Protein AF-A0A3M2D3C4-F1 (afdb_monomer_lite)

Radius of gyration: 27.53 Å; chains: 1; bounding box: 76×70×70 Å

Foldseek 3Di:
DDDDDDDDDDDPVVVVVVVVVLVPDDPVSVVVVVVVVVVPDDPDDPDQDPVNVVVVVVVVVVVVVPPPDPDQDDDDPVRLVLLLVFAEEEEAEWAAEPVGTDDCVLLSVLLCVLLVVLRHHYDDDPPDDGSKYKYKYKYQFDPDQDDDPPDDQVPPPARDHNPQGGIKIKIWMDGPVCPPRTHPDIHIFAAPDRHLCVVCVVVVHPDSSVSSSVRRSVSSNVDPVSLVSCLSSVVLVSLVVLLPDPPDDLVSNLVSLLSLLQRQDPVSLVVLLVLCVPVSNNLSSLLSLLSNAPVSLVSLLVQCVPDPDLSNLLSSLNSLLSNLLPDQDPVSVVSLVVCVVPPPRDLSSVLSSLLSLLSNLDLVCQVVLVVVLVVLVPPPDPDPSSVSSNVSSVNSNCSNCVPVPVPD

pLDDT: mean 81.6, std 22.23, range [22.98, 98.38]

Structure (mmCIF, N/CA/C/O backbone):
data_AF-A0A3M2D3C4-F1
#
_entry.id   AF-A0A3M2D3C4-F1
#
loop_
_atom_site.group_PDB
_atom_site.id
_atom_site.type_symbol
_atom_site.label_atom_id
_atom_site.label_alt_id
_atom_site.label_comp_id
_atom_site.label_asym_id
_atom_site.label_entity_id
_atom_site.label_seq_id
_atom_site.pdbx_PDB_ins_code
_atom_site.Cartn_x
_atom_site.Cartn_y
_atom_site.Cartn_z
_atom_site.occupancy
_atom_site.B_iso_or_equiv
_atom_site.auth_seq_id
_atom_site.auth_comp_id
_atom_site.auth_asym_id
_atom_site.auth_atom_id
_atom_site.pdbx_PDB_model_num
ATOM 1 N N . MET A 1 1 ? 39.328 12.451 21.055 1.00 28.75 1 MET A N 1
ATOM 2 C CA . MET A 1 1 ? 40.166 13.302 20.183 1.00 28.75 1 MET A CA 1
ATOM 3 C C . MET A 1 1 ? 39.721 13.020 18.751 1.00 28.75 1 MET A C 1
ATOM 5 O O . MET A 1 1 ? 40.047 11.967 18.234 1.00 28.75 1 MET A O 1
ATOM 9 N N . PHE A 1 2 ? 38.842 13.848 18.179 1.00 22.98 2 PHE A N 1
ATOM 10 C CA . PHE A 1 2 ? 38.305 13.657 16.818 1.00 22.98 2 PHE A CA 1
ATOM 11 C C . PHE A 1 2 ? 39.030 14.597 15.839 1.00 22.98 2 PHE A C 1
ATOM 13 O O . PHE A 1 2 ? 39.431 15.684 16.267 1.00 22.98 2 PHE A O 1
ATOM 20 N N . PRO A 1 3 ? 39.227 14.219 14.562 1.00 26.38 3 PRO A N 1
ATOM 21 C CA . PRO A 1 3 ? 40.035 15.004 13.638 1.00 26.38 3 PRO A CA 1
ATOM 22 C C . PRO A 1 3 ? 39.306 16.295 13.240 1.00 26.38 3 PRO A C 1
ATOM 24 O O . PRO A 1 3 ? 38.140 16.275 12.846 1.00 26.38 3 PRO A O 1
ATOM 27 N N . LEU A 1 4 ? 40.002 17.432 13.335 1.00 24.83 4 LEU A N 1
ATOM 28 C CA . LEU A 1 4 ? 39.561 18.692 12.740 1.00 24.83 4 LEU A CA 1
ATOM 29 C C . LEU A 1 4 ? 39.744 18.613 11.218 1.00 24.83 4 LEU A C 1
ATOM 31 O O . LEU A 1 4 ? 40.874 18.588 10.735 1.00 24.83 4 LEU A O 1
ATOM 35 N N . PHE A 1 5 ? 38.650 18.650 10.458 1.00 28.28 5 PHE A N 1
ATOM 36 C CA . PHE A 1 5 ? 38.711 18.935 9.025 1.00 28.28 5 PHE A CA 1
ATOM 37 C C . PHE A 1 5 ? 38.778 20.451 8.805 1.00 28.28 5 PHE A C 1
ATOM 39 O O . PHE A 1 5 ? 37.839 21.185 9.114 1.00 28.28 5 PHE A O 1
ATOM 46 N N . ILE A 1 6 ? 39.902 20.927 8.270 1.00 30.50 6 ILE A N 1
ATOM 47 C CA . ILE A 1 6 ? 40.095 22.324 7.873 1.00 30.50 6 ILE A CA 1
ATOM 48 C C . ILE A 1 6 ? 39.688 22.457 6.403 1.00 30.50 6 ILE A C 1
ATOM 50 O O . ILE A 1 6 ? 40.408 22.000 5.520 1.00 30.50 6 ILE A O 1
ATOM 54 N N . PHE A 1 7 ? 38.565 23.122 6.123 1.00 33.66 7 PHE A N 1
ATOM 55 C CA . PHE A 1 7 ? 38.200 23.509 4.757 1.00 33.66 7 PHE A CA 1
ATOM 56 C C . PHE A 1 7 ? 38.667 24.939 4.463 1.00 33.66 7 PHE A C 1
ATOM 58 O O . PHE A 1 7 ? 38.307 25.893 5.159 1.00 33.66 7 PHE A O 1
ATOM 65 N N . ARG A 1 8 ? 39.489 25.089 3.420 1.00 30.44 8 ARG A N 1
ATOM 66 C CA . ARG A 1 8 ? 39.986 26.376 2.917 1.00 30.44 8 ARG A CA 1
ATOM 67 C C . ARG A 1 8 ? 39.228 26.699 1.628 1.00 30.44 8 ARG A C 1
ATOM 69 O O . ARG A 1 8 ? 39.459 26.060 0.610 1.00 30.44 8 ARG A O 1
ATOM 76 N N . PHE A 1 9 ? 38.314 27.665 1.674 1.00 39.28 9 PHE A N 1
ATOM 77 C CA . PHE A 1 9 ? 37.521 28.071 0.507 1.00 39.28 9 PHE A CA 1
ATOM 78 C C . PHE A 1 9 ? 38.194 29.233 -0.228 1.00 39.28 9 PHE A C 1
ATOM 80 O O . PHE A 1 9 ? 38.662 30.179 0.408 1.00 39.28 9 PHE A O 1
ATOM 87 N N . ARG A 1 10 ? 38.264 29.152 -1.563 1.00 35.03 10 ARG A N 1
ATOM 88 C CA . ARG A 1 10 ? 39.027 30.088 -2.413 1.00 35.03 10 ARG A CA 1
ATOM 89 C C . ARG A 1 10 ? 38.155 31.148 -3.107 1.00 35.03 10 ARG A C 1
ATOM 91 O O . ARG A 1 10 ? 38.694 31.996 -3.806 1.00 35.03 10 ARG A O 1
ATOM 98 N N . SER A 1 11 ? 36.832 31.141 -2.906 1.00 37.53 11 SER A N 1
ATOM 99 C CA . SER A 1 11 ? 35.895 32.088 -3.535 1.00 37.53 11 SER A CA 1
ATOM 100 C C . SER A 1 11 ? 34.574 32.232 -2.756 1.00 37.53 11 SER A C 1
ATOM 102 O O . SER A 1 11 ? 34.141 31.311 -2.064 1.00 37.53 11 SER A O 1
ATOM 104 N N . ARG A 1 12 ? 33.886 33.380 -2.906 1.00 37.12 12 ARG A N 1
ATOM 105 C CA . ARG A 1 12 ? 32.543 33.642 -2.334 1.00 37.12 12 ARG A CA 1
ATOM 106 C C . ARG A 1 12 ? 31.454 32.686 -2.862 1.00 37.12 12 ARG A C 1
ATOM 108 O O . ARG A 1 12 ? 30.423 32.542 -2.206 1.00 37.12 12 ARG A O 1
ATOM 115 N N . TYR A 1 13 ? 31.672 32.023 -4.002 1.00 39.41 13 TYR A N 1
ATOM 116 C CA . TYR A 1 13 ? 30.730 31.051 -4.579 1.00 39.41 13 TYR A CA 1
ATOM 117 C C . TYR A 1 13 ? 30.693 29.717 -3.807 1.00 39.41 13 TYR A C 1
ATOM 119 O O . TYR A 1 13 ? 29.616 29.147 -3.621 1.00 39.41 13 TYR A O 1
ATOM 127 N N . ASP A 1 14 ? 31.827 29.276 -3.253 1.00 42.53 14 ASP A N 1
ATOM 128 C CA . ASP A 1 14 ? 31.912 28.039 -2.460 1.00 42.53 14 ASP A CA 1
ATOM 129 C C . ASP A 1 14 ? 31.130 28.124 -1.142 1.00 42.53 14 ASP A C 1
ATOM 131 O O . ASP A 1 14 ? 30.543 27.146 -0.677 1.00 42.53 14 ASP A O 1
ATOM 135 N N . VAL A 1 15 ? 31.055 29.324 -0.562 1.00 41.78 15 VAL A N 1
ATOM 136 C CA . VAL A 1 15 ? 30.349 29.570 0.701 1.00 41.78 15 VAL A CA 1
ATOM 137 C C . VAL A 1 15 ? 28.838 29.367 0.534 1.00 41.78 15 VAL A C 1
ATOM 139 O O . VAL A 1 15 ? 28.198 28.784 1.405 1.00 41.78 15 VAL A O 1
ATOM 142 N N . ARG A 1 16 ? 28.251 29.766 -0.605 1.00 39.28 16 ARG A N 1
ATOM 143 C CA . ARG A 1 16 ? 26.809 29.587 -0.866 1.00 39.28 16 ARG A CA 1
ATOM 144 C C . ARG A 1 16 ? 26.428 28.121 -1.100 1.00 39.28 16 ARG A C 1
ATOM 146 O O . ARG A 1 16 ? 25.363 27.700 -0.650 1.00 39.28 16 ARG A O 1
ATOM 153 N N . ARG A 1 17 ? 27.299 27.332 -1.742 1.00 43.03 17 ARG A N 1
ATOM 154 C CA . ARG A 1 17 ? 27.095 25.884 -1.949 1.00 43.03 17 ARG A CA 1
ATOM 155 C C . ARG A 1 17 ? 27.225 25.105 -0.634 1.00 43.03 17 ARG A C 1
ATOM 157 O O . ARG A 1 17 ? 26.443 24.191 -0.387 1.00 43.03 17 ARG A O 1
ATOM 164 N N . PHE A 1 18 ? 28.146 25.522 0.238 1.00 43.81 18 PHE A N 1
ATOM 165 C CA . PHE A 1 18 ? 28.315 24.958 1.580 1.00 43.81 18 PHE A CA 1
ATOM 166 C C . PHE A 1 18 ? 27.140 25.298 2.516 1.00 43.81 18 PHE A C 1
ATOM 168 O O . PHE A 1 18 ? 26.620 24.412 3.190 1.00 43.81 18 PHE A O 1
ATOM 175 N N . ILE A 1 19 ? 26.640 26.542 2.493 1.00 42.25 19 ILE A N 1
ATOM 176 C CA . ILE A 1 19 ? 25.463 26.963 3.280 1.00 42.25 19 ILE A CA 1
ATOM 177 C C . ILE A 1 19 ? 24.187 26.230 2.833 1.00 42.25 19 ILE A C 1
ATOM 179 O O . ILE A 1 19 ? 23.405 25.807 3.681 1.00 42.25 19 ILE A O 1
ATOM 183 N N . ARG A 1 20 ? 23.991 26.000 1.523 1.00 42.34 20 ARG A N 1
ATOM 184 C CA . ARG A 1 20 ? 22.851 25.204 1.024 1.00 42.34 20 ARG A CA 1
ATOM 185 C C . ARG A 1 20 ? 22.906 23.733 1.455 1.00 42.34 20 ARG A C 1
ATOM 187 O O . ARG A 1 20 ? 21.856 23.157 1.704 1.00 42.34 20 ARG A O 1
ATOM 194 N N . ARG A 1 21 ? 24.098 23.139 1.595 1.00 39.22 21 ARG A N 1
ATOM 195 C CA . ARG A 1 21 ? 24.254 21.771 2.131 1.00 39.22 21 ARG A CA 1
ATOM 196 C C . ARG A 1 21 ? 24.066 21.698 3.651 1.00 39.22 21 ARG A C 1
ATOM 198 O O . ARG A 1 21 ? 23.575 20.693 4.144 1.00 39.22 21 ARG A O 1
ATOM 205 N N . LEU A 1 22 ? 24.391 22.761 4.389 1.00 39.62 22 LEU A N 1
ATOM 206 C CA . LEU A 1 22 ? 24.168 22.844 5.840 1.00 39.62 22 LEU A CA 1
ATOM 207 C C . LEU A 1 22 ? 22.693 23.014 6.225 1.00 39.62 22 LEU A C 1
ATOM 209 O O . LEU A 1 22 ? 22.295 22.532 7.279 1.00 39.62 22 LEU A O 1
ATOM 213 N N . ALA A 1 23 ? 21.877 23.638 5.370 1.00 36.88 23 ALA A N 1
ATOM 214 C CA . ALA A 1 23 ? 20.434 23.794 5.591 1.00 36.88 23 ALA A CA 1
ATOM 215 C C . ALA A 1 23 ? 19.643 22.465 5.560 1.00 36.88 23 ALA A C 1
ATOM 217 O O . ALA A 1 23 ? 18.458 22.456 5.879 1.00 36.88 23 ALA A O 1
ATOM 218 N N . LEU A 1 24 ? 20.299 21.353 5.204 1.00 39.84 24 LEU A N 1
ATOM 219 C CA . LEU A 1 24 ? 19.749 19.993 5.214 1.00 39.84 24 LEU A CA 1
ATOM 220 C C . LEU A 1 24 ? 20.234 19.149 6.412 1.00 39.84 24 LEU A C 1
ATOM 222 O O . LEU A 1 24 ? 19.791 18.015 6.573 1.00 39.84 24 LEU A O 1
ATOM 226 N N . CYS A 1 25 ? 21.115 19.682 7.267 1.00 35.94 25 CYS A N 1
ATOM 227 C CA . CYS A 1 25 ? 21.603 19.001 8.468 1.00 35.94 25 CYS A CA 1
ATOM 228 C C . CYS A 1 25 ? 20.903 19.534 9.726 1.00 35.94 25 CYS A C 1
ATOM 230 O O . CYS A 1 25 ? 20.765 20.743 9.905 1.00 35.94 25 CYS A O 1
ATOM 232 N N . GLY A 1 26 ? 20.487 18.618 10.607 1.00 40.16 26 GLY A N 1
ATOM 233 C CA . GLY A 1 26 ? 19.760 18.905 11.847 1.00 40.16 26 GLY A CA 1
ATOM 234 C C . GLY A 1 26 ? 20.441 19.912 12.788 1.00 40.16 26 GLY A C 1
ATOM 235 O O . GLY A 1 26 ? 21.636 20.203 12.679 1.00 40.16 26 GLY A O 1
ATOM 236 N N . SER A 1 27 ? 19.641 20.424 13.728 1.00 39.44 27 SER A N 1
ATOM 237 C CA . SER A 1 27 ? 19.901 21.553 14.643 1.00 39.44 27 SER A CA 1
ATOM 238 C C . SER A 1 27 ? 21.280 21.564 15.322 1.00 39.44 27 SER A C 1
ATOM 240 O O . SER A 1 27 ? 21.863 22.637 15.492 1.00 39.44 27 SER A O 1
ATOM 242 N N . ASP A 1 28 ? 21.869 20.401 15.608 1.00 40.34 28 ASP A N 1
ATOM 243 C CA . ASP A 1 28 ? 23.216 20.284 16.189 1.00 40.34 28 ASP A CA 1
ATOM 244 C C . ASP A 1 28 ? 24.335 20.885 15.317 1.00 40.34 28 ASP A C 1
ATOM 246 O O . ASP A 1 28 ? 25.361 21.353 15.825 1.00 40.34 28 ASP A O 1
ATOM 250 N N . SER A 1 29 ? 24.144 20.929 13.995 1.00 39.12 29 SER A N 1
ATOM 251 C CA . SER A 1 29 ? 25.123 21.506 13.063 1.00 39.12 29 SER A CA 1
ATOM 252 C C . SER A 1 29 ? 25.108 23.039 13.075 1.00 39.12 29 SER A C 1
ATOM 254 O O . SER A 1 29 ? 26.149 23.668 12.869 1.00 39.12 29 SER A O 1
ATOM 256 N N . MET A 1 30 ? 23.958 23.656 13.375 1.00 34.88 30 MET A N 1
ATOM 257 C CA . MET A 1 30 ? 23.831 25.113 13.493 1.00 34.88 30 MET A CA 1
ATOM 258 C C . MET A 1 30 ? 24.478 25.645 14.775 1.00 34.88 30 MET A C 1
ATOM 260 O O . MET A 1 30 ? 25.188 26.650 14.719 1.00 34.88 30 MET A O 1
ATOM 264 N N . VAL A 1 31 ? 24.320 24.950 15.908 1.00 40.50 31 VAL A N 1
ATOM 265 C CA . VAL A 1 31 ? 24.920 25.359 17.195 1.00 40.50 31 VAL A CA 1
ATOM 266 C C . VAL A 1 31 ? 26.449 25.406 17.095 1.00 40.50 31 VAL A C 1
ATOM 268 O O . VAL A 1 31 ? 27.085 26.364 17.542 1.00 40.50 31 VAL A O 1
ATOM 271 N N . ARG A 1 32 ? 27.057 24.424 16.415 1.00 37.88 32 ARG A N 1
ATOM 272 C CA . ARG A 1 32 ? 28.512 24.384 16.184 1.00 37.88 32 ARG A CA 1
ATOM 273 C C . ARG A 1 32 ? 29.009 25.501 15.258 1.00 37.88 32 ARG A C 1
ATOM 275 O O . ARG A 1 32 ? 30.122 25.986 15.455 1.00 37.88 32 ARG A O 1
ATOM 282 N N . LEU A 1 33 ? 28.196 25.949 14.297 1.00 37.19 33 LEU A N 1
ATOM 283 C CA . LEU A 1 33 ? 28.538 27.050 13.389 1.00 37.19 33 LEU A CA 1
ATOM 284 C C . LEU A 1 33 ? 28.490 28.418 14.092 1.00 37.19 33 LEU A C 1
ATOM 286 O O . LEU A 1 33 ? 29.374 29.247 13.880 1.00 37.19 33 LEU A O 1
ATOM 290 N N . VAL A 1 34 ? 27.509 28.634 14.976 1.00 34.91 34 VAL A N 1
ATOM 291 C CA . VAL A 1 34 ? 27.363 29.883 15.748 1.00 34.91 34 VAL A CA 1
ATOM 292 C C . VAL A 1 34 ? 28.533 30.074 16.724 1.00 34.91 34 VAL A C 1
ATOM 294 O O . VAL A 1 34 ? 29.089 31.170 16.809 1.00 34.91 34 VAL A O 1
ATOM 297 N N . VAL A 1 35 ? 28.998 28.999 17.374 1.00 38.16 35 VAL A N 1
ATOM 298 C CA . VAL A 1 35 ? 30.209 29.031 18.222 1.00 38.16 35 VAL A CA 1
ATOM 299 C C . VAL A 1 35 ? 31.478 29.308 17.397 1.00 38.16 35 VAL A C 1
ATOM 301 O O . VAL A 1 35 ? 32.424 29.922 17.888 1.00 38.16 35 VAL A O 1
ATOM 304 N N . PHE A 1 36 ? 31.510 28.903 16.123 1.00 35.47 36 PHE A N 1
ATOM 305 C CA . PHE A 1 36 ? 32.663 29.113 15.244 1.00 35.47 36 PHE A CA 1
ATOM 306 C C . PHE A 1 36 ? 32.779 30.558 14.728 1.00 35.47 36 PHE A C 1
ATOM 308 O O . PHE A 1 36 ? 33.890 31.060 14.555 1.00 35.47 36 PHE A O 1
ATOM 315 N N . ILE A 1 37 ? 31.655 31.258 14.526 1.00 39.75 37 ILE A N 1
ATOM 316 C CA . ILE A 1 37 ? 31.656 32.671 14.106 1.00 39.75 37 ILE A CA 1
ATOM 317 C C . ILE A 1 37 ? 32.160 33.580 15.240 1.00 39.75 37 ILE A C 1
ATOM 319 O O . ILE A 1 37 ? 32.884 34.537 14.963 1.00 39.75 37 ILE A O 1
ATOM 323 N N . SER A 1 38 ? 31.891 33.251 16.512 1.00 32.44 38 SER A N 1
ATOM 324 C CA . SER A 1 38 ? 32.367 34.066 17.644 1.00 32.44 38 SER A CA 1
ATOM 325 C C . SER A 1 38 ? 33.885 33.987 17.862 1.00 32.44 38 SER A C 1
ATOM 327 O O . SER A 1 38 ? 34.490 34.967 18.286 1.00 32.44 38 SER A O 1
ATOM 329 N N . ARG A 1 39 ? 34.534 32.866 17.508 1.00 37.50 39 ARG A N 1
ATOM 330 C CA . ARG A 1 39 ? 35.995 32.689 17.642 1.00 37.50 39 ARG A CA 1
ATOM 331 C C . ARG A 1 39 ? 36.824 33.269 16.492 1.00 37.50 39 ARG A C 1
ATOM 333 O O . ARG A 1 39 ? 38.048 33.282 16.595 1.00 37.50 39 ARG A O 1
ATOM 340 N N . ARG A 1 40 ? 36.200 33.723 15.397 1.00 36.81 40 ARG A N 1
ATOM 341 C CA . ARG A 1 40 ? 36.914 34.221 14.202 1.00 36.81 40 ARG A CA 1
ATOM 342 C C . ARG A 1 40 ? 36.868 35.739 14.019 1.00 36.81 40 ARG A C 1
ATOM 344 O O . ARG A 1 40 ? 37.526 36.246 13.114 1.00 36.81 40 ARG A O 1
ATOM 351 N N . PHE A 1 41 ? 36.143 36.459 14.873 1.00 35.03 41 PHE A N 1
ATOM 352 C CA . PHE A 1 41 ? 36.204 37.917 14.927 1.00 35.03 41 PHE A CA 1
ATOM 353 C C . PHE A 1 41 ? 37.325 38.352 15.877 1.00 35.03 41 PHE A C 1
ATOM 355 O O . PHE A 1 41 ? 37.145 38.429 17.088 1.00 35.03 41 PHE A O 1
ATOM 362 N N . SER A 1 42 ? 38.500 38.622 15.304 1.00 32.91 42 SER A N 1
ATOM 363 C CA . SER A 1 42 ? 39.507 39.477 15.943 1.00 32.91 42 SER A CA 1
ATOM 364 C C . SER A 1 42 ? 38.973 40.923 15.988 1.00 32.91 42 SER A C 1
ATOM 366 O O . SER A 1 42 ? 38.186 41.296 15.110 1.00 32.91 42 SER A O 1
ATOM 368 N N . PRO A 1 43 ? 39.339 41.736 16.994 1.00 34.41 43 PRO A N 1
ATOM 369 C CA . PRO A 1 43 ? 38.648 42.972 17.329 1.00 34.41 43 PRO A CA 1
ATOM 370 C C . PRO A 1 43 ? 39.108 44.102 16.410 1.00 34.41 43 PRO A C 1
ATOM 372 O O . PRO A 1 43 ? 39.962 44.893 16.781 1.00 34.41 43 PRO A O 1
ATOM 375 N N . ASP A 1 44 ? 38.555 44.184 15.205 1.00 38.22 44 ASP A N 1
ATOM 376 C CA . ASP A 1 44 ? 38.769 45.360 14.359 1.00 38.22 44 ASP A CA 1
ATOM 377 C C . ASP A 1 44 ? 37.559 45.648 13.466 1.00 38.22 44 ASP A C 1
ATOM 379 O O . ASP A 1 44 ? 37.617 45.731 12.244 1.00 38.22 44 ASP A O 1
ATOM 383 N N . THR A 1 45 ? 36.401 45.790 14.108 1.00 37.59 45 THR A N 1
ATOM 384 C CA . THR A 1 45 ? 35.239 46.451 13.511 1.00 37.59 45 THR A CA 1
ATOM 385 C C . THR A 1 45 ? 34.595 47.342 14.562 1.00 37.59 45 THR A C 1
ATOM 387 O O . THR A 1 45 ? 33.860 46.881 15.437 1.00 37.59 45 THR A O 1
ATOM 390 N N . ARG A 1 46 ? 34.890 48.643 14.479 1.00 40.38 46 ARG A N 1
ATOM 391 C CA . ARG A 1 46 ? 34.133 49.696 15.161 1.00 40.38 46 ARG A CA 1
ATOM 392 C C . ARG A 1 46 ? 32.672 49.601 14.709 1.00 40.38 46 ARG A C 1
ATOM 394 O O . ARG A 1 46 ? 32.413 49.649 13.511 1.00 40.38 46 ARG A O 1
ATOM 401 N N . GLY A 1 47 ? 31.731 49.501 15.649 1.00 44.16 47 GLY A N 1
ATOM 402 C CA . GLY A 1 47 ? 30.335 49.871 15.376 1.00 44.16 47 GLY A CA 1
ATOM 403 C C . GLY A 1 47 ? 29.221 48.935 15.840 1.00 44.16 47 GLY A C 1
ATOM 404 O O . GLY A 1 47 ? 28.066 49.303 15.667 1.00 44.16 47 GLY A O 1
ATOM 405 N N . ILE A 1 48 ? 29.491 47.777 16.452 1.00 39.28 48 ILE A N 1
ATOM 406 C CA . ILE A 1 48 ? 28.426 46.973 17.084 1.00 39.28 48 ILE A CA 1
ATOM 407 C C . ILE A 1 48 ? 28.927 46.501 18.448 1.00 39.28 48 ILE A C 1
ATOM 409 O O . ILE A 1 48 ? 29.724 45.574 18.553 1.00 39.28 48 ILE A O 1
ATOM 413 N N . GLY A 1 49 ? 28.512 47.203 19.506 1.00 38.12 49 GLY A N 1
ATOM 414 C CA . GLY A 1 49 ? 28.952 46.927 20.872 1.00 38.12 49 GLY A CA 1
ATOM 415 C C . GLY A 1 49 ? 28.635 45.492 21.299 1.00 38.12 49 GLY A C 1
ATOM 416 O O . GLY A 1 49 ? 27.558 44.973 21.014 1.00 38.12 49 GLY A O 1
ATOM 417 N N . MET A 1 50 ? 29.560 44.874 22.036 1.00 40.62 50 MET A N 1
ATOM 418 C CA . MET A 1 50 ? 29.486 43.495 22.546 1.00 40.62 50 MET A CA 1
ATOM 419 C C . MET A 1 50 ? 28.181 43.193 23.318 1.00 40.62 50 MET A C 1
ATOM 421 O O . MET A 1 50 ? 27.714 42.056 23.331 1.00 40.62 50 MET A O 1
ATOM 425 N N . ARG A 1 51 ? 27.526 44.229 23.871 1.00 42.75 51 ARG A N 1
ATOM 426 C CA . ARG A 1 51 ? 26.171 44.167 24.456 1.00 42.75 51 ARG A CA 1
ATOM 427 C C . ARG A 1 51 ? 25.086 43.757 23.456 1.00 42.75 51 ARG A C 1
ATOM 429 O O . ARG A 1 51 ? 24.214 42.981 23.824 1.00 42.75 51 ARG A O 1
ATOM 436 N N . ASN A 1 52 ? 25.145 44.218 22.206 1.00 39.41 52 ASN A N 1
ATOM 437 C CA . ASN A 1 52 ? 24.141 43.897 21.187 1.00 39.41 52 ASN A CA 1
ATOM 438 C C . ASN A 1 52 ? 24.303 42.463 20.667 1.00 39.41 52 ASN A C 1
ATOM 440 O O . ASN A 1 52 ? 23.309 41.801 20.393 1.00 39.41 52 ASN A O 1
ATOM 444 N N . VAL A 1 53 ? 25.535 41.949 20.603 1.00 49.94 53 VAL A N 1
ATOM 445 C CA . VAL A 1 53 ? 25.809 40.551 20.225 1.00 49.94 53 VAL A CA 1
ATOM 446 C C . VAL A 1 53 ? 25.314 39.582 21.305 1.00 49.94 53 VAL A C 1
ATOM 448 O O . VAL A 1 53 ? 24.690 38.575 20.983 1.00 49.94 53 VAL A O 1
ATOM 451 N N . LEU A 1 54 ? 25.517 39.913 22.586 1.00 46.12 54 LEU A N 1
ATOM 452 C CA . LEU A 1 54 ? 24.997 39.138 23.721 1.00 46.12 54 LEU A CA 1
ATOM 453 C C . LEU A 1 54 ? 23.465 39.190 23.826 1.00 46.12 54 LEU A C 1
ATOM 455 O O . LEU A 1 54 ? 22.849 38.180 24.149 1.00 46.12 54 LEU A O 1
ATOM 459 N N . LEU A 1 55 ? 22.844 40.328 23.502 1.00 43.84 55 LEU A N 1
ATOM 460 C CA . LEU A 1 55 ? 21.384 40.458 23.439 1.00 43.84 55 LEU A CA 1
ATOM 461 C C . LEU A 1 55 ? 20.780 39.632 22.297 1.00 43.84 55 LEU A C 1
ATOM 463 O O . LEU A 1 55 ? 19.799 38.932 22.518 1.00 43.84 55 LEU A O 1
ATOM 467 N N . ILE A 1 56 ? 21.381 39.646 21.104 1.00 52.41 56 ILE A N 1
ATOM 468 C CA . ILE A 1 56 ? 20.913 38.838 19.966 1.00 52.41 56 ILE A CA 1
ATOM 469 C C . ILE A 1 56 ? 21.110 37.341 20.244 1.00 52.41 56 ILE A C 1
ATOM 471 O O . ILE A 1 56 ? 20.217 36.547 19.960 1.00 52.41 56 ILE A O 1
ATOM 475 N N . ALA A 1 57 ? 22.233 36.950 20.856 1.00 51.72 57 ALA A N 1
ATOM 476 C CA . ALA A 1 57 ? 22.464 35.572 21.287 1.00 51.72 57 ALA A CA 1
ATOM 477 C C . ALA A 1 57 ? 21.475 35.138 22.382 1.00 51.72 57 ALA A C 1
ATOM 479 O O . ALA A 1 57 ? 20.955 34.031 22.314 1.00 51.72 57 ALA A O 1
ATOM 480 N N . GLY A 1 58 ? 21.166 36.015 23.343 1.00 49.00 58 GLY A N 1
ATOM 481 C CA . GLY A 1 58 ? 20.172 35.767 24.389 1.00 49.00 58 GLY A CA 1
ATOM 482 C C . GLY A 1 58 ? 18.743 35.645 23.852 1.00 49.00 58 GLY A C 1
ATOM 483 O O . GLY A 1 58 ? 18.001 34.784 24.311 1.00 49.00 58 GLY A O 1
ATOM 484 N N . VAL A 1 59 ? 18.379 36.443 22.841 1.00 50.69 59 VAL A N 1
ATOM 485 C CA . VAL A 1 59 ? 17.082 36.359 22.147 1.00 50.69 59 VAL A CA 1
ATOM 486 C C . VAL A 1 59 ? 16.992 35.105 21.268 1.00 50.69 59 VAL A C 1
ATOM 488 O O . VAL A 1 59 ? 15.948 34.467 21.222 1.00 50.69 59 VAL A O 1
ATOM 491 N N . LEU A 1 60 ? 18.081 34.691 20.611 1.00 47.28 60 LEU A N 1
ATOM 492 C CA . LEU A 1 60 ? 18.128 33.429 19.858 1.00 47.28 60 LEU A CA 1
ATOM 493 C C . LEU A 1 60 ? 18.087 32.195 20.777 1.00 47.28 60 LEU A C 1
ATOM 495 O O . LEU A 1 60 ? 17.436 31.214 20.430 1.00 47.28 60 LEU A O 1
ATOM 499 N N . LEU A 1 61 ? 18.718 32.260 21.956 1.00 44.50 61 LEU A N 1
ATOM 500 C CA . LEU A 1 61 ? 18.654 31.216 22.988 1.00 44.50 61 LEU A CA 1
ATOM 501 C C . LEU A 1 61 ? 17.263 31.119 23.635 1.00 44.50 61 LEU A C 1
ATOM 503 O O . LEU A 1 61 ? 16.798 30.012 23.908 1.00 44.50 61 LEU A O 1
ATOM 507 N N . SER A 1 62 ? 16.564 32.242 23.834 1.00 42.38 62 SER A N 1
ATOM 508 C CA . SER A 1 62 ? 15.179 32.228 24.325 1.00 42.38 62 SER A CA 1
ATOM 509 C C . SER A 1 62 ? 14.167 31.819 23.248 1.00 42.38 62 SER A C 1
ATOM 511 O O . SER A 1 62 ? 13.176 31.170 23.574 1.00 42.38 62 SER A O 1
ATOM 513 N N . LEU A 1 63 ? 14.442 32.091 21.967 1.00 39.97 63 LEU A N 1
ATOM 514 C CA . LEU A 1 63 ? 13.663 31.567 20.837 1.00 39.97 63 LEU A CA 1
ATOM 515 C C . LEU A 1 63 ? 13.837 30.050 20.651 1.00 39.97 63 LEU A C 1
ATOM 517 O O . LEU A 1 63 ? 12.873 29.396 20.275 1.00 39.97 63 LEU A O 1
ATOM 521 N N . SER A 1 64 ? 15.000 29.468 20.975 1.00 43.44 64 SER A N 1
ATOM 522 C CA . SER A 1 64 ? 15.172 28.001 21.027 1.00 43.44 64 SER A CA 1
ATOM 523 C C . SER A 1 64 ? 14.549 27.333 22.258 1.00 43.44 64 SER A C 1
ATOM 525 O O . SER A 1 64 ? 14.409 26.117 22.279 1.00 43.44 64 SER A O 1
ATOM 527 N N . ALA A 1 65 ? 14.184 28.101 23.292 1.00 37.44 65 ALA A N 1
ATOM 528 C CA . ALA A 1 65 ? 13.490 27.581 24.476 1.00 37.44 65 ALA A CA 1
ATOM 529 C C . ALA A 1 65 ? 11.956 27.605 24.326 1.00 37.44 65 ALA A C 1
ATOM 531 O O . ALA A 1 65 ? 11.238 27.079 25.173 1.00 37.44 65 ALA A O 1
ATOM 532 N N . LEU A 1 66 ? 11.451 28.195 23.239 1.00 39.97 66 LEU A N 1
ATOM 533 C CA . LEU A 1 66 ? 10.047 28.172 22.848 1.00 39.97 66 LEU A CA 1
ATOM 534 C C . LEU A 1 66 ? 9.888 27.275 21.617 1.00 39.97 66 LEU A C 1
ATOM 536 O O . LEU A 1 66 ? 9.449 27.720 20.560 1.00 39.97 66 LEU A O 1
ATOM 540 N N . ASP A 1 67 ? 10.199 25.987 21.772 1.00 38.09 67 ASP A N 1
ATOM 541 C CA . ASP A 1 67 ? 9.747 24.939 20.852 1.00 38.09 67 ASP A CA 1
ATOM 542 C C . ASP A 1 67 ? 8.227 24.725 21.021 1.00 38.09 67 ASP A C 1
ATOM 544 O O . ASP A 1 67 ? 7.735 23.641 21.322 1.00 38.09 67 ASP A O 1
ATOM 548 N N . THR A 1 68 ? 7.423 25.768 20.796 1.00 41.62 68 THR A N 1
ATOM 549 C CA . THR A 1 68 ? 6.006 25.613 20.442 1.00 41.62 68 THR A CA 1
ATOM 550 C C . THR A 1 68 ? 5.921 25.309 18.952 1.00 41.62 68 THR A C 1
ATOM 552 O O . THR A 1 68 ? 5.356 26.037 18.137 1.00 41.62 68 THR A O 1
ATOM 555 N N . HIS A 1 69 ? 6.537 24.197 18.567 1.00 41.44 69 HIS A N 1
ATOM 556 C CA . HIS A 1 69 ? 6.469 23.682 17.217 1.00 41.44 69 HIS A CA 1
ATOM 557 C C . HIS A 1 69 ? 5.388 22.614 17.159 1.00 41.44 69 HIS A C 1
ATOM 559 O O . HIS A 1 69 ? 5.541 21.510 17.671 1.00 41.44 69 HIS A O 1
ATOM 565 N N . ALA A 1 70 ? 4.283 22.960 16.495 1.00 46.72 70 ALA A N 1
ATOM 566 C CA . ALA A 1 70 ? 3.206 22.057 16.099 1.00 46.72 70 ALA A CA 1
ATOM 567 C C . ALA A 1 70 ? 3.681 21.053 15.025 1.00 46.72 70 ALA A C 1
ATOM 569 O O . ALA A 1 70 ? 3.104 20.956 13.945 1.00 46.72 70 ALA A O 1
ATOM 570 N N . ARG A 1 71 ? 4.776 20.336 15.292 1.00 53.31 71 ARG A N 1
ATOM 571 C CA . ARG A 1 71 ? 5.264 19.216 14.487 1.00 53.31 71 ARG A CA 1
ATOM 572 C C . ARG A 1 71 ? 4.957 17.929 15.233 1.00 53.31 71 ARG A C 1
ATOM 574 O O . ARG A 1 71 ? 5.099 17.855 16.449 1.00 53.31 71 ARG A O 1
ATOM 581 N N . GLN A 1 72 ? 4.517 16.920 14.492 1.00 60.91 72 GLN A N 1
ATOM 582 C CA . GLN A 1 72 ? 4.318 15.585 15.037 1.00 60.91 72 GLN A CA 1
ATOM 583 C C . GLN A 1 72 ? 5.620 15.086 15.679 1.00 60.91 72 GLN A C 1
ATOM 585 O O . GLN A 1 72 ? 6.683 15.161 15.059 1.00 60.91 72 GLN A O 1
ATOM 590 N N . ARG A 1 73 ? 5.538 14.593 16.920 1.00 73.44 73 ARG A N 1
ATOM 591 C CA . ARG A 1 73 ? 6.693 14.034 17.625 1.00 73.44 73 ARG A CA 1
ATOM 592 C C . ARG A 1 73 ? 7.130 12.750 16.909 1.00 73.44 73 ARG A C 1
ATOM 594 O O . ARG A 1 73 ? 6.313 11.836 16.783 1.00 73.44 73 ARG A O 1
ATOM 601 N N . PRO A 1 74 ? 8.383 12.646 16.440 1.00 77.38 74 PRO A N 1
ATOM 602 C CA . PRO A 1 74 ? 8.885 11.389 15.909 1.00 77.38 74 PRO A CA 1
ATOM 603 C C . PRO A 1 74 ? 8.987 10.350 17.034 1.00 77.38 74 PRO A C 1
ATOM 605 O O . PRO A 1 74 ? 9.346 10.686 18.163 1.00 77.38 74 PRO A O 1
ATOM 608 N N . LEU A 1 75 ? 8.702 9.087 16.710 1.00 83.19 75 LEU A N 1
ATOM 609 C CA . LEU A 1 75 ? 8.891 7.973 17.641 1.00 83.19 75 LEU A CA 1
ATOM 610 C C . LEU A 1 75 ? 10.373 7.829 18.008 1.00 83.19 75 LEU A C 1
ATOM 612 O O . LEU A 1 75 ? 11.239 7.848 17.121 1.00 83.19 75 LEU A O 1
ATOM 616 N N . SER A 1 76 ? 10.650 7.643 19.298 1.00 88.69 76 SER A N 1
ATOM 617 C CA . SER A 1 76 ? 11.995 7.373 19.797 1.00 88.69 76 SER A CA 1
ATOM 618 C C . SER A 1 76 ? 12.492 5.991 19.335 1.00 88.69 76 SER A C 1
ATOM 620 O O . SER A 1 76 ? 11.691 5.127 18.955 1.00 88.69 76 SER A O 1
ATOM 622 N N . PRO A 1 77 ? 13.813 5.742 19.331 1.00 91.12 77 PRO A N 1
ATOM 623 C CA . PRO A 1 77 ? 14.357 4.413 19.051 1.00 91.12 77 PRO A CA 1
ATOM 624 C C . PRO A 1 77 ? 13.797 3.321 19.976 1.00 91.12 77 PRO A C 1
ATOM 626 O O . PRO A 1 77 ? 13.530 2.208 19.521 1.00 91.12 77 PRO A O 1
ATOM 629 N N . GLU A 1 78 ? 13.574 3.643 21.252 1.00 91.12 78 GLU A N 1
ATOM 630 C CA . GLU A 1 78 ? 13.001 2.744 22.257 1.00 91.12 78 GLU A CA 1
ATOM 631 C C . GLU A 1 78 ? 11.549 2.407 21.918 1.00 91.12 78 GLU A C 1
ATOM 633 O O . GLU A 1 78 ? 11.186 1.233 21.895 1.00 91.12 78 GLU A O 1
ATOM 638 N N . GLU A 1 79 ? 10.746 3.412 21.558 1.00 91.56 79 GLU A N 1
ATOM 639 C CA . GLU A 1 79 ? 9.362 3.216 21.121 1.00 91.56 79 GLU A CA 1
ATOM 640 C C . GLU A 1 79 ? 9.303 2.324 19.879 1.00 91.56 79 GLU A C 1
ATOM 642 O O . GLU A 1 79 ? 8.572 1.339 19.860 1.00 91.56 79 GLU A O 1
ATOM 647 N N . LYS A 1 80 ? 10.134 2.588 18.863 1.00 92.38 80 LYS A N 1
ATOM 648 C CA . LYS A 1 80 ? 10.213 1.752 17.649 1.00 92.38 80 LYS A CA 1
ATOM 649 C C . LYS A 1 80 ? 10.607 0.303 17.945 1.00 92.38 80 LYS A C 1
ATOM 651 O O . LYS A 1 80 ? 10.172 -0.606 17.239 1.00 92.38 80 LYS A O 1
ATOM 656 N N . SER A 1 81 ? 11.449 0.088 18.954 1.00 93.94 81 SER A N 1
ATOM 657 C CA . SER A 1 81 ? 11.844 -1.247 19.416 1.00 93.94 81 SER A CA 1
ATOM 658 C C . SER A 1 81 ? 10.717 -1.937 20.186 1.00 93.94 81 SER A C 1
ATOM 660 O O . SER A 1 81 ? 10.481 -3.129 19.993 1.00 93.94 81 SER A O 1
ATOM 662 N N . ALA A 1 82 ? 9.980 -1.194 21.015 1.00 94.88 82 ALA A N 1
ATOM 663 C CA . ALA A 1 82 ? 8.812 -1.697 21.730 1.00 94.88 82 ALA A CA 1
ATOM 664 C C . ALA A 1 82 ? 7.687 -2.102 20.765 1.00 94.88 82 ALA A C 1
ATOM 666 O O . ALA A 1 82 ? 7.098 -3.167 20.942 1.00 94.88 82 ALA A O 1
ATOM 667 N N . LEU A 1 83 ? 7.452 -1.323 19.698 1.00 96.19 83 LEU A N 1
ATOM 668 C CA . LEU A 1 83 ? 6.428 -1.636 18.693 1.00 96.19 83 LEU A CA 1
ATOM 669 C C . LEU A 1 83 ? 6.623 -3.023 18.069 1.00 96.19 83 LEU A C 1
ATOM 671 O O . LEU A 1 83 ? 5.658 -3.764 17.946 1.00 96.19 83 LEU A O 1
ATOM 675 N N . GLN A 1 84 ? 7.867 -3.409 17.769 1.00 96.12 84 GLN A N 1
ATOM 676 C CA . GLN A 1 84 ? 8.200 -4.714 17.173 1.00 96.12 84 GLN A CA 1
ATOM 677 C C . GLN A 1 84 ? 7.922 -5.913 18.090 1.00 96.12 84 GLN A C 1
ATOM 679 O O . GLN A 1 84 ? 7.940 -7.060 17.640 1.00 96.12 84 GLN A O 1
ATOM 684 N N . LYS A 1 85 ? 7.722 -5.665 19.387 1.00 96.50 85 LYS A N 1
ATOM 685 C CA . LYS A 1 85 ? 7.513 -6.698 20.405 1.00 96.50 85 LYS A CA 1
ATOM 686 C C . LYS A 1 85 ? 6.049 -6.840 20.806 1.00 96.50 85 LYS A C 1
ATOM 688 O O . LYS A 1 85 ? 5.750 -7.743 21.579 1.00 96.50 85 LYS A O 1
ATOM 693 N N . ILE A 1 86 ? 5.146 -6.013 20.270 1.00 96.88 86 ILE A N 1
ATOM 694 C CA . ILE A 1 86 ? 3.729 -6.012 20.649 1.00 96.88 86 ILE A CA 1
ATOM 695 C C . ILE A 1 86 ? 3.095 -7.390 20.405 1.00 96.88 86 ILE A C 1
ATOM 697 O O . ILE A 1 86 ? 3.120 -7.942 19.295 1.00 96.88 86 ILE A O 1
ATOM 701 N N . GLN A 1 87 ? 2.459 -7.913 21.450 1.00 96.25 87 GLN A N 1
ATOM 702 C CA . GLN A 1 87 ? 1.646 -9.127 21.441 1.00 96.25 87 GLN A CA 1
ATOM 703 C C . GLN A 1 87 ? 0.236 -8.863 21.974 1.00 96.25 87 GLN A C 1
ATOM 705 O O . GLN A 1 87 ? -0.731 -9.373 21.403 1.00 96.25 87 GLN A O 1
ATOM 710 N N . ILE A 1 88 ? 0.125 -8.070 23.043 1.00 96.81 88 ILE A N 1
ATOM 711 C CA . ILE A 1 88 ? -1.116 -7.778 23.754 1.00 96.81 88 ILE A CA 1
ATOM 712 C C . ILE A 1 88 ? -1.592 -6.372 23.394 1.00 96.81 88 ILE A C 1
ATOM 714 O O . ILE A 1 88 ? -0.962 -5.371 23.730 1.00 96.81 88 ILE A O 1
ATOM 718 N N . VAL A 1 89 ? -2.744 -6.298 22.736 1.00 97.25 89 VAL A N 1
ATOM 719 C CA . VAL A 1 89 ? -3.364 -5.052 22.287 1.00 97.25 89 VAL A CA 1
ATOM 720 C C . VAL A 1 89 ? -4.614 -4.784 23.119 1.00 97.25 89 VAL A C 1
ATOM 722 O O . VAL A 1 89 ? -5.481 -5.646 23.240 1.00 97.25 89 VAL A O 1
ATOM 725 N N . SER A 1 90 ? -4.742 -3.584 23.673 1.00 96.38 90 SER A N 1
ATOM 726 C CA . SER A 1 90 ? -6.000 -3.095 24.243 1.00 96.38 90 SER A CA 1
ATOM 727 C C . SER A 1 90 ? -6.745 -2.252 23.211 1.00 96.38 90 SER A C 1
ATOM 729 O O . SER A 1 90 ? -6.124 -1.525 22.435 1.00 96.38 90 SER A O 1
ATOM 731 N N . ILE A 1 91 ? -8.074 -2.350 23.176 1.00 95.62 91 ILE A N 1
ATOM 732 C CA . ILE A 1 91 ? -8.911 -1.577 22.251 1.00 95.62 91 ILE A CA 1
ATOM 733 C C . ILE A 1 91 ? -9.673 -0.509 23.035 1.00 95.62 91 ILE A C 1
ATOM 735 O O . ILE A 1 91 ? -10.477 -0.824 23.914 1.00 95.62 91 ILE A O 1
ATOM 739 N N . ASP A 1 92 ? -9.464 0.757 22.687 1.00 94.50 92 ASP A N 1
ATOM 740 C CA . ASP A 1 92 ? -10.261 1.883 23.169 1.00 94.50 92 ASP A CA 1
ATOM 741 C C . ASP A 1 92 ? -11.199 2.362 22.058 1.00 94.50 92 ASP A C 1
ATOM 743 O O . ASP A 1 92 ? -10.776 2.576 20.924 1.00 94.50 92 ASP A O 1
ATOM 747 N N . THR A 1 93 ? -12.485 2.518 22.360 1.00 95.69 93 THR A N 1
ATOM 748 C CA . THR A 1 93 ? -13.498 2.904 21.370 1.00 95.69 93 THR A CA 1
ATOM 749 C C . THR A 1 93 ? -14.339 4.051 21.886 1.00 95.69 93 THR A C 1
ATOM 751 O O . THR A 1 93 ? -14.775 4.041 23.035 1.00 95.69 93 THR A O 1
ATOM 754 N N . LEU A 1 94 ? -14.602 5.017 21.010 1.00 95.44 94 LEU A N 1
ATOM 755 C CA . LEU A 1 94 ? -15.468 6.156 21.285 1.00 95.44 94 LEU A CA 1
ATOM 756 C C . LEU A 1 94 ? -16.370 6.394 20.076 1.00 95.44 94 LEU A C 1
ATOM 758 O O . LEU A 1 94 ? -15.862 6.564 18.972 1.00 95.44 94 LEU A O 1
ATOM 762 N N . ALA A 1 95 ? -17.684 6.424 20.285 1.00 96.75 95 ALA A N 1
ATOM 763 C CA . ALA A 1 95 ? -18.667 6.735 19.254 1.00 96.75 95 ALA A CA 1
ATOM 764 C C . ALA A 1 95 ? -19.412 8.025 19.621 1.00 96.75 95 ALA A C 1
ATOM 766 O O . ALA A 1 95 ? -19.944 8.138 20.725 1.00 96.75 95 ALA A O 1
ATOM 767 N N . LEU A 1 96 ? -19.426 8.999 18.710 1.00 96.44 96 LEU A N 1
ATOM 768 C CA . LEU A 1 96 ? -20.076 10.297 18.895 1.00 96.44 96 LEU A CA 1
ATOM 769 C C . LEU A 1 96 ? -21.086 10.550 17.774 1.00 96.44 96 LEU A C 1
ATOM 771 O O . LEU A 1 96 ? -20.761 10.433 16.594 1.00 96.44 96 LEU A O 1
ATOM 775 N N . THR A 1 97 ? -22.295 10.938 18.155 1.00 95.00 97 THR A N 1
ATOM 776 C CA . THR A 1 97 ? -23.373 11.370 17.254 1.00 95.00 97 THR A CA 1
ATOM 777 C C . THR A 1 97 ? -23.729 12.823 17.542 1.00 95.00 97 THR A C 1
ATOM 779 O O . THR A 1 97 ? -23.280 13.381 18.548 1.00 95.00 97 THR A O 1
ATOM 782 N N . GLU A 1 98 ? -24.592 13.430 16.728 1.00 90.69 98 GLU A N 1
ATOM 783 C CA . GLU A 1 98 ? -25.116 14.773 17.027 1.00 90.69 98 GLU A CA 1
ATOM 784 C C . GLU A 1 98 ? -25.899 14.813 18.357 1.00 90.69 98 GLU A C 1
ATOM 786 O O . GLU A 1 98 ? -26.043 15.872 18.965 1.00 90.69 98 GLU A O 1
ATOM 791 N N . ARG A 1 99 ? -26.379 13.658 18.845 1.00 90.25 99 ARG A N 1
ATOM 792 C CA . ARG A 1 99 ? -27.069 13.518 20.141 1.00 90.25 99 ARG A CA 1
ATOM 793 C C . ARG A 1 99 ? -26.116 13.275 21.319 1.00 90.25 99 ARG A C 1
ATOM 795 O O . ARG A 1 99 ? -26.576 13.151 22.450 1.00 90.25 99 ARG A O 1
ATOM 802 N N . GLY A 1 100 ? -24.808 13.210 21.071 1.00 92.50 100 GLY A N 1
ATOM 803 C CA . GLY A 1 100 ? -23.780 12.956 22.079 1.00 92.50 100 GLY A CA 1
ATOM 804 C C . GLY A 1 100 ? -23.113 11.587 21.943 1.00 92.50 100 GLY A C 1
ATOM 805 O O . GLY A 1 100 ? -23.161 10.945 20.889 1.00 92.50 100 GLY A O 1
ATOM 806 N N . ALA A 1 101 ? -22.433 11.165 23.011 1.00 95.12 101 ALA A N 1
ATOM 807 C CA . ALA A 1 101 ? -21.755 9.875 23.058 1.00 95.12 101 ALA A CA 1
ATOM 808 C C . ALA A 1 101 ? -22.769 8.724 23.066 1.00 95.12 101 ALA A C 1
ATOM 810 O O . ALA A 1 101 ? -23.761 8.769 23.791 1.00 95.12 101 ALA A O 1
ATOM 811 N N . VAL A 1 102 ? -22.496 7.696 22.267 1.00 95.94 102 VAL A N 1
ATOM 812 C CA . VAL A 1 102 ? -23.329 6.493 22.152 1.00 95.94 102 VAL A CA 1
ATOM 813 C C . VAL A 1 102 ? -22.503 5.240 22.428 1.00 95.94 102 VAL A C 1
ATOM 815 O O . VAL A 1 102 ? -21.268 5.269 22.408 1.00 95.94 102 VAL A O 1
ATOM 818 N N . GLU A 1 103 ? -23.186 4.125 22.677 1.00 94.25 103 GLU A N 1
ATOM 819 C CA . GLU A 1 103 ? -22.543 2.825 22.866 1.00 94.25 103 GLU A CA 1
ATOM 820 C C . GLU A 1 103 ? -21.696 2.429 21.647 1.00 94.25 103 GLU A C 1
ATOM 822 O O . GLU A 1 103 ? -22.110 2.563 20.496 1.00 94.25 103 GLU A O 1
ATOM 827 N N . SER A 1 104 ? -20.488 1.924 21.907 1.00 95.25 104 SER A N 1
ATOM 828 C CA . SER A 1 104 ? -19.503 1.571 20.869 1.00 95.25 104 SER A CA 1
ATOM 829 C C . SER A 1 104 ? -19.125 0.086 20.873 1.00 95.25 104 SER A C 1
ATOM 831 O O . SER A 1 104 ? -18.112 -0.306 20.289 1.00 95.25 104 SER A O 1
ATOM 833 N N . SER A 1 105 ? -19.934 -0.755 21.523 1.00 94.62 105 SER A N 1
ATOM 834 C CA . SER A 1 105 ? -19.693 -2.193 21.697 1.00 94.62 105 SER A CA 1
ATOM 835 C C . SER A 1 105 ? -19.540 -2.942 20.369 1.00 94.62 105 SER A C 1
ATOM 837 O O . SER A 1 105 ? -18.628 -3.758 20.230 1.00 94.62 105 SER A O 1
ATOM 839 N N . ASP A 1 106 ? -20.349 -2.620 19.358 1.00 95.31 106 ASP A N 1
ATOM 840 C CA . ASP A 1 106 ? -20.246 -3.231 18.028 1.00 95.31 106 ASP A CA 1
ATOM 841 C C . ASP A 1 106 ? -18.952 -2.864 17.299 1.00 95.31 106 ASP A C 1
ATOM 843 O O . ASP A 1 106 ? -18.301 -3.734 16.715 1.00 95.31 106 ASP A O 1
ATOM 847 N N . ILE A 1 107 ? -18.540 -1.595 17.373 1.00 97.00 107 ILE A N 1
ATOM 848 C CA . ILE A 1 107 ? -17.264 -1.125 16.817 1.00 97.00 107 ILE A CA 1
ATOM 849 C C . ILE A 1 107 ? -16.111 -1.830 17.537 1.00 97.00 107 ILE A C 1
ATOM 851 O O . ILE A 1 107 ? -15.219 -2.378 16.889 1.00 97.00 107 ILE A O 1
ATOM 855 N N . ARG A 1 108 ? -16.154 -1.881 18.875 1.00 96.88 108 ARG A N 1
ATOM 856 C CA . ARG A 1 108 ? -15.152 -2.568 19.701 1.00 96.88 108 ARG A CA 1
ATOM 857 C C . ARG A 1 108 ? -15.027 -4.035 19.325 1.00 96.88 108 ARG A C 1
ATOM 859 O O . ARG A 1 108 ? -13.905 -4.510 19.171 1.00 96.88 108 ARG A O 1
ATOM 866 N N . ARG A 1 109 ? -16.150 -4.735 19.152 1.00 97.12 109 ARG A N 1
ATOM 867 C CA . ARG A 1 109 ? -16.187 -6.142 18.740 1.00 97.12 109 ARG A CA 1
ATOM 868 C C . ARG A 1 109 ? -15.552 -6.332 17.366 1.00 97.12 109 ARG A C 1
ATOM 870 O O . ARG A 1 109 ? -14.620 -7.116 17.251 1.00 97.12 109 ARG A O 1
ATOM 877 N N . VAL A 1 110 ? -15.960 -5.544 16.366 1.00 97.88 110 VAL A N 1
ATOM 878 C CA . VAL A 1 110 ? -15.374 -5.598 15.013 1.00 97.88 110 VAL A CA 1
ATOM 879 C C . VAL A 1 110 ? -13.861 -5.394 15.050 1.00 97.88 110 VAL A C 1
ATOM 881 O O . VAL A 1 110 ? -13.121 -6.175 14.457 1.00 97.88 110 VAL A O 1
ATOM 884 N N . VAL A 1 111 ? -13.385 -4.362 15.747 1.00 97.69 111 VAL A N 1
ATOM 885 C CA . VAL A 1 111 ? -11.950 -4.059 15.827 1.00 97.69 111 VAL A CA 1
ATOM 886 C C . VAL A 1 111 ? -11.201 -5.173 16.560 1.00 97.69 111 VAL A C 1
ATOM 888 O O . VAL A 1 111 ? -10.145 -5.604 16.102 1.00 97.69 111 VAL A O 1
ATOM 891 N N . THR A 1 112 ? -11.769 -5.673 17.659 1.00 97.50 112 THR A N 1
ATOM 892 C CA . THR A 1 112 ? -11.215 -6.784 18.443 1.00 97.50 112 THR A CA 1
ATOM 893 C C . THR A 1 112 ? -11.045 -8.033 17.590 1.00 97.50 112 THR A C 1
ATOM 895 O O . THR A 1 112 ? -9.946 -8.581 17.539 1.00 97.50 112 THR A O 1
ATOM 898 N N . ASP A 1 113 ? -12.095 -8.452 16.885 1.00 97.25 113 ASP A N 1
ATOM 899 C CA . ASP A 1 113 ? -12.076 -9.649 16.043 1.00 97.25 113 ASP A CA 1
ATOM 900 C C . ASP A 1 113 ? -11.033 -9.497 14.930 1.00 97.25 113 ASP A C 1
ATOM 902 O O . ASP A 1 113 ? -10.170 -10.351 14.757 1.00 97.25 113 ASP A O 1
ATOM 906 N N . ARG A 1 114 ? -11.006 -8.339 14.259 1.00 96.75 114 ARG A N 1
ATOM 907 C CA . ARG A 1 114 ? -10.055 -8.056 13.173 1.00 96.75 114 ARG A CA 1
ATOM 908 C C . ARG A 1 114 ? -8.591 -8.020 13.625 1.00 96.75 114 ARG A C 1
ATOM 910 O O . ARG A 1 114 ? -7.710 -8.376 12.841 1.00 96.75 114 ARG A O 1
ATOM 917 N N . ILE A 1 115 ? -8.316 -7.575 14.852 1.00 97.50 115 ILE A N 1
ATOM 918 C CA . ILE A 1 115 ? -6.971 -7.588 15.447 1.00 97.50 115 ILE A CA 1
ATOM 919 C C . ILE A 1 115 ? -6.599 -9.012 15.897 1.00 97.50 115 ILE A C 1
ATOM 921 O O . ILE A 1 115 ? -5.492 -9.467 15.602 1.00 97.50 115 ILE A O 1
ATOM 925 N N . ARG A 1 116 ? -7.525 -9.757 16.516 1.00 96.94 116 ARG A N 1
ATOM 926 C CA . ARG A 1 116 ? -7.324 -11.174 16.878 1.00 96.94 116 ARG A CA 1
ATOM 927 C C . ARG A 1 116 ? -7.058 -12.051 15.668 1.00 96.94 116 ARG A C 1
ATOM 929 O O . ARG A 1 116 ? -6.140 -12.866 15.715 1.00 96.94 116 ARG A O 1
ATOM 936 N N . ASP A 1 117 ? -7.785 -11.833 14.574 1.00 94.62 117 ASP A N 1
ATOM 937 C CA . ASP A 1 117 ? -7.599 -12.560 13.320 1.00 94.62 117 ASP A CA 1
ATOM 938 C C . ASP A 1 117 ? -6.144 -12.497 12.861 1.00 94.62 117 ASP A C 1
ATOM 940 O O . ASP A 1 117 ? -5.631 -13.482 12.339 1.00 94.62 117 ASP A O 1
ATOM 944 N N . LEU A 1 118 ? -5.456 -11.368 13.089 1.00 95.44 118 LEU A N 1
ATOM 945 C CA . LEU A 1 118 ? -4.053 -11.154 12.727 1.00 95.44 118 LEU A CA 1
ATOM 946 C C . LEU A 1 118 ? -3.040 -11.771 13.714 1.00 95.44 118 LEU A C 1
ATOM 948 O O . LEU A 1 118 ? -1.834 -11.672 13.488 1.00 95.44 118 LEU A O 1
ATOM 952 N N . GLY A 1 119 ? -3.508 -12.444 14.767 1.00 95.69 119 GLY A N 1
ATOM 953 C CA . GLY A 1 119 ? -2.675 -13.142 15.747 1.00 95.69 119 GLY A CA 1
ATOM 954 C C . GLY A 1 119 ? -2.168 -12.249 16.882 1.00 95.69 119 GLY A C 1
ATOM 955 O O . GLY A 1 119 ? -1.058 -12.456 17.376 1.00 95.69 119 GLY A O 1
ATOM 956 N N . TYR A 1 120 ? -2.926 -11.218 17.259 1.00 97.50 120 TYR A N 1
ATOM 957 C CA . TYR A 1 120 ? -2.692 -10.473 18.498 1.00 97.50 120 TYR A CA 1
ATOM 958 C C . TYR A 1 120 ? -3.607 -10.983 19.608 1.00 97.50 120 TYR A C 1
ATOM 960 O O . TYR A 1 120 ? -4.775 -11.301 19.373 1.00 97.50 120 TYR A O 1
ATOM 968 N N . THR A 1 121 ? -3.100 -10.986 20.835 1.00 96.69 121 THR A N 1
ATOM 969 C CA . THR A 1 121 ? -3.935 -11.176 22.019 1.00 96.69 121 THR A CA 1
ATOM 970 C C . THR A 1 121 ? -4.625 -9.854 22.315 1.00 96.69 121 THR A C 1
ATOM 972 O O . THR A 1 121 ? -3.959 -8.833 22.452 1.00 96.69 121 THR A O 1
ATOM 975 N N . VAL A 1 122 ? -5.955 -9.843 22.404 1.00 95.56 122 VAL A N 1
ATOM 976 C CA . VAL A 1 122 ? -6.694 -8.613 22.723 1.00 95.56 122 VAL A CA 1
ATOM 977 C C . VAL A 1 122 ? -7.175 -8.647 24.163 1.00 95.56 122 VAL A C 1
ATOM 979 O O . VAL A 1 122 ? -8.014 -9.490 24.497 1.00 95.56 122 VAL A O 1
ATOM 982 N N . SER A 1 123 ? -6.674 -7.714 24.975 1.00 90.56 123 SER A N 1
ATOM 983 C CA . SER A 1 123 ? -7.172 -7.480 26.329 1.00 90.56 123 SER A CA 1
ATOM 984 C C . SER A 1 123 ? -8.486 -6.705 26.270 1.00 90.56 123 SER A C 1
ATOM 986 O O . SER A 1 123 ? -8.580 -5.649 25.640 1.00 90.56 123 SER A O 1
ATOM 988 N N . THR A 1 124 ? -9.515 -7.238 26.922 1.00 77.25 124 THR A N 1
ATOM 989 C CA . THR A 1 124 ? -10.828 -6.590 27.047 1.00 77.25 124 THR A CA 1
ATOM 990 C C . THR A 1 124 ? 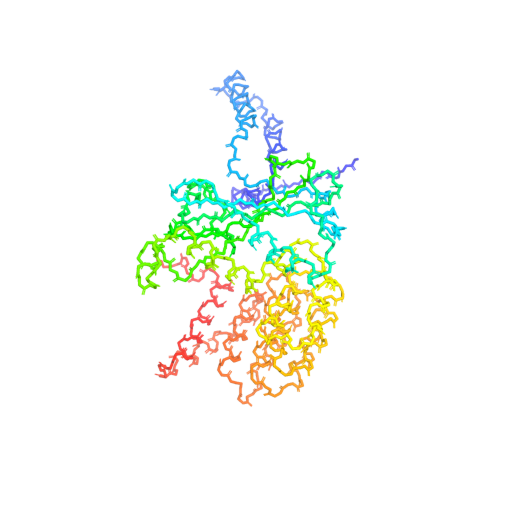-10.964 -5.772 28.328 1.00 77.25 124 THR A C 1
ATOM 992 O O . THR A 1 124 ? -11.902 -4.987 28.440 1.00 77.25 124 THR A O 1
ATOM 995 N N . ASP A 1 125 ? -10.046 -5.951 29.279 1.00 76.44 125 ASP A N 1
ATOM 996 C CA . ASP A 1 125 ? -10.063 -5.298 30.583 1.00 76.44 125 ASP A CA 1
ATOM 997 C C . ASP A 1 125 ? -9.004 -4.189 30.641 1.00 76.44 125 ASP A C 1
ATOM 999 O O . ASP A 1 125 ? -7.836 -4.401 30.312 1.00 76.44 125 ASP A O 1
ATOM 1003 N N . LYS A 1 126 ? -9.414 -2.998 31.090 1.00 72.12 126 LYS A N 1
ATOM 1004 C CA . LYS A 1 126 ? -8.518 -1.849 31.278 1.00 72.12 126 LYS A CA 1
ATOM 1005 C C . LYS A 1 126 ? -7.494 -2.076 32.394 1.00 72.12 126 LYS A C 1
ATOM 1007 O O . LYS A 1 126 ? -6.500 -1.361 32.435 1.00 72.12 126 LYS A O 1
ATOM 1012 N N . GLN A 1 127 ? -7.743 -3.025 33.295 1.00 73.06 127 GLN A N 1
ATOM 1013 C CA . GLN A 1 127 ? -6.865 -3.333 34.425 1.00 73.06 127 GLN A CA 1
ATOM 1014 C C . GLN A 1 127 ? -5.759 -4.333 34.068 1.00 73.06 127 GLN A C 1
ATOM 1016 O O . GLN A 1 127 ? -4.769 -4.434 34.790 1.00 73.06 127 GLN A O 1
ATOM 1021 N N . GLN A 1 128 ? -5.900 -5.065 32.960 1.00 78.62 128 GLN A N 1
ATOM 1022 C CA . GLN A 1 128 ? -4.872 -5.999 32.512 1.00 78.62 128 GLN A CA 1
ATOM 1023 C C . GLN A 1 128 ? -3.762 -5.263 31.750 1.00 78.62 128 GLN A C 1
ATOM 1025 O O . GLN A 1 128 ? -4.059 -4.377 30.939 1.00 78.62 128 GLN A O 1
ATOM 1030 N N . PRO A 1 129 ? -2.487 -5.634 31.963 1.00 86.06 129 PRO A N 1
ATOM 1031 C CA . PRO A 1 129 ? -1.380 -5.032 31.236 1.00 86.06 129 PRO A CA 1
ATOM 1032 C C . PRO A 1 129 ? -1.525 -5.308 29.734 1.00 86.06 129 PRO A C 1
ATOM 1034 O O . PRO A 1 129 ? -1.854 -6.417 29.313 1.00 86.06 129 PRO A O 1
ATOM 1037 N N . SER A 1 130 ? -1.282 -4.280 28.927 1.00 93.50 130 SER A N 1
ATOM 1038 C CA . SER A 1 130 ? -1.232 -4.367 27.466 1.00 93.50 130 SER A CA 1
ATOM 1039 C C . SER A 1 130 ? 0.034 -3.681 26.973 1.00 93.50 130 SER A C 1
ATOM 1041 O O . SER A 1 130 ? 0.543 -2.787 27.643 1.00 93.50 130 SER A O 1
ATOM 1043 N N . ASP A 1 131 ? 0.543 -4.093 25.816 1.00 95.62 131 ASP A N 1
ATOM 1044 C CA . ASP A 1 131 ? 1.746 -3.490 25.233 1.00 95.62 131 ASP A CA 1
ATOM 1045 C C . ASP A 1 131 ? 1.403 -2.164 24.543 1.00 95.62 131 ASP A C 1
ATOM 1047 O O . ASP A 1 131 ? 2.186 -1.215 24.535 1.00 95.62 131 ASP A O 1
ATOM 1051 N N . ILE A 1 132 ? 0.209 -2.101 23.945 1.00 95.94 132 ILE A N 1
ATOM 1052 C CA . ILE A 1 132 ? -0.272 -0.944 23.197 1.00 95.94 132 ILE A CA 1
ATOM 1053 C C . ILE A 1 132 ? -1.789 -0.808 23.318 1.00 95.94 132 ILE A C 1
ATOM 1055 O O . ILE A 1 132 ? -2.513 -1.805 23.394 1.00 95.94 132 ILE A O 1
ATOM 1059 N N . VAL A 1 133 ? -2.282 0.429 23.260 1.00 95.75 133 VAL A N 1
ATOM 1060 C CA . VAL A 1 133 ? -3.709 0.715 23.104 1.00 95.75 133 VAL A CA 1
ATOM 1061 C C . VAL A 1 133 ? -3.973 1.205 21.687 1.00 95.75 133 VAL A C 1
ATOM 1063 O O . VAL A 1 133 ? -3.395 2.199 21.253 1.00 95.75 133 VAL A O 1
ATOM 1066 N N . VAL A 1 134 ? -4.873 0.536 20.969 1.00 96.56 134 VAL A N 1
ATOM 1067 C CA . VAL A 1 134 ? -5.424 1.009 19.694 1.00 96.56 134 VAL A CA 1
ATOM 1068 C C . VAL A 1 134 ? -6.726 1.741 19.982 1.00 96.56 134 VAL A C 1
ATOM 1070 O O . VAL A 1 134 ? -7.680 1.153 20.490 1.00 96.56 134 VAL A O 1
ATOM 1073 N N . LYS A 1 135 ? -6.773 3.027 19.638 1.00 95.31 135 LYS A N 1
ATOM 1074 C CA . LYS A 1 135 ? -7.937 3.887 19.830 1.00 95.31 135 LYS A CA 1
ATOM 1075 C C . LYS A 1 135 ? -8.693 4.067 18.526 1.00 95.31 135 LYS A C 1
ATOM 1077 O O . LYS A 1 135 ? -8.115 4.484 17.526 1.00 95.31 135 LYS A O 1
ATOM 1082 N N . VAL A 1 136 ? -9.995 3.812 18.553 1.00 96.00 136 VAL A N 1
ATOM 1083 C CA . VAL A 1 136 ? -10.907 3.993 17.422 1.00 96.00 136 VAL A CA 1
ATOM 1084 C C . VAL A 1 136 ? -12.003 4.973 17.821 1.00 96.00 136 VAL A C 1
ATOM 1086 O O . VAL A 1 136 ? -12.920 4.639 18.571 1.00 96.00 136 VAL A O 1
ATOM 1089 N N . LYS A 1 137 ? -11.898 6.206 17.324 1.00 95.38 137 LYS A N 1
ATOM 1090 C CA . LYS A 1 137 ? -12.904 7.254 17.529 1.00 95.38 137 LYS A CA 1
ATOM 1091 C C . LYS A 1 137 ? -13.760 7.390 16.276 1.00 95.38 137 LYS A C 1
ATOM 1093 O O . LYS A 1 137 ? -13.257 7.861 15.263 1.00 95.38 137 LYS A O 1
ATOM 1098 N N . CYS A 1 138 ? -15.031 7.023 16.356 1.00 96.69 138 CYS A N 1
ATOM 1099 C CA . CYS A 1 138 ? -16.009 7.147 15.283 1.00 96.69 138 CYS A CA 1
ATOM 1100 C C . CYS A 1 138 ? -16.969 8.306 15.562 1.00 96.69 138 CYS A C 1
ATOM 1102 O O . CYS A 1 138 ? -17.479 8.449 16.670 1.00 96.69 138 CYS A O 1
ATOM 1104 N N . GLU A 1 139 ? -17.205 9.148 14.562 1.00 96.19 139 GLU A N 1
ATOM 1105 C CA . GLU A 1 139 ? -18.060 10.333 14.669 1.00 96.19 139 GLU A CA 1
ATOM 1106 C C . GLU A 1 139 ? -19.073 10.336 13.518 1.00 96.19 139 GLU A C 1
ATOM 1108 O O . GLU A 1 139 ? -18.692 10.039 12.387 1.00 96.19 139 GLU A O 1
ATOM 1113 N N . GLU A 1 140 ? -20.339 10.680 13.786 1.00 95.31 140 GLU A N 1
ATOM 1114 C CA . GLU A 1 140 ? -21.372 10.913 12.758 1.00 95.31 140 GLU A CA 1
ATOM 1115 C C . GLU A 1 140 ? -20.995 12.109 11.878 1.00 95.31 140 GLU A C 1
ATOM 1117 O O . GLU A 1 140 ? -21.141 12.074 10.658 1.00 95.31 140 GLU A O 1
ATOM 1122 N N . ARG A 1 141 ? -20.439 13.155 12.493 1.00 91.56 141 ARG A N 1
ATOM 1123 C CA . ARG A 1 141 ? -19.853 14.294 11.794 1.00 91.56 141 ARG A CA 1
ATOM 1124 C C . ARG A 1 141 ? -18.439 14.490 12.275 1.00 91.56 141 ARG A C 1
ATOM 1126 O O . ARG A 1 141 ? -18.182 14.773 13.443 1.00 91.56 141 ARG A O 1
ATOM 1133 N N . LYS A 1 142 ? -17.497 14.356 11.353 1.00 85.75 142 LYS A N 1
ATOM 1134 C CA . LYS A 1 142 ? -16.089 14.548 11.665 1.00 85.75 142 LYS A CA 1
ATOM 1135 C C . LYS A 1 142 ? -15.823 16.003 12.076 1.00 85.75 142 LYS A C 1
ATOM 1137 O O . LYS A 1 142 ? -15.817 16.910 11.240 1.00 85.75 142 LYS A O 1
ATOM 1142 N N . THR A 1 143 ? -15.536 16.208 13.360 1.00 76.62 143 THR A N 1
ATOM 1143 C CA . THR A 1 143 ? -15.212 17.526 13.930 1.00 76.62 143 THR A CA 1
ATOM 1144 C C . THR A 1 143 ? -13.718 17.845 13.851 1.00 76.62 143 THR A C 1
ATOM 1146 O O . THR A 1 143 ? -13.327 18.983 13.582 1.00 76.62 143 THR A O 1
ATOM 1149 N N . TRP A 1 144 ? -12.861 16.837 14.022 1.00 67.94 144 TRP A N 1
ATOM 1150 C CA . TRP A 1 144 ? -11.413 17.019 14.074 1.00 67.94 144 TRP A CA 1
ATOM 1151 C C . TRP A 1 144 ? -10.762 16.907 12.691 1.00 67.94 144 TRP A C 1
ATOM 1153 O O . TRP A 1 144 ? -10.847 15.873 12.035 1.00 67.94 144 TRP A O 1
ATOM 1163 N N . LEU A 1 145 ? -10.074 17.961 12.243 1.00 65.06 145 LEU A N 1
ATOM 1164 C CA . LEU A 1 145 ? -9.497 18.064 10.890 1.00 65.06 145 LEU A CA 1
ATOM 1165 C C . LEU A 1 145 ? -7.998 17.742 10.807 1.00 65.06 145 LEU A C 1
ATOM 1167 O O . LEU A 1 145 ? -7.405 17.903 9.742 1.00 65.06 145 LEU A O 1
ATOM 1171 N N . GLY A 1 146 ? -7.396 17.288 11.906 1.00 62.25 146 GLY A N 1
ATOM 1172 C CA . GLY A 1 146 ? -5.947 17.159 12.037 1.00 62.25 146 GLY A CA 1
ATOM 1173 C C . GLY A 1 146 ? -5.276 18.384 12.657 1.00 62.25 146 GLY A C 1
ATOM 1174 O O . GLY A 1 146 ? -5.957 19.378 12.924 1.00 62.25 146 GLY A O 1
ATOM 1175 N N . PRO A 1 147 ? -3.957 18.326 12.925 1.00 54.88 147 PRO A N 1
ATOM 1176 C CA . PRO A 1 147 ? -3.191 19.506 13.302 1.00 54.88 147 PRO A CA 1
ATOM 1177 C C . PRO A 1 147 ? -3.326 20.627 12.251 1.00 54.88 147 PRO A C 1
ATOM 1179 O O . PRO A 1 147 ? -3.699 20.414 11.092 1.00 54.88 147 PRO A O 1
ATOM 1182 N N . THR A 1 148 ? -3.110 21.853 12.727 1.00 46.56 148 THR A N 1
ATOM 1183 C CA . THR A 1 148 ? -3.435 23.141 12.094 1.00 46.56 148 THR A CA 1
ATOM 1184 C C . THR A 1 148 ? -2.784 23.376 10.719 1.00 46.56 148 THR A C 1
ATOM 1186 O O . THR A 1 148 ? -1.957 22.610 10.245 1.00 46.56 148 THR A O 1
ATOM 1189 N N . ARG A 1 149 ? -3.170 24.488 10.067 1.00 42.12 149 ARG A N 1
ATOM 1190 C CA . ARG A 1 149 ? -2.751 24.991 8.734 1.00 42.12 149 ARG A CA 1
ATOM 1191 C C . ARG A 1 149 ? -1.236 25.041 8.433 1.00 42.12 149 ARG A C 1
ATOM 1193 O O . ARG A 1 149 ? -0.882 25.355 7.300 1.00 42.12 149 ARG A O 1
ATOM 1200 N N . LEU A 1 150 ? -0.357 24.787 9.399 1.00 42.91 150 LEU A N 1
ATOM 1201 C CA . LEU A 1 150 ? 1.096 24.851 9.227 1.00 42.91 150 LEU A CA 1
ATOM 1202 C C . LEU A 1 150 ? 1.613 23.437 8.957 1.00 42.91 150 LEU A C 1
ATOM 1204 O O . LEU A 1 150 ? 1.823 22.643 9.869 1.00 42.91 150 LEU A O 1
ATOM 1208 N N . GLY A 1 151 ? 1.695 23.138 7.662 1.00 50.12 151 GLY A N 1
ATOM 1209 C CA . GLY A 1 151 ? 1.842 21.812 7.086 1.00 50.12 151 GLY A CA 1
ATOM 1210 C C . GLY A 1 151 ? 3.036 21.001 7.584 1.00 50.12 151 GLY A C 1
ATOM 1211 O O . GLY A 1 151 ? 4.149 21.489 7.757 1.00 50.12 151 GLY A O 1
ATOM 1212 N N . GLY A 1 152 ? 2.745 19.720 7.759 1.00 50.66 152 GLY A N 1
ATOM 1213 C CA . GLY A 1 152 ? 3.694 18.626 7.928 1.00 50.66 152 GLY A CA 1
ATOM 1214 C C . GLY A 1 152 ? 2.971 17.281 7.835 1.00 50.66 152 GLY A C 1
ATOM 1215 O O . GLY A 1 152 ? 3.539 16.303 7.374 1.00 50.66 152 GLY A O 1
ATOM 1216 N N . ASP A 1 153 ? 1.683 17.245 8.202 1.00 53.09 153 ASP A N 1
ATOM 1217 C CA . ASP A 1 153 ? 0.848 16.042 8.150 1.00 53.09 153 ASP A CA 1
ATOM 1218 C C . ASP A 1 153 ? 0.018 15.905 6.864 1.00 53.09 153 ASP A C 1
ATOM 1220 O O . ASP A 1 153 ? -0.546 14.841 6.631 1.00 53.09 153 ASP A O 1
ATOM 1224 N N . ALA A 1 154 ? -0.090 16.966 6.052 1.00 50.56 154 ALA A N 1
ATOM 1225 C CA . ALA A 1 154 ? -0.877 16.971 4.817 1.00 50.56 154 ALA A CA 1
ATOM 1226 C C . ALA A 1 154 ? -0.330 15.986 3.774 1.00 50.56 154 ALA A C 1
ATOM 1228 O O . ALA A 1 154 ? -1.104 15.460 2.981 1.00 50.56 154 ALA A O 1
ATOM 1229 N N . ASP A 1 155 ? 0.975 15.717 3.837 1.00 52.66 155 ASP A N 1
ATOM 1230 C CA . ASP A 1 155 ? 1.695 14.856 2.901 1.00 52.66 155 ASP A CA 1
ATOM 1231 C C . ASP A 1 155 ? 1.759 13.394 3.377 1.00 52.66 155 ASP A C 1
ATOM 1233 O O . ASP A 1 155 ? 2.310 12.533 2.692 1.00 52.66 155 ASP A O 1
ATOM 1237 N N . SER A 1 156 ? 1.187 13.074 4.546 1.00 60.97 156 SER A N 1
ATOM 1238 C CA . SER A 1 156 ? 1.062 11.681 4.976 1.00 60.97 156 SER A CA 1
ATOM 1239 C C . SER A 1 156 ? 0.041 10.956 4.095 1.00 60.97 156 SER A C 1
ATOM 1241 O O . SER A 1 156 ? -1.099 11.399 3.957 1.00 60.97 156 SER A O 1
ATOM 1243 N N . LEU A 1 157 ? 0.413 9.783 3.573 1.00 58.34 157 LEU A N 1
ATOM 1244 C CA . LEU A 1 157 ? -0.462 8.881 2.803 1.00 58.34 157 LEU A CA 1
ATOM 1245 C C . LEU A 1 157 ? -1.786 8.540 3.514 1.00 58.34 157 LEU A C 1
ATOM 1247 O O . LEU A 1 157 ? -2.745 8.099 2.877 1.00 58.34 157 LEU A O 1
ATOM 1251 N N . HIS A 1 158 ? -1.852 8.716 4.834 1.00 63.44 158 HIS A N 1
ATOM 1252 C CA . HIS A 1 158 ? -3.035 8.445 5.651 1.00 63.44 158 HIS A CA 1
ATOM 1253 C C . HIS A 1 158 ? -3.549 9.684 6.394 1.00 63.44 158 HIS A C 1
ATOM 1255 O O . HIS A 1 158 ? -4.270 9.573 7.388 1.00 63.44 158 HIS A O 1
ATOM 1261 N N . ALA A 1 159 ? -3.209 10.877 5.901 1.00 68.56 159 ALA A N 1
ATOM 1262 C CA . ALA A 1 159 ? -3.749 12.117 6.421 1.00 68.56 159 ALA A CA 1
ATOM 1263 C C . ALA A 1 159 ? -5.292 12.117 6.324 1.00 68.56 159 ALA A C 1
ATOM 1265 O O . ALA A 1 159 ? -5.865 11.811 5.273 1.00 68.56 159 ALA A O 1
ATOM 1266 N N . PRO A 1 160 ? -5.999 12.471 7.405 1.00 75.38 160 PRO A N 1
ATOM 1267 C CA . PRO A 1 160 ? -7.441 12.553 7.413 1.00 75.38 160 PRO A CA 1
ATOM 1268 C C . PRO A 1 160 ? -7.873 13.734 6.546 1.00 75.38 160 PRO A C 1
ATOM 1270 O O . PRO A 1 160 ? -7.271 14.810 6.561 1.00 75.38 160 PRO A O 1
ATOM 1273 N N . SER A 1 161 ? -8.955 13.557 5.793 1.00 81.56 161 SER A N 1
ATOM 1274 C CA . SER A 1 161 ? -9.362 14.561 4.811 1.00 81.56 161 SER A CA 1
ATOM 1275 C C . SER A 1 161 ? -9.876 15.830 5.478 1.00 81.56 161 SER A C 1
ATOM 1277 O O . SER A 1 161 ? -10.806 15.795 6.283 1.00 81.56 161 SER A O 1
ATOM 1279 N N . ARG A 1 162 ? -9.326 16.981 5.092 1.00 80.06 162 ARG A N 1
ATOM 1280 C CA . ARG A 1 162 ? -9.825 18.290 5.545 1.00 80.06 162 ARG A CA 1
ATOM 1281 C C . ARG A 1 162 ? -11.176 18.657 4.920 1.00 80.06 162 ARG A C 1
ATOM 1283 O O . ARG A 1 162 ? -11.905 19.466 5.492 1.00 80.06 162 ARG A O 1
ATOM 1290 N N . VAL A 1 163 ? -11.507 18.061 3.772 1.00 83.69 163 VAL A N 1
ATOM 1291 C CA . VAL A 1 163 ? -12.749 18.334 3.031 1.00 83.69 163 VAL A CA 1
ATOM 1292 C C . VAL A 1 163 ? -13.900 17.414 3.440 1.00 83.69 163 VAL A C 1
ATOM 1294 O O . VAL A 1 163 ? -15.057 17.788 3.293 1.00 83.69 163 VAL A O 1
ATOM 1297 N N . TRP A 1 164 ? -13.607 16.237 3.997 1.00 88.81 164 TRP A N 1
ATOM 1298 C CA . TRP A 1 164 ? -14.636 15.315 4.471 1.00 88.81 164 TRP A CA 1
ATOM 1299 C C . TRP A 1 164 ? -15.223 15.776 5.808 1.00 88.81 164 TRP A C 1
ATOM 1301 O O . TRP A 1 164 ? -14.486 16.003 6.770 1.00 88.81 164 TRP A O 1
ATOM 1311 N N . LYS A 1 165 ? -16.554 15.881 5.866 1.00 90.12 165 LYS A N 1
ATOM 1312 C CA . LYS A 1 165 ? -17.325 16.296 7.054 1.00 90.12 165 LYS A CA 1
ATOM 1313 C C . LYS A 1 165 ? -18.378 15.277 7.500 1.00 90.12 165 LYS A C 1
ATOM 1315 O O . LYS A 1 165 ? -19.051 15.519 8.498 1.00 90.12 165 LYS A O 1
ATOM 1320 N N . GLY A 1 166 ? -18.513 14.174 6.768 1.00 93.88 166 GLY A N 1
ATOM 1321 C CA . GLY A 1 166 ? -19.452 13.102 7.084 1.00 93.88 166 GLY A CA 1
ATOM 1322 C C . GLY A 1 166 ? -18.927 12.121 8.129 1.00 93.88 166 GLY A C 1
ATOM 1323 O O . GLY A 1 166 ? -17.893 12.393 8.760 1.00 93.88 166 GLY A O 1
ATOM 1324 N N . PRO A 1 167 ? -19.588 10.960 8.270 1.00 96.75 167 PRO A N 1
ATOM 1325 C CA . PRO A 1 167 ? -19.197 9.974 9.257 1.00 96.75 167 PRO A CA 1
ATOM 1326 C C . PRO A 1 167 ? -17.818 9.389 8.976 1.00 96.75 167 PRO A C 1
ATOM 1328 O O . PRO A 1 167 ? -17.512 9.010 7.839 1.00 96.75 167 PRO A O 1
ATOM 1331 N N . ALA A 1 168 ? -16.982 9.312 10.008 1.00 95.94 168 ALA A N 1
ATOM 1332 C CA . ALA A 1 168 ? -15.640 8.752 9.904 1.00 95.94 168 ALA A CA 1
ATOM 1333 C C . ALA A 1 168 ? -15.146 8.176 11.235 1.00 95.94 168 ALA A C 1
ATOM 1335 O O . ALA A 1 168 ? -15.437 8.718 12.300 1.00 95.94 168 ALA A O 1
ATOM 1336 N N . CYS A 1 169 ? -14.327 7.129 11.156 1.00 95.56 169 CYS A N 1
ATOM 1337 C CA . CYS A 1 169 ? -13.515 6.639 12.261 1.00 95.56 169 CYS A CA 1
ATOM 1338 C C . CYS A 1 169 ? -12.056 7.070 12.089 1.00 95.56 169 CYS A C 1
ATOM 1340 O O . CYS A 1 169 ? -11.471 6.893 11.021 1.00 95.56 169 CYS A O 1
ATOM 1342 N N . GLN A 1 170 ? -11.461 7.603 13.153 1.00 93.25 170 GLN A N 1
ATOM 1343 C CA . GLN A 1 170 ? -10.022 7.799 13.292 1.00 93.25 170 GLN A CA 1
ATOM 1344 C C . GLN A 1 170 ? -9.447 6.662 14.127 1.00 93.25 170 GLN A C 1
ATOM 1346 O O . GLN A 1 170 ? -9.864 6.458 15.268 1.00 93.25 170 GLN A O 1
ATOM 1351 N N . ILE A 1 171 ? -8.479 5.953 13.559 1.00 93.94 171 ILE A N 1
ATOM 1352 C CA . ILE A 1 171 ? -7.717 4.909 14.236 1.00 93.94 171 ILE A CA 1
ATOM 1353 C C . ILE A 1 171 ? -6.340 5.478 14.555 1.00 93.94 171 ILE A C 1
ATOM 1355 O O . ILE A 1 171 ? -5.636 5.932 13.652 1.00 93.94 171 ILE A O 1
ATOM 1359 N N . THR A 1 172 ? -5.964 5.445 15.826 1.00 93.19 172 THR A N 1
ATOM 1360 C CA . THR A 1 172 ? -4.635 5.809 16.327 1.00 93.19 172 THR A CA 1
ATOM 1361 C C . THR A 1 172 ? -4.167 4.759 17.330 1.00 93.19 172 THR A C 1
ATOM 1363 O O . THR A 1 172 ? -4.917 3.850 17.689 1.00 93.19 172 THR A O 1
ATOM 1366 N N . TYR A 1 173 ? -2.926 4.862 17.796 1.00 94.25 173 TYR A N 1
ATOM 1367 C CA . TYR A 1 173 ? -2.455 4.050 18.912 1.00 94.25 173 TYR A CA 1
ATOM 1368 C C . TYR A 1 173 ? -1.541 4.851 19.837 1.00 94.25 173 TYR A C 1
ATOM 1370 O O . TYR A 1 173 ? -0.992 5.885 19.447 1.00 94.25 173 TYR A O 1
ATOM 1378 N N . TYR A 1 174 ? -1.392 4.374 21.066 1.00 93.06 174 TYR A N 1
ATOM 1379 C CA . TYR A 1 174 ? -0.528 4.969 22.081 1.00 93.06 174 TYR A CA 1
ATOM 1380 C C . TYR A 1 174 ? -0.046 3.908 23.076 1.00 93.06 174 TYR A C 1
ATOM 1382 O O . TYR A 1 174 ? -0.677 2.859 23.234 1.00 93.06 174 TYR A O 1
ATOM 1390 N N . PHE A 1 175 ? 1.072 4.181 23.747 1.00 92.75 175 PHE A N 1
ATOM 1391 C CA . PHE A 1 175 ? 1.568 3.328 24.825 1.00 92.75 175 PHE A CA 1
ATOM 1392 C C . PHE A 1 175 ? 0.785 3.608 26.115 1.00 92.75 175 PHE A C 1
ATOM 1394 O O . PHE A 1 175 ? 0.582 4.780 26.438 1.00 92.75 175 PHE A O 1
ATOM 1401 N N . PRO A 1 176 ? 0.371 2.584 26.887 1.00 91.44 176 PRO A N 1
ATOM 1402 C CA . PRO A 1 176 ? -0.372 2.788 28.136 1.00 91.44 176 PRO A CA 1
ATOM 1403 C C . PRO A 1 176 ? 0.333 3.701 29.148 1.00 91.44 176 PRO A C 1
ATOM 1405 O O . PRO A 1 176 ? -0.333 4.414 29.891 1.00 91.44 176 PRO A O 1
ATOM 1408 N N . GLU A 1 177 ? 1.668 3.711 29.150 1.00 88.81 177 GLU A N 1
ATOM 1409 C CA . GLU A 1 177 ? 2.502 4.562 30.012 1.00 88.81 177 GLU A CA 1
ATOM 1410 C C . GLU A 1 177 ? 2.474 6.050 29.612 1.00 88.81 177 GLU A C 1
ATOM 1412 O O . GLU A 1 177 ? 2.874 6.910 30.393 1.00 88.81 177 GLU A O 1
ATOM 1417 N N . SER A 1 178 ? 2.008 6.377 28.401 1.00 86.12 178 SER A N 1
ATOM 1418 C CA . SER A 1 178 ? 1.989 7.740 27.853 1.00 86.12 178 SER A CA 1
ATOM 1419 C C . SER A 1 178 ? 0.711 8.037 27.042 1.00 86.12 178 SER A C 1
ATOM 1421 O O . SER A 1 178 ? 0.773 8.327 25.843 1.00 86.12 178 SER A O 1
ATOM 1423 N N . PRO A 1 179 ? -0.478 8.022 27.680 1.00 84.12 179 PRO A N 1
ATOM 1424 C CA . PRO A 1 179 ? -1.764 8.193 26.993 1.00 84.12 179 PRO A CA 1
ATOM 1425 C C . PRO A 1 179 ? -1.937 9.563 26.319 1.00 84.12 179 PRO A C 1
ATOM 1427 O O . PRO A 1 179 ? -2.646 9.672 25.318 1.00 84.12 179 PRO A O 1
ATOM 1430 N N . ASP A 1 180 ? -1.259 10.594 26.825 1.00 82.06 180 ASP A N 1
ATOM 1431 C CA . ASP A 1 180 ? -1.330 11.963 26.301 1.00 82.06 180 ASP A CA 1
ATOM 1432 C C . ASP A 1 180 ? -0.382 12.215 25.113 1.00 82.06 180 ASP A C 1
ATOM 1434 O O . ASP A 1 180 ? -0.375 13.304 24.537 1.00 82.06 180 ASP A O 1
ATOM 1438 N N . SER A 1 181 ? 0.409 11.213 24.714 1.00 80.44 181 SER A N 1
ATOM 1439 C CA . SER A 1 181 ? 1.390 11.300 23.624 1.00 80.44 181 SER A CA 1
ATOM 1440 C C . SER A 1 181 ? 1.131 10.211 22.573 1.00 80.44 181 SER A C 1
ATOM 1442 O O . SER A 1 181 ? 1.928 9.281 22.428 1.00 80.44 181 SER A O 1
ATOM 1444 N N . PRO A 1 182 ? -0.001 10.272 21.842 1.00 83.31 182 PRO A N 1
ATOM 1445 C CA . PRO A 1 182 ? -0.320 9.267 20.838 1.00 83.31 182 PRO A CA 1
ATOM 1446 C C . PRO A 1 182 ? 0.673 9.285 19.676 1.00 83.31 182 PRO A C 1
ATOM 1448 O O . PRO A 1 182 ? 1.285 10.309 19.363 1.00 83.31 182 PRO A O 1
ATOM 1451 N N . SER A 1 183 ? 0.787 8.140 19.002 1.00 84.44 183 SER A N 1
ATOM 1452 C CA . SER A 1 183 ? 1.610 8.008 17.802 1.00 84.44 183 SER A CA 1
ATOM 1453 C C . SER A 1 183 ? 1.186 9.006 16.715 1.00 84.44 183 SER A C 1
ATOM 1455 O O . SER A 1 183 ? -0.008 9.299 16.576 1.00 84.44 183 SER A O 1
ATOM 1457 N N . PRO A 1 184 ? 2.134 9.503 15.894 1.00 80.94 184 PRO A N 1
ATOM 1458 C CA . PRO A 1 184 ? 1.801 10.278 14.701 1.00 80.94 184 PRO A CA 1
ATOM 1459 C C . PRO A 1 184 ? 1.021 9.473 13.651 1.00 80.94 184 PRO A C 1
ATOM 1461 O O . PRO A 1 184 ? 0.342 10.070 12.807 1.00 80.94 184 PRO A O 1
ATOM 1464 N N . TRP A 1 185 ? 1.108 8.138 13.698 1.00 86.94 185 TRP A N 1
ATOM 1465 C CA . TRP A 1 185 ? 0.381 7.250 12.801 1.00 86.94 185 TRP A CA 1
ATOM 1466 C C . TRP A 1 185 ? -1.127 7.337 13.034 1.00 86.94 185 TRP A C 1
ATOM 1468 O O . TRP A 1 185 ? -1.621 7.380 14.164 1.00 86.94 185 TRP A O 1
ATOM 1478 N N . ARG A 1 186 ? -1.876 7.341 11.934 1.00 87.31 186 ARG A N 1
ATOM 1479 C CA . ARG A 1 186 ? -3.329 7.491 11.934 1.00 87.31 186 ARG A CA 1
ATOM 1480 C C . ARG A 1 186 ? -3.930 6.913 10.666 1.00 87.31 186 ARG A C 1
ATOM 1482 O O . ARG A 1 186 ? -3.328 7.004 9.601 1.00 87.31 186 ARG A O 1
ATOM 1489 N N . ARG A 1 187 ? -5.135 6.357 10.777 1.00 91.12 187 ARG A N 1
ATOM 1490 C CA . ARG A 1 187 ? -5.927 5.846 9.652 1.00 91.12 187 ARG A CA 1
ATOM 1491 C C . ARG A 1 187 ? -7.354 6.363 9.756 1.00 91.12 187 ARG A C 1
ATOM 1493 O O . ARG A 1 187 ? -8.021 6.158 10.765 1.00 91.12 187 ARG A O 1
ATOM 1500 N N . GLU A 1 188 ? -7.819 7.013 8.696 1.00 92.12 188 GLU A N 1
ATOM 1501 C CA . GLU A 1 188 ? -9.208 7.443 8.566 1.00 92.12 188 GLU A CA 1
ATOM 1502 C C . GLU A 1 188 ? -10.010 6.428 7.748 1.00 92.12 188 GLU A C 1
ATOM 1504 O O . GLU A 1 188 ? -9.650 6.120 6.612 1.00 92.12 188 GLU A O 1
ATOM 1509 N N . VAL A 1 189 ? -11.118 5.958 8.317 1.00 94.31 189 VAL A N 1
ATOM 1510 C CA . VAL A 1 189 ? -12.110 5.102 7.655 1.00 94.31 189 VAL A CA 1
ATOM 1511 C C . VAL A 1 189 ? -13.392 5.907 7.503 1.00 94.31 189 VAL A C 1
ATOM 1513 O O . VAL A 1 189 ? -13.849 6.519 8.466 1.00 94.31 189 VAL A O 1
ATOM 1516 N N . ARG A 1 190 ? -13.956 5.955 6.297 1.00 94.94 190 ARG A N 1
ATOM 1517 C CA . ARG A 1 190 ? -15.126 6.783 5.969 1.00 94.94 190 ARG A CA 1
ATOM 1518 C C . ARG A 1 190 ? -16.272 5.906 5.513 1.00 94.94 190 ARG A C 1
ATOM 1520 O O . ARG A 1 190 ? -16.041 4.862 4.920 1.00 94.94 190 ARG A O 1
ATOM 1527 N N . THR A 1 191 ? -17.486 6.385 5.733 1.00 96.44 191 THR A N 1
ATOM 1528 C CA . THR A 1 191 ? -18.678 5.839 5.078 1.00 96.44 191 THR A CA 1
ATOM 1529 C C . THR A 1 191 ? -18.720 6.224 3.592 1.00 96.44 191 THR A C 1
ATOM 1531 O O . THR A 1 191 ? -18.059 7.184 3.182 1.00 96.44 191 THR A O 1
ATOM 1534 N N . PRO A 1 192 ? -19.523 5.522 2.770 1.00 95.38 192 PRO A N 1
ATOM 1535 C CA . PRO A 1 192 ? -19.724 5.875 1.362 1.00 95.38 192 PRO A CA 1
ATOM 1536 C C . PRO A 1 192 ? -20.595 7.129 1.162 1.00 95.38 192 PRO A C 1
ATOM 1538 O O . PRO A 1 192 ? -20.757 7.591 0.035 1.00 95.38 192 PRO A O 1
ATOM 1541 N N . PHE A 1 193 ? -21.146 7.704 2.235 1.00 95.38 193 PHE A N 1
ATOM 1542 C CA . PHE A 1 193 ? -22.010 8.882 2.204 1.00 95.38 193 PHE A CA 1
ATOM 1543 C C . PHE A 1 193 ? -21.475 9.987 3.116 1.00 95.38 193 PHE A C 1
ATOM 1545 O O . PHE A 1 193 ? -21.004 9.737 4.218 1.00 95.38 193 PHE A O 1
ATOM 1552 N N . ALA A 1 194 ? -21.561 11.240 2.670 1.00 93.81 194 ALA A N 1
ATOM 1553 C CA . ALA A 1 194 ? -21.124 12.382 3.475 1.00 93.81 194 ALA A CA 1
ATOM 1554 C C . ALA A 1 194 ? -22.222 12.914 4.413 1.00 93.81 194 ALA A C 1
ATOM 1556 O O . ALA A 1 194 ? -21.910 13.527 5.430 1.00 93.81 194 ALA A O 1
ATOM 1557 N N . ASP A 1 195 ? -23.494 12.697 4.072 1.00 94.81 195 ASP A N 1
ATOM 1558 C CA . ASP A 1 195 ? -24.650 13.184 4.827 1.00 94.81 195 ASP A CA 1
ATOM 1559 C C . ASP A 1 195 ? -25.402 11.999 5.440 1.00 94.81 195 ASP A C 1
ATOM 1561 O O . ASP A 1 195 ? -26.100 11.262 4.741 1.00 94.81 195 ASP A O 1
ATOM 1565 N N . ALA A 1 196 ? -25.221 11.802 6.747 1.00 95.25 196 ALA A N 1
ATOM 1566 C CA . ALA A 1 196 ? -25.850 10.713 7.486 1.00 95.25 196 ALA A CA 1
ATOM 1567 C C . ALA A 1 196 ? -27.372 10.855 7.575 1.00 95.25 196 ALA A C 1
ATOM 1569 O O . ALA A 1 196 ? -28.070 9.844 7.539 1.00 95.25 196 ALA A O 1
ATOM 1570 N N . MET A 1 197 ? -27.894 12.083 7.668 1.00 94.38 197 MET A N 1
ATOM 1571 C CA . MET A 1 197 ? -29.336 12.317 7.764 1.00 94.38 197 MET A CA 1
ATOM 1572 C C . MET A 1 197 ? -30.019 11.964 6.453 1.00 94.38 197 MET A C 1
ATOM 1574 O O . MET A 1 197 ? -30.987 11.206 6.452 1.00 94.38 197 MET A O 1
ATOM 1578 N N . ARG A 1 198 ? -29.482 12.461 5.333 1.00 95.75 198 ARG A N 1
ATOM 1579 C CA . ARG A 1 198 ? -30.027 12.149 4.010 1.00 95.75 198 ARG A CA 1
ATOM 1580 C C . ARG A 1 198 ? -29.945 10.652 3.716 1.00 95.75 198 ARG A C 1
ATOM 1582 O O . ARG A 1 198 ? -30.935 10.064 3.296 1.00 95.75 198 ARG A O 1
ATOM 1589 N N . ALA A 1 199 ? -28.800 10.029 4.000 1.00 95.94 199 ALA A N 1
ATOM 1590 C CA . ALA A 1 199 ? -28.628 8.595 3.790 1.00 95.94 199 ALA A CA 1
ATOM 1591 C C . ALA A 1 199 ? -29.594 7.767 4.660 1.00 95.94 199 ALA A C 1
ATOM 1593 O O . ALA A 1 199 ? -30.206 6.826 4.171 1.00 95.94 199 ALA A O 1
ATOM 1594 N N . ALA A 1 200 ? -29.802 8.135 5.926 1.00 96.12 200 ALA A N 1
ATOM 1595 C CA . ALA A 1 200 ? -30.763 7.440 6.780 1.00 96.12 200 ALA A CA 1
ATOM 1596 C C . ALA A 1 200 ? -32.207 7.577 6.261 1.00 96.12 200 ALA A C 1
ATOM 1598 O O . ALA A 1 200 ? -32.938 6.589 6.224 1.00 96.12 200 ALA A O 1
ATOM 1599 N N . GLN A 1 201 ? -32.600 8.763 5.783 1.00 96.25 201 GLN A N 1
ATOM 1600 C CA . GLN A 1 201 ? -33.926 9.005 5.197 1.00 96.25 201 GLN A CA 1
ATOM 1601 C C . GLN A 1 201 ? -34.180 8.172 3.934 1.00 96.25 201 GLN A C 1
ATOM 1603 O O . GLN A 1 201 ? -35.251 7.572 3.808 1.00 96.25 201 GLN A O 1
ATOM 1608 N N . GLU A 1 202 ? -33.198 8.100 3.030 1.00 96.44 202 GLU A N 1
ATOM 1609 C CA . GLU A 1 202 ? -33.250 7.278 1.808 1.00 96.44 202 GLU A CA 1
ATOM 1610 C C . GLU A 1 202 ? -33.464 5.788 2.126 1.00 96.44 202 GLU A C 1
ATOM 1612 O O . GLU A 1 202 ? -34.122 5.081 1.366 1.00 96.44 202 GLU A O 1
ATOM 1617 N N . HIS A 1 203 ? -32.973 5.331 3.281 1.00 95.44 203 HIS A N 1
ATOM 1618 C CA . HIS A 1 203 ? -33.132 3.962 3.777 1.00 95.44 203 HIS A CA 1
ATOM 1619 C C . HIS A 1 203 ? -34.253 3.797 4.818 1.00 95.44 203 HIS A C 1
ATOM 1621 O O . HIS A 1 203 ? -34.363 2.740 5.439 1.00 95.44 203 HIS A O 1
ATOM 1627 N N . HIS A 1 204 ? -35.096 4.817 5.006 1.00 95.75 204 HIS A N 1
ATOM 1628 C CA . HIS A 1 204 ? -36.228 4.819 5.941 1.00 95.75 204 HIS A CA 1
ATOM 1629 C C . HIS A 1 204 ? -35.845 4.537 7.407 1.00 95.75 204 HIS A C 1
ATOM 1631 O O . HIS A 1 204 ? -36.630 3.981 8.176 1.00 95.75 204 HIS A O 1
ATOM 1637 N N . VAL A 1 205 ? -34.643 4.953 7.811 1.00 95.06 205 VAL A N 1
ATOM 1638 C CA . VAL A 1 205 ? -34.147 4.890 9.190 1.00 95.06 205 VAL A CA 1
ATOM 1639 C C . VAL A 1 205 ? -34.280 6.269 9.837 1.00 95.06 205 VAL A C 1
ATOM 1641 O O . VAL A 1 205 ? -33.830 7.273 9.292 1.00 95.06 205 VAL A O 1
ATOM 1644 N N . SER A 1 206 ? -34.901 6.334 11.016 1.00 91.31 206 SER A N 1
ATOM 1645 C CA . SER A 1 206 ? -35.134 7.596 11.735 1.00 91.31 206 SER A CA 1
ATOM 1646 C C . SER A 1 206 ? -33.912 8.102 12.508 1.00 91.31 206 SER A C 1
ATOM 1648 O O . SER A 1 206 ? -33.786 9.301 12.758 1.00 91.31 206 SER A O 1
ATOM 1650 N N . ASP A 1 207 ? -33.013 7.202 12.905 1.00 94.94 207 ASP A N 1
ATOM 1651 C CA . ASP A 1 207 ? -31.804 7.528 13.656 1.00 94.94 207 ASP A CA 1
ATOM 1652 C C . ASP A 1 207 ? -30.574 7.564 12.739 1.00 94.94 207 ASP A C 1
ATOM 1654 O O . ASP A 1 207 ? -29.966 6.533 12.441 1.00 94.94 207 ASP A O 1
ATOM 1658 N N . SER A 1 208 ? -30.205 8.768 12.291 1.00 95.50 208 SER A N 1
ATOM 1659 C CA . SER A 1 208 ? -29.035 8.989 11.434 1.00 95.50 208 SER A CA 1
ATOM 1660 C C . SER A 1 208 ? -27.716 8.636 12.115 1.00 95.50 208 SER A C 1
ATOM 1662 O O . SER A 1 208 ? -26.811 8.118 11.459 1.00 95.50 208 SER A O 1
ATOM 1664 N N . GLY A 1 209 ? -27.616 8.862 13.426 1.00 95.25 209 GLY A N 1
ATOM 1665 C CA . GLY A 1 209 ? -26.426 8.559 14.211 1.00 95.25 209 GLY A CA 1
ATOM 1666 C C . GLY A 1 209 ? -26.196 7.056 14.308 1.00 95.25 209 GLY A C 1
ATOM 1667 O O . GLY A 1 209 ? -25.104 6.576 13.999 1.00 95.25 209 GLY A O 1
ATOM 1668 N N . ALA A 1 210 ? -27.237 6.294 14.656 1.00 94.69 210 ALA A N 1
ATOM 1669 C CA . ALA A 1 210 ? -27.172 4.833 14.683 1.00 94.69 210 ALA A CA 1
ATOM 1670 C C . ALA A 1 210 ? -26.874 4.254 13.290 1.00 94.69 210 ALA A C 1
ATOM 1672 O O . ALA A 1 210 ? -26.007 3.387 13.154 1.00 94.69 210 ALA A O 1
ATOM 1673 N N . TYR A 1 211 ? -27.525 4.787 12.250 1.00 96.50 211 TYR A N 1
ATOM 1674 C CA . TYR A 1 211 ? -27.276 4.407 10.859 1.00 96.50 211 TYR A CA 1
ATOM 1675 C C . TYR A 1 211 ? -25.810 4.640 10.454 1.00 96.50 211 TYR A C 1
ATOM 1677 O O . TYR A 1 211 ? -25.152 3.751 9.905 1.00 96.50 211 TYR A O 1
ATOM 1685 N N . ALA A 1 212 ? -25.253 5.806 10.796 1.00 97.12 212 ALA A N 1
ATOM 1686 C CA . ALA A 1 212 ? -23.855 6.138 10.546 1.00 97.12 212 ALA A CA 1
ATOM 1687 C C . ALA A 1 212 ? -22.883 5.210 11.291 1.00 97.12 212 ALA A C 1
ATOM 1689 O O . ALA A 1 212 ? -21.918 4.736 10.691 1.00 97.12 212 ALA A O 1
ATOM 1690 N N . MET A 1 213 ? -23.130 4.910 12.572 1.00 97.25 213 MET A N 1
ATOM 1691 C CA . MET A 1 213 ? -22.274 4.007 13.356 1.00 97.25 213 MET A CA 1
ATOM 1692 C C . MET A 1 213 ? -22.302 2.575 12.817 1.00 97.25 213 MET A C 1
ATOM 1694 O O . MET A 1 213 ? -21.257 1.925 12.746 1.00 97.25 213 MET A O 1
ATOM 1698 N N . GLN A 1 214 ? -23.468 2.094 12.378 1.00 96.62 214 GLN A N 1
ATOM 1699 C CA . GLN A 1 214 ? -23.592 0.781 11.750 1.00 96.62 214 GLN A CA 1
ATOM 1700 C C . GLN A 1 214 ? -22.814 0.715 10.429 1.00 96.62 214 GLN A C 1
ATOM 1702 O O . GLN A 1 214 ? -22.084 -0.253 10.193 1.00 96.62 214 GLN A O 1
ATOM 1707 N N . ALA A 1 215 ? -22.925 1.751 9.593 1.00 97.50 215 ALA A N 1
ATOM 1708 C CA . ALA A 1 215 ? -22.161 1.852 8.355 1.00 97.50 215 ALA A CA 1
ATOM 1709 C C . ALA A 1 215 ? -20.648 1.887 8.634 1.00 97.50 215 ALA A C 1
ATOM 1711 O O . ALA A 1 215 ? -19.896 1.120 8.041 1.00 97.50 215 ALA A O 1
ATOM 1712 N N . LEU A 1 216 ? -20.192 2.688 9.602 1.00 98.06 216 LEU A N 1
ATOM 1713 C CA . LEU A 1 216 ? -18.781 2.741 10.000 1.00 98.06 216 LEU A CA 1
ATOM 1714 C C . LEU A 1 216 ? -18.257 1.398 10.521 1.00 98.06 216 LEU A C 1
ATOM 1716 O O . LEU A 1 216 ? -17.146 0.995 10.175 1.00 98.06 216 LEU A O 1
ATOM 1720 N N . ALA A 1 217 ? -19.051 0.671 11.309 1.00 98.00 217 ALA A N 1
ATOM 1721 C CA . ALA A 1 217 ? -18.690 -0.673 11.747 1.00 98.00 217 ALA A CA 1
ATOM 1722 C C . ALA A 1 217 ? -18.534 -1.636 10.555 1.00 98.00 217 ALA A C 1
ATOM 1724 O O . ALA A 1 217 ? -17.628 -2.469 10.561 1.00 98.00 217 ALA A O 1
ATOM 1725 N N . GLN A 1 218 ? -19.371 -1.514 9.519 1.00 97.56 218 GLN A N 1
ATOM 1726 C CA . GLN A 1 218 ? -19.241 -2.300 8.290 1.00 97.56 218 GLN A CA 1
ATOM 1727 C C . GLN A 1 218 ? -17.979 -1.934 7.495 1.00 97.56 218 GLN A C 1
ATOM 1729 O O . GLN A 1 218 ? -17.279 -2.836 7.034 1.00 97.56 218 GLN A O 1
ATOM 1734 N N . GLU A 1 219 ? -17.642 -0.650 7.392 1.00 97.69 219 GLU A N 1
ATOM 1735 C CA . GLU A 1 219 ? -16.408 -0.203 6.734 1.00 97.69 219 GLU A CA 1
ATOM 1736 C C . GLU A 1 219 ? -15.163 -0.716 7.468 1.00 97.69 219 GLU A C 1
ATOM 1738 O O . GLU A 1 219 ? -14.248 -1.265 6.853 1.00 97.69 219 GLU A O 1
ATOM 1743 N N . LEU A 1 220 ? -15.156 -0.675 8.806 1.00 97.75 220 LEU A N 1
ATOM 1744 C CA . LEU A 1 220 ? -14.080 -1.252 9.621 1.00 97.75 220 LEU A CA 1
ATOM 1745 C C . LEU A 1 220 ? -13.913 -2.768 9.408 1.00 97.75 220 LEU A C 1
ATOM 1747 O O . LEU A 1 220 ? -12.790 -3.273 9.478 1.00 97.75 220 LEU A O 1
ATOM 1751 N N . ARG A 1 221 ? -14.989 -3.512 9.100 1.00 96.75 221 ARG A N 1
ATOM 1752 C CA . ARG A 1 221 ? -14.903 -4.950 8.760 1.00 96.75 221 ARG A CA 1
ATOM 1753 C C . ARG A 1 221 ? -14.179 -5.214 7.446 1.00 96.75 221 ARG A C 1
ATOM 1755 O O . ARG A 1 221 ? -13.668 -6.319 7.277 1.00 96.75 221 ARG A O 1
ATOM 1762 N N . GLN A 1 222 ? -14.092 -4.239 6.550 1.00 94.56 222 GLN A N 1
ATOM 1763 C CA . GLN A 1 222 ? -13.446 -4.395 5.245 1.00 94.56 222 GLN A CA 1
ATOM 1764 C C . GLN A 1 222 ? -12.074 -3.718 5.201 1.00 94.56 222 GLN A C 1
ATOM 1766 O O . GLN A 1 222 ? -11.145 -4.256 4.590 1.00 94.56 222 GLN A O 1
ATOM 1771 N N . ASP A 1 223 ? -11.915 -2.606 5.922 1.00 95.69 223 ASP A N 1
ATOM 1772 C CA . ASP A 1 223 ? -10.700 -1.798 5.925 1.00 95.69 223 ASP A CA 1
ATOM 1773 C C . ASP A 1 223 ? -9.454 -2.628 6.313 1.00 95.69 223 ASP A C 1
ATOM 1775 O O . ASP A 1 223 ? -9.518 -3.519 7.179 1.00 95.69 223 ASP A O 1
ATOM 1779 N N . PRO A 1 224 ? -8.302 -2.406 5.653 1.00 95.56 224 PRO A N 1
ATOM 1780 C CA . PRO A 1 224 ? -7.078 -3.146 5.923 1.00 95.56 224 PRO A CA 1
ATOM 1781 C C . PRO A 1 224 ? -6.285 -2.654 7.145 1.00 95.56 224 PRO A C 1
ATOM 1783 O O . PRO A 1 224 ? -5.160 -3.122 7.320 1.00 95.56 224 PRO A O 1
ATOM 1786 N N . PHE A 1 225 ? -6.822 -1.775 8.004 1.00 96.19 225 PHE A N 1
ATOM 1787 C CA . PHE A 1 225 ? -6.093 -1.199 9.143 1.00 96.19 225 PHE A CA 1
ATOM 1788 C C . PHE A 1 225 ? -5.289 -2.192 10.004 1.00 96.19 225 PHE A C 1
ATOM 1790 O O . PHE A 1 225 ? -4.201 -1.799 10.418 1.00 96.19 225 PHE A O 1
ATOM 1797 N N . PRO A 1 226 ? -5.698 -3.461 10.255 1.00 97.00 226 PRO A N 1
ATOM 1798 C CA . PRO A 1 226 ? -4.866 -4.373 11.041 1.00 97.00 226 PRO A CA 1
ATOM 1799 C C . PRO A 1 226 ? -3.545 -4.699 10.335 1.00 97.00 226 PRO A C 1
ATOM 1801 O O . PRO A 1 226 ? -2.506 -4.789 10.982 1.00 97.00 226 PRO A O 1
ATOM 1804 N N . LEU A 1 227 ? -3.573 -4.844 9.004 1.00 97.44 227 LEU A N 1
ATOM 1805 C CA . LEU A 1 227 ? -2.373 -5.071 8.195 1.00 97.44 227 LEU A CA 1
ATOM 1806 C C . LEU A 1 227 ? -1.486 -3.825 8.186 1.00 97.44 227 LEU A C 1
ATOM 1808 O O . LEU A 1 227 ? -0.275 -3.949 8.320 1.00 97.44 227 LEU A O 1
ATOM 1812 N N . LEU A 1 228 ? -2.091 -2.635 8.090 1.00 96.38 228 LEU A N 1
ATOM 1813 C CA . LEU A 1 228 ? -1.359 -1.367 8.150 1.00 96.38 228 LEU A CA 1
ATOM 1814 C C . LEU A 1 228 ? -0.679 -1.172 9.514 1.00 96.38 228 LEU A C 1
ATOM 1816 O O . LEU A 1 228 ? 0.478 -0.775 9.556 1.00 96.38 228 LEU A O 1
ATOM 1820 N N . LEU A 1 229 ? -1.354 -1.515 10.618 1.00 96.31 229 LEU A N 1
ATOM 1821 C CA . LEU A 1 229 ? -0.761 -1.510 11.960 1.00 96.31 229 LEU A CA 1
ATOM 1822 C C . LEU A 1 229 ? 0.377 -2.525 12.081 1.00 96.31 229 LEU A C 1
ATOM 1824 O O . LEU A 1 229 ? 1.436 -2.201 12.601 1.00 96.31 229 LEU A O 1
ATOM 1828 N N . ALA A 1 230 ? 0.195 -3.747 11.573 1.00 97.75 230 ALA A N 1
ATOM 1829 C CA . ALA A 1 230 ? 1.268 -4.737 11.574 1.00 97.75 230 ALA A CA 1
ATOM 1830 C C . ALA A 1 230 ? 2.482 -4.281 10.754 1.00 97.75 230 ALA A C 1
ATOM 1832 O O . ALA A 1 230 ? 3.605 -4.583 11.143 1.00 97.75 230 ALA A O 1
ATOM 1833 N N . ALA A 1 231 ? 2.278 -3.547 9.659 1.00 96.69 231 ALA A N 1
ATOM 1834 C CA . ALA A 1 231 ? 3.370 -2.967 8.887 1.00 96.69 231 ALA A CA 1
ATOM 1835 C C . ALA A 1 231 ? 4.065 -1.817 9.630 1.00 96.69 231 ALA A C 1
ATOM 1837 O O . ALA A 1 231 ? 5.288 -1.831 9.744 1.00 96.69 231 ALA A O 1
ATOM 1838 N N . GLU A 1 232 ? 3.294 -0.898 10.222 1.00 93.81 232 GLU A N 1
ATOM 1839 C CA . GLU A 1 232 ? 3.801 0.185 11.080 1.00 93.81 232 GLU A CA 1
ATOM 1840 C C . GLU A 1 232 ? 4.646 -0.361 12.243 1.00 93.81 232 GLU A C 1
ATOM 1842 O O . GLU A 1 232 ? 5.714 0.157 12.559 1.00 93.81 232 GLU A O 1
ATOM 1847 N N . TRP A 1 233 ? 4.210 -1.468 12.847 1.00 96.50 233 TRP A N 1
ATOM 1848 C CA . TRP A 1 233 ? 4.925 -2.147 13.931 1.00 96.50 233 TRP A CA 1
ATOM 1849 C C . TRP A 1 233 ? 6.003 -3.126 13.438 1.00 96.50 233 TRP A C 1
ATOM 1851 O O . TRP A 1 233 ? 6.682 -3.758 14.242 1.00 96.50 233 TRP A O 1
ATOM 1861 N N . ARG A 1 234 ? 6.195 -3.245 12.117 1.00 97.25 234 ARG A N 1
ATOM 1862 C CA . ARG A 1 234 ? 7.161 -4.138 11.450 1.00 97.25 234 ARG A CA 1
ATOM 1863 C C . ARG A 1 234 ? 7.006 -5.624 11.806 1.00 97.25 234 ARG A C 1
ATOM 1865 O O . ARG A 1 234 ? 7.977 -6.374 11.872 1.00 97.25 234 ARG A O 1
ATOM 1872 N N . HIS A 1 235 ? 5.778 -6.091 11.990 1.00 98.00 235 HIS A N 1
ATOM 1873 C CA . HIS A 1 235 ? 5.453 -7.486 12.287 1.00 98.00 235 HIS A CA 1
ATOM 1874 C C . HIS A 1 235 ? 5.386 -8.359 11.028 1.00 98.00 235 HIS A C 1
ATOM 1876 O O . HIS A 1 235 ? 4.321 -8.847 10.634 1.00 98.00 235 HIS A O 1
ATOM 1882 N N . VAL A 1 236 ? 6.550 -8.606 10.426 1.00 97.81 236 VAL A N 1
ATOM 1883 C CA . VAL A 1 236 ? 6.711 -9.389 9.187 1.00 97.81 236 VAL A CA 1
ATOM 1884 C C . VAL A 1 236 ? 6.054 -10.767 9.284 1.00 97.81 236 VAL A C 1
ATOM 1886 O O . VAL A 1 236 ? 5.278 -11.142 8.409 1.00 97.81 236 VAL A O 1
ATOM 1889 N N . HIS A 1 237 ? 6.254 -11.489 10.390 1.00 97.38 237 HIS A N 1
ATOM 1890 C CA . HIS A 1 237 ? 5.643 -12.805 10.602 1.00 97.38 237 HIS A CA 1
ATOM 1891 C C . HIS A 1 237 ? 4.109 -12.794 10.518 1.00 97.38 237 HIS A C 1
ATOM 1893 O O . HIS A 1 237 ? 3.517 -13.709 9.946 1.00 97.38 237 HIS A O 1
ATOM 1899 N N . ARG A 1 238 ? 3.453 -11.752 11.046 1.00 97.50 238 ARG A N 1
ATOM 1900 C CA . ARG A 1 238 ? 1.986 -11.622 11.006 1.00 97.50 238 ARG A CA 1
ATOM 1901 C C . ARG A 1 238 ? 1.487 -11.290 9.607 1.00 97.50 238 ARG A C 1
ATOM 1903 O O . ARG A 1 238 ? 0.456 -11.814 9.189 1.00 97.50 238 ARG A O 1
ATOM 1910 N N . LEU A 1 239 ? 2.227 -10.459 8.874 1.00 98.31 239 LEU A N 1
ATOM 1911 C CA . LEU A 1 239 ? 1.940 -10.161 7.472 1.00 98.31 239 LEU A CA 1
ATOM 1912 C C . LEU A 1 239 ? 2.081 -11.419 6.604 1.00 98.31 239 LEU A C 1
ATOM 1914 O O . LEU A 1 239 ? 1.162 -11.743 5.856 1.00 98.31 239 LEU A O 1
ATOM 1918 N N . ILE A 1 240 ? 3.159 -12.191 6.771 1.00 97.75 240 ILE A N 1
ATOM 1919 C CA . ILE A 1 240 ? 3.356 -13.468 6.066 1.00 97.75 240 ILE A CA 1
ATOM 1920 C C . ILE A 1 240 ? 2.246 -14.469 6.423 1.00 97.75 240 ILE A C 1
ATOM 1922 O O . ILE A 1 240 ? 1.675 -15.102 5.535 1.00 97.75 240 ILE A O 1
ATOM 1926 N N . ALA A 1 241 ? 1.878 -14.591 7.702 1.00 96.69 241 ALA A N 1
ATOM 1927 C CA . ALA A 1 241 ? 0.763 -15.443 8.116 1.00 96.69 241 ALA A CA 1
ATOM 1928 C C . ALA A 1 241 ? -0.565 -15.002 7.475 1.00 96.69 241 ALA A C 1
ATOM 1930 O O . ALA A 1 241 ? -1.357 -15.844 7.054 1.00 96.69 241 ALA A O 1
ATOM 1931 N N . ALA A 1 242 ? -0.795 -13.691 7.347 1.00 96.06 242 ALA A N 1
ATOM 1932 C CA . ALA A 1 242 ? -1.968 -13.157 6.667 1.00 96.06 242 ALA A CA 1
ATOM 1933 C C . ALA A 1 242 ? -1.982 -13.481 5.167 1.00 96.06 242 ALA A C 1
ATOM 1935 O O . ALA A 1 242 ? -3.043 -13.830 4.653 1.00 96.06 242 ALA A O 1
ATOM 1936 N N . LEU A 1 243 ? -0.830 -13.407 4.487 1.00 95.81 243 LEU A N 1
ATOM 1937 C CA . LEU A 1 243 ? -0.682 -13.764 3.070 1.00 95.81 243 LEU A CA 1
ATOM 1938 C C . LEU A 1 243 ? -1.060 -15.227 2.795 1.00 95.81 243 LEU A C 1
ATOM 1940 O O . LEU A 1 243 ? -1.641 -15.524 1.755 1.00 95.81 243 LEU A O 1
ATOM 1944 N N . ASN A 1 244 ? -0.753 -16.117 3.741 1.00 92.62 244 ASN A N 1
ATOM 1945 C CA . ASN A 1 244 ? -0.958 -17.561 3.619 1.00 92.62 244 ASN A CA 1
ATOM 1946 C C . ASN A 1 244 ? -2.345 -18.039 4.084 1.00 92.62 244 ASN A C 1
ATOM 1948 O O . ASN A 1 244 ? -2.595 -19.245 4.109 1.00 92.62 244 ASN A O 1
ATOM 1952 N N . ARG A 1 245 ? -3.255 -17.134 4.477 1.00 92.31 245 ARG A N 1
ATOM 1953 C CA . ARG A 1 245 ? -4.619 -17.533 4.851 1.00 92.31 245 ARG A CA 1
ATOM 1954 C C . ARG A 1 245 ? -5.375 -18.098 3.645 1.00 92.31 245 ARG A C 1
ATOM 1956 O O . ARG A 1 245 ? -5.255 -17.557 2.544 1.00 92.31 245 ARG A O 1
ATOM 1963 N N . PRO A 1 246 ? -6.214 -19.129 3.843 1.00 90.25 246 PRO A N 1
ATOM 1964 C CA . PRO A 1 246 ? -7.062 -19.633 2.773 1.00 90.25 246 PRO A CA 1
ATOM 1965 C C . PRO A 1 246 ? -8.036 -18.541 2.311 1.00 90.25 246 PRO A C 1
ATOM 1967 O O . PRO A 1 246 ? -8.513 -17.742 3.118 1.00 90.25 246 PRO A O 1
ATOM 1970 N N . ASN A 1 247 ? -8.346 -18.521 1.012 1.00 88.44 247 ASN A N 1
ATOM 1971 C CA . ASN A 1 247 ? -9.325 -17.613 0.398 1.00 88.44 247 ASN A CA 1
ATOM 1972 C C . ASN A 1 247 ? -9.054 -16.113 0.618 1.00 88.44 247 ASN A C 1
ATOM 1974 O O . ASN A 1 247 ? -9.977 -15.296 0.573 1.00 88.44 247 ASN A O 1
ATOM 1978 N N . ILE A 1 248 ? -7.799 -15.722 0.852 1.00 91.44 248 ILE A N 1
ATOM 1979 C CA . ILE A 1 248 ? -7.429 -14.309 0.876 1.00 91.44 248 ILE A CA 1
ATOM 1980 C C . ILE A 1 248 ? -7.695 -13.680 -0.511 1.00 91.44 248 ILE A C 1
ATOM 1982 O O . ILE A 1 248 ? -7.212 -14.194 -1.519 1.00 91.44 248 ILE A O 1
ATOM 1986 N N . PRO A 1 249 ? -8.443 -12.562 -0.604 1.00 92.38 249 PRO A N 1
ATOM 1987 C CA . PRO A 1 249 ? -8.693 -11.917 -1.890 1.00 92.38 249 PRO A CA 1
ATOM 1988 C C . PRO A 1 249 ? -7.383 -11.459 -2.559 1.00 92.38 249 PRO A C 1
ATOM 1990 O O . PRO A 1 249 ? -6.527 -10.910 -1.856 1.00 92.38 249 PRO A O 1
ATOM 1993 N N . PRO A 1 250 ? -7.236 -11.549 -3.897 1.00 92.06 250 PRO A N 1
ATOM 1994 C CA . PRO A 1 250 ? -6.010 -11.137 -4.592 1.00 92.06 250 PRO A CA 1
ATOM 1995 C C . PRO A 1 250 ? -5.596 -9.687 -4.306 1.00 92.06 250 PRO A C 1
ATOM 1997 O O . PRO A 1 250 ? -4.416 -9.377 -4.163 1.00 92.06 250 PRO A O 1
ATOM 2000 N N . ALA A 1 251 ? -6.569 -8.782 -4.145 1.00 93.00 251 ALA A N 1
ATOM 2001 C CA . ALA A 1 251 ? -6.301 -7.399 -3.752 1.00 93.00 251 ALA A CA 1
ATOM 2002 C C . ALA A 1 251 ? -5.628 -7.297 -2.371 1.00 93.00 251 ALA A C 1
ATOM 2004 O O . ALA A 1 251 ? -4.727 -6.483 -2.180 1.00 93.00 251 ALA A O 1
ATOM 2005 N N . ARG A 1 252 ? -6.023 -8.154 -1.420 1.00 94.81 252 ARG A N 1
ATOM 2006 C CA . ARG A 1 252 ? -5.422 -8.204 -0.084 1.00 94.81 252 ARG A CA 1
ATOM 2007 C C . ARG A 1 252 ? -4.052 -8.884 -0.109 1.00 94.81 252 ARG A C 1
ATOM 2009 O O . ARG A 1 252 ? -3.172 -8.424 0.606 1.00 94.81 252 ARG A O 1
ATOM 2016 N N . GLN A 1 253 ? -3.835 -9.894 -0.957 1.00 96.38 253 GLN A N 1
ATOM 2017 C CA . GLN A 1 253 ? -2.496 -10.464 -1.174 1.00 96.38 253 GLN A CA 1
ATOM 2018 C C . GLN A 1 253 ? -1.522 -9.406 -1.699 1.00 96.38 253 GLN A C 1
ATOM 2020 O O . GLN A 1 253 ? -0.455 -9.219 -1.123 1.00 96.38 253 GLN A O 1
ATOM 2025 N N . ARG A 1 254 ? -1.919 -8.658 -2.737 1.00 97.00 254 ARG A N 1
ATOM 2026 C CA . ARG A 1 254 ? -1.106 -7.565 -3.290 1.00 97.00 254 ARG A CA 1
ATOM 2027 C C . ARG A 1 254 ? -0.777 -6.504 -2.246 1.00 97.00 254 ARG A C 1
ATOM 2029 O O . ARG A 1 254 ? 0.380 -6.110 -2.152 1.00 97.00 254 ARG A O 1
ATOM 2036 N N . LEU A 1 255 ? -1.754 -6.105 -1.427 1.00 97.12 255 LEU A N 1
ATOM 2037 C CA . LEU A 1 255 ? -1.507 -5.177 -0.324 1.00 97.12 255 LEU A CA 1
ATOM 2038 C C . LEU A 1 255 ? -0.465 -5.728 0.658 1.00 97.12 255 LEU A C 1
ATOM 2040 O O . LEU A 1 255 ? 0.449 -5.007 1.036 1.00 97.12 255 LEU A O 1
ATOM 2044 N N . VAL A 1 256 ? -0.564 -6.998 1.059 1.00 98.19 256 VAL A N 1
ATOM 2045 C CA . VAL A 1 256 ? 0.424 -7.597 1.969 1.00 98.19 256 VAL A CA 1
ATOM 2046 C C . VAL A 1 256 ? 1.825 -7.603 1.351 1.00 98.19 256 VAL A C 1
ATOM 2048 O O . VAL A 1 256 ? 2.780 -7.271 2.044 1.00 98.19 256 VAL A O 1
ATOM 2051 N N . LEU A 1 257 ? 1.961 -7.910 0.057 1.00 98.31 257 LEU A N 1
ATOM 2052 C CA . LEU A 1 257 ? 3.253 -7.847 -0.638 1.00 98.31 257 LEU A CA 1
ATOM 2053 C C . LEU A 1 257 ? 3.815 -6.419 -0.682 1.00 98.31 257 LEU A C 1
ATOM 2055 O O . LEU A 1 257 ? 5.002 -6.235 -0.442 1.00 98.31 257 LEU A O 1
ATOM 2059 N N . GLN A 1 258 ? 2.976 -5.409 -0.928 1.00 97.50 258 GLN A N 1
ATOM 2060 C CA . GLN A 1 258 ? 3.393 -4.002 -0.869 1.00 97.50 258 GLN A CA 1
ATOM 2061 C C . GLN A 1 258 ? 3.921 -3.637 0.524 1.00 97.50 258 GLN A C 1
ATOM 2063 O O . GLN A 1 258 ? 5.030 -3.129 0.634 1.00 97.50 258 GLN A O 1
ATOM 2068 N N . LEU A 1 259 ? 3.186 -3.998 1.582 1.00 98.00 259 LEU A N 1
ATOM 2069 C CA . LEU A 1 259 ? 3.595 -3.740 2.968 1.00 98.00 259 LEU A CA 1
ATOM 2070 C C . LEU A 1 259 ? 4.890 -4.469 3.353 1.00 98.00 259 LEU A C 1
ATOM 2072 O O . LEU A 1 259 ? 5.682 -3.942 4.125 1.00 98.00 259 LEU A O 1
ATOM 2076 N N . LEU A 1 260 ? 5.124 -5.676 2.828 1.00 98.38 260 LEU A N 1
ATOM 2077 C CA . LEU A 1 260 ? 6.397 -6.385 3.004 1.00 98.38 260 LEU A CA 1
ATOM 2078 C C . LEU A 1 260 ? 7.548 -5.703 2.246 1.00 98.38 260 LEU A C 1
ATOM 2080 O O . LEU A 1 260 ? 8.692 -5.802 2.678 1.00 98.38 260 LEU A O 1
ATOM 2084 N N . GLY A 1 261 ? 7.268 -5.011 1.138 1.00 96.56 261 GLY A N 1
ATOM 2085 C CA . GLY A 1 261 ? 8.247 -4.184 0.429 1.00 96.56 261 GLY A CA 1
ATOM 2086 C C . GLY A 1 261 ? 8.764 -3.034 1.294 1.00 96.56 261 GLY A C 1
ATOM 2087 O O . GLY A 1 261 ? 9.966 -2.814 1.362 1.00 96.56 261 GLY A O 1
ATOM 2088 N N . ASP A 1 262 ? 7.869 -2.375 2.030 1.00 93.88 262 ASP A N 1
ATOM 2089 C CA . ASP A 1 262 ? 8.199 -1.216 2.873 1.00 93.88 262 ASP A CA 1
ATOM 2090 C C . ASP A 1 262 ? 8.990 -1.580 4.147 1.00 93.88 262 ASP A C 1
ATOM 2092 O O . ASP A 1 262 ? 9.475 -0.702 4.867 1.00 93.88 262 ASP A O 1
ATOM 2096 N N . ILE A 1 263 ? 9.127 -2.876 4.455 1.00 95.19 263 ILE A N 1
ATOM 2097 C CA . ILE A 1 263 ? 9.830 -3.361 5.643 1.00 95.19 263 ILE A CA 1
ATOM 2098 C C . ILE A 1 263 ? 11.156 -4.003 5.217 1.00 95.19 263 ILE A C 1
ATOM 2100 O O . ILE A 1 263 ? 11.140 -5.105 4.668 1.00 95.19 263 ILE A O 1
ATOM 2104 N N . PRO A 1 264 ? 12.315 -3.396 5.541 1.00 91.19 264 PRO A N 1
ATOM 2105 C CA . PRO A 1 264 ? 13.605 -4.010 5.259 1.00 91.19 264 PRO A CA 1
ATOM 2106 C C . PRO A 1 264 ? 13.815 -5.183 6.220 1.00 91.19 264 PRO A C 1
ATOM 2108 O O . PRO A 1 264 ? 14.161 -4.992 7.391 1.00 91.19 264 PRO A O 1
ATOM 2111 N N . ASP A 1 265 ? 13.535 -6.390 5.737 1.00 95.19 265 ASP A N 1
ATOM 2112 C CA . ASP A 1 265 ? 13.618 -7.640 6.487 1.00 95.19 265 ASP A CA 1
ATOM 2113 C C . ASP A 1 265 ? 13.935 -8.824 5.544 1.00 95.19 265 ASP A C 1
ATOM 2115 O O . ASP A 1 265 ? 13.292 -8.968 4.498 1.00 95.19 265 ASP A O 1
ATOM 2119 N N . PRO A 1 266 ? 14.896 -9.704 5.890 1.00 95.56 266 PRO A N 1
ATOM 2120 C CA . PRO A 1 266 ? 15.271 -10.831 5.033 1.00 95.56 266 PRO A CA 1
ATOM 2121 C C . PRO A 1 266 ? 14.143 -11.837 4.759 1.00 95.56 266 PRO A C 1
ATOM 2123 O O . PRO A 1 266 ? 14.108 -12.449 3.691 1.00 95.56 266 PRO A O 1
ATOM 2126 N N . GLN A 1 267 ? 13.212 -12.035 5.697 1.00 96.88 267 GLN A N 1
ATOM 2127 C CA . GLN A 1 267 ? 12.066 -12.921 5.484 1.00 96.88 267 GLN A CA 1
ATOM 2128 C C . GLN A 1 267 ? 11.020 -12.278 4.576 1.00 96.88 267 GLN A C 1
ATOM 2130 O O . GLN A 1 267 ? 10.402 -12.986 3.774 1.00 96.88 267 GLN A O 1
ATOM 2135 N N . ALA A 1 268 ? 10.834 -10.957 4.667 1.00 97.81 268 ALA A N 1
ATOM 2136 C CA . ALA A 1 268 ? 10.032 -10.215 3.699 1.00 97.81 268 ALA A CA 1
ATOM 2137 C C . ALA A 1 268 ? 10.613 -10.375 2.284 1.00 97.81 268 ALA A C 1
ATOM 2139 O O . ALA A 1 268 ? 9.883 -10.819 1.397 1.00 97.81 268 ALA A O 1
ATOM 2140 N N . LEU A 1 269 ? 11.922 -10.154 2.096 1.00 97.38 269 LEU A N 1
ATOM 2141 C CA . LEU A 1 269 ? 12.610 -10.360 0.813 1.00 97.38 269 LEU A CA 1
ATOM 2142 C C . LEU A 1 269 ? 12.367 -11.774 0.258 1.00 97.38 269 LEU A C 1
ATOM 2144 O O . LEU A 1 269 ? 11.846 -11.931 -0.846 1.00 97.38 269 LEU A O 1
ATOM 2148 N N . ALA A 1 270 ? 12.646 -12.811 1.055 1.00 97.69 270 ALA A N 1
ATOM 2149 C CA . ALA A 1 270 ? 12.456 -14.202 0.642 1.00 97.69 270 ALA A CA 1
ATOM 2150 C C . ALA A 1 270 ? 10.986 -14.542 0.318 1.00 97.69 270 ALA A C 1
ATOM 2152 O O . ALA A 1 270 ? 10.702 -15.402 -0.520 1.00 97.69 270 ALA A O 1
ATOM 2153 N N . THR A 1 271 ? 10.028 -13.889 0.980 1.00 98.25 271 THR A N 1
ATOM 2154 C CA . THR A 1 271 ? 8.595 -14.057 0.690 1.00 98.25 271 THR A CA 1
ATOM 2155 C C . THR A 1 271 ? 8.221 -13.410 -0.641 1.00 98.25 271 THR A C 1
ATOM 2157 O O . THR A 1 271 ? 7.496 -14.017 -1.431 1.00 98.25 271 THR A O 1
ATOM 2160 N N . LEU A 1 272 ? 8.745 -12.216 -0.925 1.00 98.38 272 LEU A N 1
ATOM 2161 C CA . LEU A 1 272 ? 8.536 -11.521 -2.194 1.00 98.38 272 LEU A CA 1
ATOM 2162 C C . LEU A 1 272 ? 9.150 -12.294 -3.372 1.00 98.38 272 LEU A C 1
ATOM 2164 O O . LEU A 1 272 ? 8.491 -12.471 -4.395 1.00 98.38 272 LEU A O 1
ATOM 2168 N N . GLU A 1 273 ? 10.353 -12.852 -3.213 1.00 97.62 273 GLU A N 1
ATOM 2169 C CA . GLU A 1 273 ? 10.981 -13.716 -4.224 1.00 97.62 273 GLU A CA 1
ATOM 2170 C C . GLU A 1 273 ? 10.137 -14.958 -4.537 1.00 97.62 273 GLU A C 1
ATOM 2172 O O . GLU A 1 273 ? 9.981 -15.344 -5.696 1.00 97.62 273 GLU A O 1
ATOM 2177 N N . LYS A 1 274 ? 9.534 -15.584 -3.517 1.00 97.19 274 LYS A N 1
ATOM 2178 C CA . LYS A 1 274 ? 8.595 -16.696 -3.729 1.00 97.19 274 LYS A CA 1
ATOM 2179 C C . LYS A 1 274 ? 7.349 -16.241 -4.488 1.00 97.19 274 LYS A C 1
ATOM 2181 O O . LYS A 1 274 ? 6.880 -16.969 -5.361 1.00 97.19 274 LYS A O 1
ATOM 2186 N N . ALA A 1 275 ? 6.837 -15.047 -4.192 1.00 97.19 275 ALA A N 1
ATOM 2187 C CA . ALA A 1 275 ? 5.657 -14.491 -4.848 1.00 97.19 275 ALA A CA 1
ATOM 2188 C C . ALA A 1 275 ? 5.880 -14.162 -6.338 1.00 97.19 275 ALA A C 1
ATOM 2190 O O . ALA A 1 275 ? 4.909 -14.160 -7.094 1.00 97.19 275 ALA A O 1
ATOM 2191 N N . LEU A 1 276 ? 7.130 -13.995 -6.798 1.00 96.69 276 LEU A N 1
ATOM 2192 C CA . LEU A 1 276 ? 7.450 -13.885 -8.232 1.00 96.69 276 LEU A CA 1
ATOM 2193 C C . LEU A 1 276 ? 7.024 -15.114 -9.048 1.00 96.69 276 LEU A C 1
ATOM 2195 O O . LEU A 1 276 ? 6.801 -15.006 -10.251 1.00 96.69 276 LEU A O 1
ATOM 2199 N N . LYS A 1 277 ? 6.898 -16.282 -8.408 1.00 94.19 277 LYS A N 1
ATOM 2200 C CA . LYS A 1 277 ? 6.499 -17.534 -9.067 1.00 94.19 277 LYS A CA 1
ATOM 2201 C C . LYS A 1 277 ? 4.987 -17.655 -9.266 1.00 94.19 277 LYS A C 1
ATOM 2203 O O . LYS A 1 277 ? 4.541 -18.585 -9.930 1.00 94.19 277 LYS A O 1
ATOM 2208 N N . VAL A 1 278 ? 4.197 -16.751 -8.684 1.00 93.62 278 VAL A N 1
ATOM 2209 C CA . VAL A 1 278 ? 2.735 -16.732 -8.801 1.00 93.62 278 VAL A CA 1
ATOM 2210 C C . VAL A 1 278 ? 2.352 -15.653 -9.817 1.00 93.62 278 VAL A C 1
ATOM 2212 O O . VAL A 1 278 ? 2.458 -14.472 -9.483 1.00 93.62 278 VAL A O 1
ATOM 2215 N N . PRO A 1 279 ? 1.895 -16.002 -11.037 1.00 92.19 279 PRO A N 1
ATOM 2216 C CA . PRO A 1 279 ? 1.721 -15.037 -12.130 1.00 92.19 279 PRO A CA 1
ATOM 2217 C C . PRO A 1 279 ? 0.882 -13.802 -11.774 1.00 92.19 279 PRO A C 1
ATOM 2219 O O . PRO A 1 279 ? 1.234 -12.687 -12.148 1.00 92.19 279 PRO A O 1
ATOM 2222 N N . GLU A 1 280 ? -0.192 -13.981 -11.002 1.00 92.56 280 GLU A N 1
ATOM 2223 C CA . GLU A 1 280 ? -1.091 -12.891 -10.592 1.00 92.56 280 GLU A CA 1
ATOM 2224 C C . GLU A 1 280 ? -0.472 -11.916 -9.576 1.00 92.56 280 GLU A C 1
ATOM 2226 O O . GLU A 1 280 ? -0.916 -10.772 -9.453 1.00 92.56 280 GLU A O 1
ATOM 2231 N N . LEU A 1 281 ? 0.541 -12.365 -8.831 1.00 95.75 281 LEU A N 1
ATOM 2232 C CA . LEU A 1 281 ? 1.211 -11.595 -7.781 1.00 95.75 281 LEU A CA 1
ATOM 2233 C C . LEU A 1 281 ? 2.588 -11.093 -8.214 1.00 95.75 281 LEU A C 1
ATOM 2235 O O . LEU A 1 281 ? 3.086 -10.120 -7.646 1.00 95.75 281 LEU A O 1
ATOM 2239 N N . ALA A 1 282 ? 3.181 -11.722 -9.229 1.00 96.50 282 ALA A N 1
ATOM 2240 C CA . ALA A 1 282 ? 4.541 -11.468 -9.672 1.00 96.50 282 ALA A CA 1
ATOM 2241 C C . ALA A 1 282 ? 4.817 -9.989 -10.003 1.00 96.50 282 ALA A C 1
ATOM 2243 O O . ALA A 1 282 ? 5.838 -9.485 -9.537 1.00 96.50 282 ALA A O 1
ATOM 2244 N N . PRO A 1 283 ? 3.929 -9.233 -10.689 1.00 97.25 283 PRO A N 1
ATOM 2245 C CA . PRO A 1 283 ? 4.164 -7.807 -10.918 1.00 97.25 283 PRO A CA 1
ATOM 2246 C C . PRO A 1 283 ? 4.234 -6.994 -9.618 1.00 97.25 283 PRO A C 1
ATOM 2248 O O . PRO A 1 283 ? 5.087 -6.125 -9.465 1.00 97.25 283 PRO A O 1
ATOM 2251 N N . THR A 1 284 ? 3.357 -7.281 -8.652 1.00 97.94 284 THR A N 1
ATOM 2252 C CA . THR A 1 284 ? 3.370 -6.591 -7.354 1.00 97.94 284 THR A CA 1
ATOM 2253 C C . THR A 1 284 ? 4.606 -6.961 -6.544 1.00 97.94 284 THR A C 1
ATOM 2255 O O . THR A 1 284 ? 5.240 -6.079 -5.972 1.00 97.94 284 THR A O 1
ATOM 2258 N N . ALA A 1 285 ? 4.974 -8.242 -6.532 1.00 98.19 285 ALA A N 1
ATOM 2259 C CA . ALA A 1 285 ? 6.173 -8.720 -5.862 1.00 98.19 285 ALA A CA 1
ATOM 2260 C C . ALA A 1 285 ? 7.449 -8.106 -6.462 1.00 98.19 285 ALA A C 1
ATOM 2262 O O . ALA A 1 285 ? 8.300 -7.654 -5.707 1.00 98.19 285 ALA A O 1
ATOM 2263 N N . ALA A 1 286 ? 7.557 -8.003 -7.790 1.00 98.19 286 ALA A N 1
ATOM 2264 C CA . ALA A 1 286 ? 8.706 -7.391 -8.461 1.00 98.19 286 ALA A CA 1
ATOM 2265 C C . ALA A 1 286 ? 8.882 -5.906 -8.096 1.00 98.19 286 ALA A C 1
ATOM 2267 O O . ALA A 1 286 ? 9.990 -5.466 -7.799 1.00 98.19 286 ALA A O 1
ATOM 2268 N N . ILE A 1 287 ? 7.789 -5.139 -8.045 1.00 97.81 287 ILE A N 1
ATOM 2269 C CA . ILE A 1 287 ? 7.841 -3.734 -7.612 1.00 97.81 287 ILE A CA 1
ATOM 2270 C C . ILE A 1 287 ? 8.231 -3.640 -6.130 1.00 97.81 287 ILE A C 1
ATOM 2272 O O . ILE A 1 287 ? 9.099 -2.845 -5.777 1.00 97.81 287 ILE A O 1
ATOM 2276 N N . ALA A 1 288 ? 7.624 -4.464 -5.268 1.00 98.00 288 ALA A N 1
ATOM 2277 C CA . ALA A 1 288 ? 7.908 -4.479 -3.833 1.00 98.00 288 ALA A CA 1
ATOM 2278 C C . ALA A 1 288 ? 9.356 -4.898 -3.520 1.00 98.00 288 ALA A C 1
ATOM 2280 O O . ALA A 1 288 ? 9.962 -4.344 -2.608 1.00 98.00 288 ALA A O 1
ATOM 2281 N N . LEU A 1 289 ? 9.940 -5.815 -4.300 1.00 97.88 289 LEU A N 1
ATOM 2282 C CA . LEU A 1 289 ? 11.355 -6.180 -4.198 1.00 97.88 289 LEU A CA 1
ATOM 2283 C C . LEU A 1 289 ? 12.269 -4.965 -4.387 1.00 97.88 289 LEU A C 1
ATOM 2285 O O . LEU A 1 289 ? 13.256 -4.847 -3.672 1.00 97.88 289 LEU A O 1
ATOM 2289 N N . GLY A 1 290 ? 11.921 -4.027 -5.274 1.00 96.06 290 GLY A N 1
ATOM 2290 C CA . GLY A 1 290 ? 12.705 -2.804 -5.482 1.00 96.06 290 GLY A CA 1
ATOM 2291 C C . GLY A 1 290 ? 12.943 -1.988 -4.202 1.00 96.06 290 GLY A C 1
ATOM 2292 O O . GLY A 1 290 ? 13.991 -1.363 -4.061 1.00 96.06 290 GLY A O 1
ATOM 2293 N N . GLN A 1 291 ? 12.022 -2.050 -3.234 1.00 95.19 291 GLN A N 1
ATOM 2294 C CA . GLN A 1 291 ? 12.144 -1.365 -1.937 1.00 95.19 291 GLN A CA 1
ATOM 2295 C C . GLN A 1 291 ? 13.180 -2.008 -0.997 1.00 95.19 291 GLN A C 1
ATOM 2297 O O . GLN A 1 291 ? 13.644 -1.371 -0.055 1.00 95.19 291 GLN A O 1
ATOM 2302 N N . HIS A 1 292 ? 13.609 -3.246 -1.271 1.00 94.56 292 HIS A N 1
ATOM 2303 C CA . HIS A 1 292 ? 14.677 -3.931 -0.528 1.00 94.56 292 HIS A CA 1
ATOM 2304 C C . HIS A 1 292 ? 16.087 -3.571 -1.036 1.00 94.56 292 HIS A C 1
ATOM 2306 O O . HIS A 1 292 ? 17.085 -4.133 -0.576 1.00 94.56 292 HIS A O 1
ATOM 2312 N N . GLY A 1 293 ? 16.189 -2.621 -1.972 1.00 92.56 293 GLY A N 1
ATOM 2313 C CA . GLY A 1 293 ? 17.455 -2.056 -2.431 1.00 92.56 293 GLY A CA 1
ATOM 2314 C C . GLY A 1 293 ? 18.339 -3.071 -3.157 1.00 92.56 293 GLY A C 1
ATOM 2315 O O . GLY A 1 293 ? 17.864 -3.922 -3.910 1.00 92.56 293 GLY A O 1
ATOM 2316 N N . ALA A 1 294 ? 19.652 -2.988 -2.929 1.00 93.25 294 ALA A N 1
ATOM 2317 C CA . ALA A 1 294 ? 20.652 -3.766 -3.665 1.00 93.25 294 ALA A CA 1
ATOM 2318 C C . ALA A 1 294 ? 20.432 -5.295 -3.631 1.00 93.25 294 ALA A C 1
ATOM 2320 O O . ALA A 1 294 ? 20.743 -5.984 -4.604 1.00 93.25 294 ALA A O 1
ATOM 2321 N N . ALA A 1 295 ? 19.856 -5.833 -2.549 1.00 93.44 295 ALA A N 1
ATOM 2322 C CA . ALA A 1 295 ? 19.583 -7.267 -2.421 1.00 93.44 295 ALA A CA 1
ATOM 2323 C C . ALA A 1 295 ? 18.603 -7.786 -3.491 1.00 93.44 295 ALA A C 1
ATOM 2325 O O . ALA A 1 295 ? 18.692 -8.941 -3.902 1.00 93.44 295 ALA A O 1
ATOM 2326 N N . ALA A 1 296 ? 17.714 -6.926 -3.992 1.00 95.56 296 ALA A N 1
ATOM 2327 C CA . ALA A 1 296 ? 16.724 -7.278 -5.002 1.00 95.56 296 ALA A CA 1
ATOM 2328 C C . ALA A 1 296 ? 17.231 -7.182 -6.450 1.00 95.56 296 ALA A C 1
ATOM 2330 O O . ALA A 1 296 ? 16.546 -7.654 -7.357 1.00 95.56 296 ALA A O 1
ATOM 2331 N N . ILE A 1 297 ? 18.428 -6.631 -6.695 1.00 95.31 297 ILE A N 1
ATOM 2332 C CA . ILE A 1 297 ? 18.949 -6.447 -8.059 1.00 95.31 297 ILE A CA 1
ATOM 2333 C C . ILE A 1 297 ? 19.038 -7.789 -8.791 1.00 95.31 297 ILE A C 1
ATOM 2335 O O . ILE A 1 297 ? 18.495 -7.931 -9.883 1.00 95.31 297 ILE A O 1
ATOM 2339 N N . ARG A 1 298 ? 19.691 -8.795 -8.194 1.00 94.69 298 ARG A N 1
ATOM 2340 C CA . ARG A 1 298 ? 19.860 -10.112 -8.831 1.00 94.69 298 ARG A CA 1
ATOM 2341 C C . ARG A 1 298 ? 18.518 -10.806 -9.110 1.00 94.69 298 ARG A C 1
ATOM 2343 O O . ARG A 1 298 ? 18.310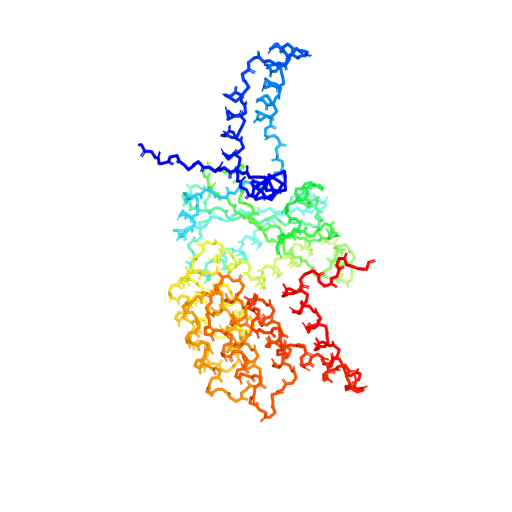 -11.158 -10.270 1.00 94.69 298 ARG A O 1
ATOM 2350 N N . PRO A 1 299 ? 17.591 -10.940 -8.139 1.00 95.44 299 PRO A N 1
ATOM 2351 C CA . PRO A 1 299 ? 16.254 -11.472 -8.402 1.00 95.44 299 PRO A CA 1
ATOM 2352 C C . PRO A 1 299 ? 15.517 -10.776 -9.556 1.00 95.44 299 PRO A C 1
ATOM 2354 O O . PRO A 1 299 ? 14.928 -11.450 -10.399 1.00 95.44 299 PRO A O 1
ATOM 2357 N N . LEU A 1 300 ? 15.569 -9.441 -9.628 1.00 97.25 300 LEU A N 1
ATOM 2358 C CA . LEU A 1 300 ? 14.876 -8.668 -10.665 1.00 97.25 300 LEU A CA 1
ATOM 2359 C C . LEU A 1 300 ? 15.537 -8.780 -12.044 1.00 97.25 300 LEU A C 1
ATOM 2361 O O . LEU A 1 300 ? 14.832 -8.856 -13.049 1.00 97.25 300 LEU A O 1
ATOM 2365 N N . VAL A 1 301 ? 16.869 -8.835 -12.108 1.00 95.50 301 VAL A N 1
ATOM 2366 C CA . VAL A 1 301 ? 17.602 -9.073 -13.362 1.00 95.50 301 VAL A CA 1
ATOM 2367 C C . VAL A 1 301 ? 17.292 -10.468 -13.900 1.00 95.50 301 VAL A C 1
ATOM 2369 O O . VAL A 1 301 ? 16.894 -10.599 -15.054 1.00 95.50 301 VAL A O 1
ATOM 2372 N N . THR A 1 302 ? 17.366 -11.500 -13.055 1.00 94.81 302 THR A N 1
ATOM 2373 C CA . THR A 1 302 ? 17.005 -12.867 -13.455 1.00 94.81 302 THR A CA 1
ATOM 2374 C C . THR A 1 302 ? 15.552 -12.945 -13.920 1.00 94.81 302 THR A C 1
ATOM 2376 O O . THR A 1 302 ? 15.256 -13.622 -14.902 1.00 94.81 302 THR A O 1
ATOM 2379 N N . LEU A 1 303 ? 14.636 -12.223 -13.269 1.00 94.75 303 LEU A N 1
ATOM 2380 C CA . LEU A 1 303 ? 13.246 -12.142 -13.707 1.00 94.75 303 LEU A CA 1
ATOM 2381 C C . LEU A 1 303 ? 13.112 -11.540 -15.114 1.00 94.75 303 LEU A C 1
ATOM 2383 O O . LEU A 1 303 ? 12.346 -12.068 -15.916 1.00 94.75 303 LEU A O 1
ATOM 2387 N N . LEU A 1 304 ? 13.851 -10.467 -15.418 1.00 93.06 304 LEU A N 1
ATOM 2388 C CA . LEU A 1 304 ? 13.846 -9.823 -16.737 1.00 93.06 304 LEU A CA 1
ATOM 2389 C C . LEU A 1 304 ? 14.378 -10.726 -17.848 1.00 93.06 304 LEU A C 1
ATOM 2391 O O . LEU A 1 304 ? 13.823 -10.719 -18.943 1.00 93.06 304 LEU A O 1
ATOM 2395 N N . GLU A 1 305 ? 15.427 -11.496 -17.561 1.00 91.06 305 GLU A N 1
ATOM 2396 C CA . GLU A 1 305 ? 16.074 -12.396 -18.523 1.00 91.06 305 GLU A CA 1
ATOM 2397 C C . GLU A 1 305 ? 15.170 -13.560 -18.955 1.00 91.06 305 GLU A C 1
ATOM 2399 O O . GLU A 1 305 ? 15.270 -14.021 -20.088 1.00 91.06 305 GLU A O 1
ATOM 2404 N N . HIS A 1 306 ? 14.285 -14.030 -18.070 1.00 90.88 306 HIS A N 1
ATOM 2405 C CA . HIS A 1 306 ? 13.516 -15.264 -18.281 1.00 90.88 306 HIS A CA 1
ATOM 2406 C C . HIS A 1 306 ? 12.021 -15.041 -18.537 1.00 90.88 306 HIS A C 1
ATOM 2408 O O . HIS A 1 306 ? 11.292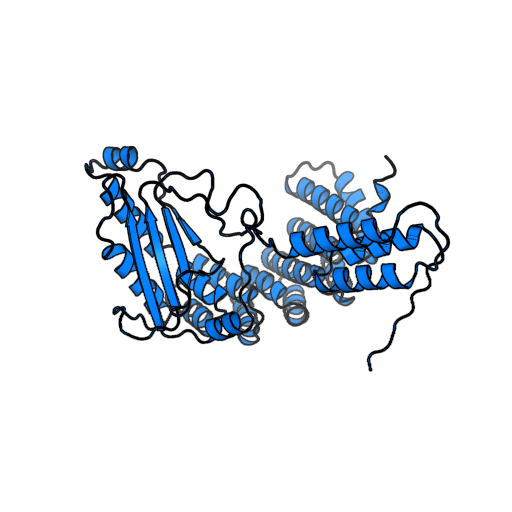 -16.006 -18.761 1.00 90.88 306 HIS A O 1
ATOM 2414 N N . THR A 1 307 ? 11.528 -13.802 -18.458 1.00 90.00 307 THR A N 1
ATOM 2415 C CA . THR A 1 307 ? 10.100 -13.516 -18.643 1.00 90.00 307 THR A CA 1
ATOM 2416 C C . THR A 1 307 ? 9.780 -13.040 -20.054 1.00 90.00 307 THR A C 1
ATOM 2418 O O . THR A 1 307 ? 10.412 -12.124 -20.575 1.00 90.00 307 THR A O 1
ATOM 2421 N N . ASP A 1 308 ? 8.710 -13.580 -20.636 1.00 88.75 308 ASP A N 1
ATOM 2422 C CA . ASP A 1 308 ? 8.121 -13.077 -21.884 1.00 88.75 308 ASP A CA 1
ATOM 2423 C C . ASP A 1 308 ? 6.971 -12.087 -21.639 1.00 88.75 308 ASP A C 1
ATOM 2425 O O . ASP A 1 308 ? 6.533 -11.379 -22.546 1.00 88.75 308 ASP A O 1
ATOM 2429 N N . SER A 1 309 ? 6.480 -11.990 -20.399 1.00 91.56 309 SER A N 1
ATOM 2430 C CA . SER A 1 309 ? 5.344 -11.133 -20.054 1.00 91.56 309 SER A CA 1
ATOM 2431 C C . SER A 1 309 ? 5.744 -9.660 -20.024 1.00 91.56 309 SER A C 1
ATOM 2433 O O . SER A 1 309 ? 6.506 -9.240 -19.152 1.00 91.56 309 SER A O 1
ATOM 2435 N N . SER A 1 310 ? 5.162 -8.846 -20.914 1.00 91.88 310 SER A N 1
ATOM 2436 C CA . SER A 1 310 ? 5.365 -7.385 -20.932 1.00 91.88 310 SER A CA 1
ATOM 2437 C C . SER A 1 310 ? 5.068 -6.744 -19.572 1.00 91.88 310 SER A C 1
ATOM 2439 O O . SER A 1 310 ? 5.850 -5.942 -19.064 1.00 91.88 310 SER A O 1
ATOM 2441 N N . ALA A 1 311 ? 3.977 -7.171 -18.924 1.00 92.69 311 ALA A N 1
ATOM 2442 C CA . ALA A 1 311 ? 3.588 -6.671 -17.609 1.00 92.69 311 ALA A CA 1
ATOM 2443 C C . ALA A 1 311 ? 4.646 -6.974 -16.536 1.00 92.69 311 ALA A C 1
ATOM 2445 O O . ALA A 1 311 ? 4.914 -6.132 -15.677 1.00 92.69 311 ALA A O 1
ATOM 2446 N N . LEU A 1 312 ? 5.270 -8.155 -16.598 1.00 94.69 312 LEU A N 1
ATOM 2447 C CA . LEU A 1 312 ? 6.309 -8.549 -15.651 1.00 94.69 312 LEU A CA 1
ATOM 2448 C C . LEU A 1 312 ? 7.651 -7.879 -15.960 1.00 94.69 312 LEU A C 1
ATOM 2450 O O . LEU A 1 312 ? 8.320 -7.446 -15.025 1.00 94.69 312 LEU A O 1
ATOM 2454 N N . LYS A 1 313 ? 8.000 -7.700 -17.245 1.00 95.00 313 LYS A N 1
ATOM 2455 C CA . LYS A 1 313 ? 9.162 -6.892 -17.657 1.00 95.00 313 LYS A CA 1
ATOM 2456 C C . LYS A 1 313 ? 9.047 -5.477 -17.115 1.00 95.00 313 LYS A C 1
ATOM 2458 O O . LYS A 1 313 ? 9.939 -5.007 -16.418 1.00 95.00 313 LYS A O 1
ATOM 2463 N N . LYS A 1 314 ? 7.908 -4.829 -17.361 1.00 95.69 314 LYS A N 1
ATOM 2464 C CA . LYS A 1 314 ? 7.611 -3.496 -16.838 1.00 95.69 314 LYS A CA 1
ATOM 2465 C C . LYS A 1 314 ? 7.752 -3.448 -15.313 1.00 95.69 314 LYS A C 1
ATOM 2467 O O . LYS A 1 314 ? 8.418 -2.562 -14.795 1.00 95.69 314 LYS A O 1
ATOM 2472 N N . ALA A 1 315 ? 7.163 -4.396 -14.587 1.00 97.25 315 ALA A N 1
ATOM 2473 C CA . ALA A 1 315 ? 7.240 -4.420 -13.127 1.00 97.25 315 ALA A CA 1
ATOM 2474 C C . ALA A 1 315 ? 8.672 -4.606 -12.597 1.00 97.25 315 ALA A C 1
ATOM 2476 O O . ALA A 1 315 ? 9.057 -3.958 -11.625 1.00 97.25 315 ALA A O 1
ATOM 2477 N N . ALA A 1 316 ? 9.470 -5.454 -13.245 1.00 97.50 316 ALA A N 1
ATOM 2478 C CA . ALA A 1 316 ? 10.862 -5.665 -12.872 1.00 97.50 316 ALA A CA 1
ATOM 2479 C C . ALA A 1 316 ? 11.727 -4.425 -13.154 1.00 97.50 316 ALA A C 1
ATOM 2481 O O . ALA A 1 316 ? 12.498 -4.015 -12.290 1.00 97.50 316 ALA A O 1
ATOM 2482 N N . VAL A 1 317 ? 11.534 -3.769 -14.306 1.00 97.50 317 VAL A N 1
ATOM 2483 C CA . VAL A 1 317 ? 12.169 -2.476 -14.621 1.00 97.50 317 VAL A CA 1
ATOM 2484 C C . VAL A 1 317 ? 11.775 -1.405 -13.602 1.00 97.50 317 VAL A C 1
ATOM 2486 O O . VAL A 1 317 ? 12.643 -0.682 -13.118 1.00 97.50 317 VAL A O 1
ATOM 2489 N N . ALA A 1 318 ? 10.496 -1.330 -13.224 1.00 97.38 318 ALA A N 1
ATOM 2490 C CA . ALA A 1 318 ? 10.029 -0.404 -12.195 1.00 97.38 318 ALA A CA 1
ATOM 2491 C C . ALA A 1 318 ? 10.730 -0.658 -10.847 1.00 97.38 318 ALA A C 1
ATOM 2493 O O . ALA A 1 318 ? 11.193 0.289 -10.211 1.00 97.38 318 ALA A O 1
ATOM 2494 N N . GLY A 1 319 ? 10.865 -1.928 -10.443 1.00 97.31 319 GLY A N 1
ATOM 2495 C CA . GLY A 1 319 ? 11.626 -2.333 -9.257 1.00 97.31 319 GLY A CA 1
ATOM 2496 C C . GLY A 1 319 ? 13.096 -1.902 -9.318 1.00 97.31 319 GLY A C 1
ATOM 2497 O O . GLY A 1 319 ? 13.594 -1.292 -8.376 1.00 97.31 319 GLY A O 1
ATOM 2498 N N . LEU A 1 320 ? 13.776 -2.129 -10.447 1.00 97.25 320 LEU A N 1
ATOM 2499 C CA . LEU A 1 320 ? 15.158 -1.674 -10.658 1.00 97.25 320 LEU A CA 1
ATOM 2500 C C . LEU A 1 320 ? 15.282 -0.141 -10.636 1.00 97.25 320 LEU A C 1
ATOM 2502 O O . LEU A 1 320 ? 16.252 0.386 -10.099 1.00 97.25 320 LEU A O 1
ATOM 2506 N N . GLY A 1 321 ? 14.296 0.585 -11.168 1.00 95.75 321 GLY A N 1
ATOM 2507 C CA . GLY A 1 321 ? 14.250 2.048 -11.108 1.00 95.75 321 GLY A CA 1
ATOM 2508 C C . GLY A 1 321 ? 14.062 2.594 -9.688 1.00 95.75 321 GLY A C 1
ATOM 2509 O O . GLY A 1 321 ? 14.624 3.638 -9.355 1.00 95.75 321 GLY A O 1
ATOM 2510 N N . ILE A 1 322 ? 13.307 1.893 -8.830 1.00 95.75 322 ILE A N 1
ATOM 2511 C CA . ILE A 1 322 ? 13.219 2.213 -7.392 1.00 95.75 322 ILE A CA 1
ATOM 2512 C C . ILE A 1 322 ? 14.599 2.058 -6.745 1.00 95.75 322 ILE A C 1
ATOM 2514 O O . ILE A 1 322 ? 15.054 2.974 -6.064 1.00 95.75 322 ILE A O 1
ATOM 2518 N N . ILE A 1 323 ? 15.301 0.954 -7.024 1.00 95.31 323 ILE A N 1
ATOM 2519 C CA . ILE A 1 323 ? 16.663 0.726 -6.517 1.00 95.31 323 ILE A CA 1
ATOM 2520 C C . ILE A 1 323 ? 17.602 1.846 -6.981 1.00 95.31 323 ILE A C 1
ATOM 2522 O O . ILE A 1 323 ? 18.301 2.428 -6.154 1.00 95.31 323 ILE A O 1
ATOM 2526 N N . GLY A 1 324 ? 17.560 2.205 -8.269 1.00 92.06 324 GLY A N 1
ATOM 2527 C CA . GLY A 1 324 ? 18.383 3.266 -8.859 1.00 92.06 324 GLY A CA 1
ATOM 2528 C C . GLY A 1 324 ? 18.166 4.658 -8.254 1.00 92.06 324 GLY A C 1
ATOM 2529 O O . GLY A 1 324 ? 19.054 5.494 -8.336 1.00 92.06 324 GLY A O 1
ATOM 2530 N N . THR A 1 325 ? 17.033 4.896 -7.581 1.00 90.94 325 THR A N 1
ATOM 2531 C CA . THR A 1 325 ? 16.769 6.163 -6.870 1.00 90.94 325 THR A CA 1
ATOM 2532 C C . THR A 1 325 ? 17.627 6.306 -5.602 1.00 90.94 325 THR A C 1
ATOM 2534 O O . THR A 1 325 ? 17.868 7.417 -5.130 1.00 90.94 325 THR A O 1
ATOM 2537 N N . HIS A 1 326 ? 18.075 5.190 -5.016 1.00 87.06 326 HIS A N 1
ATOM 2538 C CA . HIS A 1 326 ? 18.790 5.162 -3.734 1.00 87.06 326 HIS A CA 1
ATOM 2539 C C . HIS A 1 326 ? 20.171 4.497 -3.810 1.00 87.06 326 HIS A C 1
ATOM 2541 O O . HIS A 1 326 ? 20.965 4.633 -2.878 1.00 87.06 326 HIS A O 1
ATOM 2547 N N . HIS A 1 327 ? 20.463 3.785 -4.900 1.00 83.31 327 HIS A N 1
ATOM 2548 C CA . HIS A 1 327 ? 21.686 3.020 -5.087 1.00 83.31 327 HIS A CA 1
ATOM 2549 C C . HIS A 1 327 ? 22.267 3.234 -6.484 1.00 83.31 327 HIS A C 1
ATOM 2551 O O . HIS A 1 327 ? 21.665 2.867 -7.492 1.00 83.31 327 HIS A O 1
ATOM 2557 N N . GLU A 1 328 ? 23.489 3.753 -6.523 1.00 80.00 328 GLU A N 1
ATOM 2558 C CA . GLU A 1 328 ? 24.289 3.836 -7.740 1.00 80.00 328 GLU A CA 1
ATOM 2559 C C . GLU A 1 328 ? 24.992 2.489 -7.970 1.00 80.00 328 GLU A C 1
ATOM 2561 O O . GLU A 1 328 ? 26.031 2.202 -7.375 1.00 80.00 328 GLU A O 1
ATOM 2566 N N . ASP A 1 329 ? 24.409 1.637 -8.815 1.00 85.94 329 ASP A N 1
ATOM 2567 C CA . ASP A 1 329 ? 25.056 0.415 -9.304 1.00 85.94 329 ASP A CA 1
ATOM 2568 C C . ASP A 1 329 ? 25.245 0.521 -10.830 1.00 85.94 329 ASP A C 1
ATOM 2570 O O . ASP A 1 329 ? 24.253 0.552 -11.571 1.00 85.94 329 ASP A O 1
ATOM 2574 N N . PRO A 1 330 ? 26.498 0.557 -11.331 1.00 83.69 330 PRO A N 1
ATOM 2575 C CA . PRO A 1 330 ? 26.789 0.664 -12.759 1.00 83.69 330 PRO A CA 1
ATOM 2576 C C . PRO A 1 330 ? 26.133 -0.415 -13.628 1.00 83.69 330 PRO A C 1
ATOM 2578 O O . PRO A 1 330 ? 25.926 -0.178 -14.823 1.00 83.69 330 PRO A O 1
ATOM 2581 N N . MET A 1 331 ? 25.812 -1.581 -13.052 1.00 89.88 331 MET A N 1
ATOM 2582 C CA . MET A 1 331 ? 25.131 -2.681 -13.733 1.00 89.88 331 MET A CA 1
ATOM 2583 C C . MET A 1 331 ? 23.689 -2.321 -14.109 1.00 89.88 331 MET A C 1
ATOM 2585 O O . MET A 1 331 ? 23.206 -2.786 -15.142 1.00 89.88 331 MET A O 1
ATOM 2589 N N . LEU A 1 332 ? 23.007 -1.478 -13.322 1.00 93.88 332 LEU A N 1
ATOM 2590 C CA . LEU A 1 332 ? 21.614 -1.094 -13.582 1.00 93.88 332 LEU A CA 1
ATOM 2591 C C . LEU A 1 332 ? 21.471 -0.413 -14.942 1.00 93.88 332 LEU A C 1
ATOM 2593 O O . LEU A 1 332 ? 20.553 -0.736 -15.693 1.00 93.88 332 LEU A O 1
ATOM 2597 N N . PHE A 1 333 ? 22.412 0.462 -15.302 1.00 94.19 333 PHE A N 1
ATOM 2598 C CA . PHE A 1 333 ? 22.426 1.093 -16.620 1.00 94.19 333 PHE A CA 1
ATOM 2599 C C . PHE A 1 333 ? 22.516 0.062 -17.751 1.00 94.19 333 PHE A C 1
ATOM 2601 O O . PHE A 1 333 ? 21.726 0.129 -18.691 1.00 94.19 333 PHE A O 1
ATOM 2608 N N . GLU A 1 334 ? 23.437 -0.906 -17.666 1.00 93.56 334 GLU A N 1
ATOM 2609 C CA . GLU A 1 334 ? 23.602 -1.908 -18.729 1.00 93.56 334 GLU A CA 1
ATOM 2610 C C . GLU A 1 334 ? 22.363 -2.804 -18.852 1.00 93.56 334 GLU A C 1
ATOM 2612 O O . GLU A 1 334 ? 21.912 -3.075 -19.963 1.00 93.56 334 GLU A O 1
ATOM 2617 N N . VAL A 1 335 ? 21.744 -3.199 -17.734 1.00 93.56 335 VAL A N 1
ATOM 2618 C CA . VAL A 1 335 ? 20.491 -3.979 -17.739 1.00 93.56 335 VAL A CA 1
ATOM 2619 C C . VAL A 1 335 ? 19.354 -3.199 -18.409 1.00 93.56 335 VAL A C 1
ATOM 2621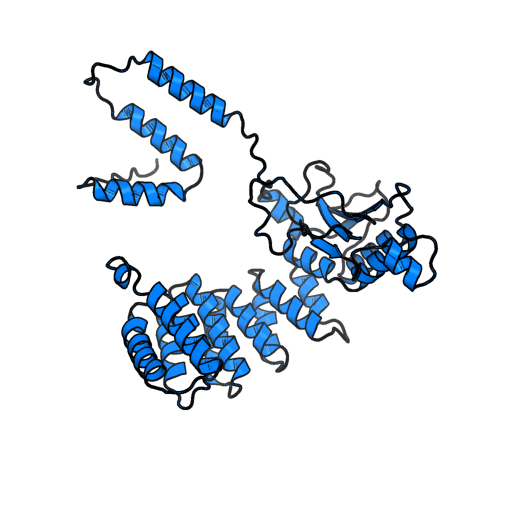 O O . VAL A 1 335 ? 18.658 -3.726 -19.283 1.00 93.56 335 VAL A O 1
ATOM 2624 N N . LEU A 1 336 ? 19.169 -1.931 -18.035 1.00 94.38 336 LEU A N 1
ATOM 2625 C CA . LEU A 1 336 ? 18.118 -1.074 -18.586 1.00 94.38 336 LEU A CA 1
ATOM 2626 C C . LEU A 1 336 ? 18.346 -0.796 -20.078 1.00 94.38 336 LEU A C 1
ATOM 2628 O O . LEU A 1 336 ? 17.436 -0.958 -20.891 1.00 94.38 336 LEU A O 1
ATOM 2632 N N . LYS A 1 337 ? 19.579 -0.467 -20.467 1.00 93.56 337 LYS A N 1
ATOM 2633 C CA . LYS A 1 337 ? 19.978 -0.287 -21.868 1.00 93.56 337 LYS A CA 1
ATOM 2634 C C . LYS A 1 337 ? 19.717 -1.545 -22.694 1.00 93.56 337 LYS A C 1
ATOM 2636 O O . LYS A 1 337 ? 19.110 -1.447 -23.759 1.00 93.56 337 LYS A O 1
ATOM 2641 N N . ASN A 1 338 ? 20.113 -2.719 -22.203 1.00 91.38 338 ASN A N 1
ATOM 2642 C CA . ASN A 1 338 ? 19.868 -3.982 -22.897 1.00 91.38 338 ASN A CA 1
ATOM 2643 C C . ASN A 1 338 ? 18.363 -4.234 -23.063 1.00 91.38 338 ASN A C 1
ATOM 2645 O O . ASN A 1 338 ? 17.932 -4.672 -24.126 1.00 91.38 338 ASN A O 1
ATOM 2649 N N . THR A 1 339 ? 17.534 -3.879 -22.078 1.00 89.62 339 THR A N 1
ATOM 2650 C CA . THR A 1 339 ? 16.067 -4.018 -22.168 1.00 89.62 339 THR A CA 1
ATOM 2651 C C . THR A 1 339 ? 15.459 -3.195 -23.320 1.00 89.62 339 THR A C 1
ATOM 2653 O O . THR A 1 339 ? 14.486 -3.626 -23.940 1.00 89.62 339 THR A O 1
ATOM 2656 N N . LEU A 1 340 ? 16.051 -2.046 -23.671 1.00 87.00 340 LEU A N 1
ATOM 2657 C CA . LEU A 1 340 ? 15.642 -1.241 -24.836 1.00 87.00 340 LEU A CA 1
ATOM 2658 C C . LEU A 1 340 ? 16.103 -1.824 -26.179 1.00 87.00 340 LEU A C 1
ATOM 2660 O O . LEU A 1 340 ? 15.498 -1.536 -27.207 1.00 87.00 340 LEU A O 1
ATOM 2664 N N . GLN A 1 341 ? 17.186 -2.602 -26.191 1.00 80.62 341 GLN A N 1
ATOM 2665 C CA . GLN A 1 341 ? 17.789 -3.123 -27.422 1.00 80.62 341 GLN A CA 1
ATOM 2666 C C . GLN A 1 341 ? 17.102 -4.394 -27.952 1.00 80.62 341 GLN A C 1
ATOM 2668 O O . GLN A 1 341 ? 17.224 -4.700 -29.139 1.00 80.62 341 GLN A O 1
ATOM 2673 N N . HIS A 1 342 ? 16.346 -5.114 -27.118 1.00 69.31 342 HIS A N 1
ATOM 2674 C CA . HIS A 1 342 ? 15.629 -6.330 -27.518 1.00 69.31 342 HIS A CA 1
ATOM 2675 C C . HIS A 1 342 ? 14.307 -5.998 -28.238 1.00 69.31 342 HIS A C 1
ATOM 2677 O O . HIS A 1 342 ? 13.246 -5.929 -27.628 1.00 69.31 342 HIS A O 1
ATOM 2683 N N . SER A 1 343 ? 14.375 -5.786 -29.556 1.00 55.19 343 SER A N 1
ATOM 2684 C CA . SER A 1 343 ? 13.228 -5.413 -30.399 1.00 55.19 343 SER A CA 1
ATOM 2685 C C . SER A 1 343 ? 12.272 -6.584 -30.723 1.00 55.19 343 SER A C 1
ATOM 2687 O O . SER A 1 343 ? 12.755 -7.686 -30.990 1.00 55.19 343 SER A O 1
ATOM 2689 N N . PRO A 1 344 ? 10.943 -6.348 -30.821 1.00 71.81 344 PRO A N 1
ATOM 2690 C CA . PRO A 1 344 ? 10.251 -5.112 -30.457 1.00 71.81 344 PRO A CA 1
ATOM 2691 C C . PRO A 1 344 ? 9.924 -5.073 -28.956 1.00 71.81 344 PRO A C 1
ATOM 2693 O O . PRO A 1 344 ? 9.108 -5.855 -28.465 1.00 71.81 344 PRO A O 1
ATOM 2696 N N . THR A 1 345 ? 10.519 -4.120 -28.231 1.00 80.06 345 THR A N 1
ATOM 2697 C CA . THR A 1 345 ? 10.136 -3.816 -26.847 1.00 80.06 345 THR A CA 1
ATOM 2698 C C . THR A 1 345 ? 8.781 -3.101 -26.852 1.00 80.06 345 THR A C 1
ATOM 2700 O O . THR A 1 345 ? 8.643 -2.071 -27.517 1.00 80.06 345 THR A O 1
ATOM 2703 N N . PRO A 1 346 ? 7.774 -3.593 -26.111 1.00 89.94 346 PRO A N 1
ATOM 2704 C CA . PRO A 1 346 ? 6.498 -2.900 -25.967 1.00 89.94 346 PRO A CA 1
ATOM 2705 C C . PRO A 1 346 ? 6.662 -1.454 -25.467 1.00 89.94 346 PRO A C 1
ATOM 2707 O O . PRO A 1 346 ? 7.554 -1.147 -24.669 1.00 89.94 346 PRO A O 1
ATOM 2710 N N . ILE A 1 347 ? 5.807 -0.540 -25.940 1.00 91.56 347 ILE A N 1
ATOM 2711 C CA . ILE A 1 347 ? 5.921 0.895 -25.622 1.00 91.56 347 ILE A CA 1
ATOM 2712 C C . ILE A 1 347 ? 5.764 1.174 -24.120 1.00 91.56 347 ILE A C 1
ATOM 2714 O O . ILE A 1 347 ? 6.431 2.052 -23.584 1.00 91.56 347 ILE A O 1
ATOM 2718 N N . ASP A 1 348 ? 4.945 0.395 -23.415 1.00 92.88 348 ASP A N 1
ATOM 2719 C CA . ASP A 1 348 ? 4.760 0.486 -21.965 1.00 92.88 348 ASP A CA 1
ATOM 2720 C C . ASP A 1 348 ? 6.018 0.084 -21.184 1.00 92.88 348 ASP A C 1
ATOM 2722 O O . ASP A 1 348 ? 6.365 0.748 -20.207 1.00 92.88 348 ASP A O 1
ATOM 2726 N N . VAL A 1 349 ? 6.732 -0.952 -21.635 1.00 94.56 349 VAL A N 1
ATOM 2727 C CA . VAL A 1 349 ? 8.044 -1.330 -21.086 1.00 94.56 349 VAL A CA 1
ATOM 2728 C C . VAL A 1 349 ? 9.077 -0.250 -21.404 1.00 94.56 349 VAL A C 1
ATOM 2730 O O . VAL A 1 349 ? 9.852 0.124 -20.532 1.00 94.56 349 VAL A O 1
ATOM 2733 N N . THR A 1 350 ? 9.050 0.305 -22.617 1.00 95.00 350 THR A N 1
ATOM 2734 C CA . THR A 1 350 ? 9.964 1.378 -23.046 1.00 95.00 350 THR A CA 1
ATOM 2735 C C . THR A 1 350 ? 9.822 2.618 -22.164 1.00 95.00 350 THR A C 1
ATOM 2737 O O . THR A 1 350 ? 10.824 3.140 -21.681 1.00 95.00 350 THR A O 1
ATOM 2740 N N . ILE A 1 351 ? 8.586 3.052 -21.894 1.00 96.19 351 ILE A N 1
ATOM 2741 C CA . ILE A 1 351 ? 8.285 4.158 -20.972 1.00 96.19 351 ILE A CA 1
ATOM 2742 C C . ILE A 1 351 ? 8.889 3.888 -19.591 1.00 96.19 351 ILE A C 1
ATOM 2744 O O . ILE A 1 351 ? 9.531 4.764 -19.012 1.00 96.19 351 ILE A O 1
ATOM 2748 N N . GLU A 1 352 ? 8.714 2.675 -19.062 1.00 97.12 352 GLU A N 1
ATOM 2749 C CA . GLU A 1 352 ? 9.231 2.338 -17.736 1.00 97.12 352 GLU A CA 1
ATOM 2750 C C . GLU A 1 352 ? 10.762 2.313 -17.702 1.00 97.12 352 GLU A C 1
ATOM 2752 O O . GLU A 1 352 ? 11.355 2.796 -16.740 1.00 97.12 352 GLU A O 1
ATOM 2757 N N . VAL A 1 353 ? 11.419 1.835 -18.764 1.00 96.88 353 VAL A N 1
ATOM 2758 C CA . VAL A 1 353 ? 12.886 1.877 -18.851 1.00 96.88 353 VAL A CA 1
ATOM 2759 C C . VAL A 1 353 ? 13.388 3.317 -18.904 1.00 96.88 353 VAL A C 1
ATOM 2761 O O . VAL A 1 353 ? 14.343 3.651 -18.207 1.00 96.88 353 VAL A O 1
ATOM 2764 N N . VAL A 1 354 ? 12.729 4.190 -19.672 1.00 97.00 354 VAL A N 1
ATOM 2765 C CA . VAL A 1 354 ? 13.058 5.623 -19.715 1.00 97.00 354 VAL A CA 1
ATOM 2766 C C . VAL A 1 354 ? 12.936 6.252 -18.327 1.00 97.00 354 VAL A C 1
ATOM 2768 O O . VAL A 1 354 ? 13.850 6.962 -17.901 1.00 97.00 354 VAL A O 1
ATOM 2771 N N . ASN A 1 355 ? 11.857 5.964 -17.595 1.00 96.56 355 ASN A N 1
ATOM 2772 C CA . ASN A 1 355 ? 11.675 6.443 -16.223 1.00 96.56 355 ASN A CA 1
ATOM 2773 C C . ASN A 1 355 ? 12.766 5.909 -15.284 1.00 96.56 355 ASN A C 1
ATOM 2775 O O . ASN A 1 355 ? 13.312 6.665 -14.484 1.00 96.56 355 ASN A O 1
ATOM 2779 N N . ALA A 1 356 ? 13.099 4.619 -15.377 1.00 96.56 356 ALA A N 1
ATOM 2780 C CA . ALA A 1 356 ? 14.136 3.998 -14.558 1.00 96.56 356 ALA A CA 1
ATOM 2781 C C . ALA A 1 356 ? 15.527 4.594 -14.832 1.00 96.56 356 ALA A C 1
ATOM 2783 O O . ALA A 1 356 ? 16.259 4.868 -13.886 1.00 96.56 356 ALA A O 1
ATOM 2784 N N . LEU A 1 357 ? 15.866 4.870 -16.097 1.00 96.00 357 LEU A N 1
ATOM 2785 C CA . LEU A 1 357 ? 17.114 5.546 -16.473 1.00 96.00 357 LEU A CA 1
ATOM 2786 C C . LEU A 1 357 ? 17.181 6.981 -15.929 1.00 96.00 357 LEU A C 1
ATOM 2788 O O . LEU A 1 357 ? 18.230 7.396 -15.446 1.00 96.00 357 LEU A O 1
ATOM 2792 N N . GLY A 1 358 ? 16.066 7.720 -15.958 1.00 94.12 358 GLY A N 1
ATOM 2793 C CA . GLY A 1 358 ? 15.985 9.052 -15.349 1.00 94.12 358 GLY A CA 1
ATOM 2794 C C . GLY A 1 358 ? 16.165 9.019 -13.829 1.00 94.12 358 GLY A C 1
ATOM 2795 O O . GLY A 1 358 ? 16.907 9.830 -13.285 1.00 94.12 358 GLY A O 1
ATOM 2796 N N . LYS A 1 359 ? 15.540 8.047 -13.146 1.00 94.38 359 LYS A N 1
ATOM 2797 C CA . LYS A 1 359 ? 15.690 7.832 -11.693 1.00 94.38 359 LYS A CA 1
ATOM 2798 C C . LYS A 1 359 ? 17.104 7.420 -11.289 1.00 94.38 359 LYS A C 1
ATOM 2800 O O . LYS A 1 359 ? 17.541 7.797 -10.210 1.00 94.38 359 LYS A O 1
ATOM 2805 N N . LEU A 1 360 ? 17.787 6.647 -12.135 1.00 93.62 360 LEU A N 1
ATOM 2806 C CA . LEU A 1 360 ? 19.156 6.190 -11.897 1.00 93.62 360 LEU A CA 1
ATOM 2807 C C . LEU A 1 360 ? 20.162 7.351 -11.878 1.00 93.62 360 LEU A C 1
ATOM 2809 O O . LEU A 1 360 ? 21.186 7.251 -11.214 1.00 93.62 360 LEU A O 1
ATOM 2813 N N . GLY A 1 361 ? 19.894 8.435 -12.616 1.00 90.62 361 GLY A N 1
ATOM 2814 C CA . GLY A 1 361 ? 20.781 9.601 -12.647 1.00 90.62 361 GLY A CA 1
ATOM 2815 C C . GLY A 1 361 ? 22.102 9.380 -13.400 1.00 90.62 361 GLY A C 1
ATOM 2816 O O . GLY A 1 361 ? 23.009 10.198 -13.288 1.00 90.62 361 GLY A O 1
ATOM 2817 N N . ASP A 1 362 ? 22.233 8.287 -14.159 1.00 92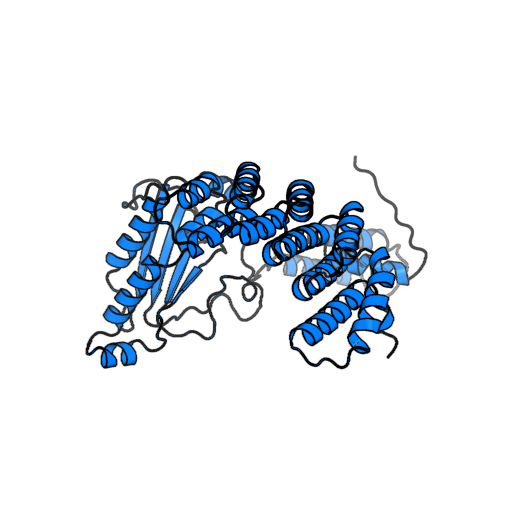.12 362 ASP A N 1
ATOM 2818 C CA . ASP A 1 362 ? 23.466 7.945 -14.875 1.00 92.12 362 ASP A CA 1
ATOM 2819 C C . ASP A 1 362 ? 23.581 8.727 -16.194 1.00 92.12 362 ASP A C 1
ATOM 2821 O O . ASP A 1 362 ? 22.800 8.526 -17.130 1.00 92.12 362 ASP A O 1
ATOM 2825 N N . GLU A 1 363 ? 24.592 9.595 -16.296 1.00 92.31 363 GLU A N 1
ATOM 2826 C CA . GLU A 1 363 ? 24.847 10.443 -17.469 1.00 92.31 363 GLU A CA 1
ATOM 2827 C C . GLU A 1 363 ? 25.035 9.643 -18.769 1.00 92.31 363 GLU A C 1
ATOM 2829 O O . GLU A 1 363 ? 24.741 10.147 -19.856 1.00 92.31 363 GLU A O 1
ATOM 2834 N N . ARG A 1 364 ? 25.444 8.366 -18.693 1.00 93.19 364 ARG A N 1
ATOM 2835 C CA . ARG A 1 364 ? 25.550 7.486 -19.872 1.00 93.19 364 ARG A CA 1
ATOM 2836 C C . ARG A 1 364 ? 24.208 7.309 -20.588 1.00 93.19 364 ARG A C 1
ATOM 2838 O O . ARG A 1 364 ? 24.186 7.005 -21.782 1.00 93.19 364 ARG A O 1
ATOM 2845 N N . ALA A 1 365 ? 23.089 7.512 -19.889 1.00 94.25 365 ALA A N 1
ATOM 2846 C CA . ALA A 1 365 ? 21.751 7.442 -20.463 1.00 94.25 365 ALA A CA 1
ATOM 2847 C C . ALA A 1 365 ? 21.410 8.634 -21.368 1.00 94.25 365 ALA A C 1
ATOM 2849 O O . ALA A 1 365 ? 20.529 8.494 -22.213 1.00 94.25 365 ALA A O 1
ATOM 2850 N N . ILE A 1 366 ? 22.108 9.771 -21.258 1.00 94.81 366 ILE A N 1
ATOM 2851 C CA . ILE A 1 366 ? 21.766 11.006 -21.981 1.00 94.81 366 ILE A CA 1
ATOM 2852 C C . ILE A 1 366 ? 21.689 10.774 -23.493 1.00 94.81 366 ILE A C 1
ATOM 2854 O O . ILE A 1 366 ? 20.645 11.016 -24.098 1.00 94.81 366 ILE A O 1
ATOM 2858 N N . SER A 1 367 ? 22.756 10.254 -24.105 1.00 93.44 367 SER A N 1
ATOM 2859 C CA . SER A 1 367 ? 22.807 10.050 -25.560 1.00 93.44 367 SER A CA 1
ATOM 2860 C C . SER A 1 367 ? 21.734 9.070 -26.043 1.00 93.44 367 SER A C 1
ATOM 2862 O O . SER A 1 367 ? 21.124 9.272 -27.093 1.00 93.44 367 SER A O 1
ATOM 2864 N N . LEU A 1 368 ? 21.470 8.022 -25.255 1.00 93.75 368 LEU A N 1
ATOM 2865 C CA . LEU A 1 368 ? 20.441 7.024 -25.547 1.00 93.75 368 LEU A CA 1
ATOM 2866 C C . LEU A 1 368 ? 19.034 7.638 -25.501 1.00 93.75 368 LEU A C 1
ATOM 2868 O O . LEU A 1 368 ? 18.234 7.430 -26.414 1.00 93.75 368 LEU A O 1
ATOM 2872 N N . LEU A 1 369 ? 18.741 8.418 -24.459 1.00 95.56 369 LEU A N 1
ATOM 2873 C CA . LEU A 1 369 ? 17.449 9.074 -24.280 1.00 95.56 369 LEU A CA 1
ATOM 2874 C C . LEU A 1 369 ? 17.228 10.194 -25.303 1.00 95.56 369 LEU A C 1
ATOM 2876 O O . LEU A 1 369 ? 16.117 10.335 -25.801 1.00 95.56 369 LEU A O 1
ATOM 2880 N N . GLN A 1 370 ? 18.261 10.951 -25.684 1.00 95.25 370 GLN A N 1
ATOM 2881 C CA . GLN A 1 370 ? 18.166 11.968 -26.740 1.00 95.25 370 GLN A CA 1
ATOM 2882 C C . GLN A 1 370 ? 17.830 11.359 -28.104 1.00 95.25 370 GLN A C 1
ATOM 2884 O O . GLN A 1 370 ? 17.002 11.902 -28.840 1.00 95.25 370 GLN A O 1
ATOM 2889 N N . GLU A 1 371 ? 18.446 10.224 -28.441 1.00 93.44 371 GLU A N 1
ATOM 2890 C CA . GLU A 1 371 ? 18.141 9.492 -29.670 1.00 93.44 371 GLU A CA 1
ATOM 2891 C C . GLU A 1 371 ? 16.690 8.994 -29.674 1.00 93.44 371 GLU A C 1
ATOM 2893 O O . GLU A 1 371 ? 15.958 9.220 -30.641 1.00 93.44 371 GLU A O 1
ATOM 2898 N N . LEU A 1 372 ? 16.244 8.377 -28.574 1.00 94.00 372 LEU A N 1
ATOM 2899 C CA . LEU A 1 372 ? 14.863 7.914 -28.432 1.00 94.00 372 LEU A CA 1
ATOM 2900 C C . LEU A 1 372 ? 13.863 9.081 -28.465 1.00 94.00 372 LEU A C 1
ATOM 2902 O O . LEU A 1 372 ? 12.816 8.973 -29.101 1.00 94.00 372 LEU A O 1
ATOM 2906 N N . ASN A 1 373 ? 14.214 10.219 -27.862 1.00 95.06 373 ASN A N 1
ATOM 2907 C CA . ASN A 1 373 ? 13.414 11.439 -27.892 1.00 95.06 373 ASN A CA 1
ATOM 2908 C C . ASN A 1 373 ? 13.251 11.983 -29.308 1.00 95.06 373 ASN A C 1
ATOM 2910 O O . ASN A 1 373 ? 12.128 12.269 -29.720 1.00 95.06 373 ASN A O 1
ATOM 2914 N N . ARG A 1 374 ? 14.328 12.040 -30.098 1.00 94.06 374 ARG A N 1
ATOM 2915 C CA . ARG A 1 374 ? 14.235 12.458 -31.502 1.00 94.06 374 ARG A CA 1
ATOM 2916 C C . ARG A 1 374 ? 13.255 11.574 -32.273 1.00 94.06 374 ARG A C 1
ATOM 2918 O O . ARG A 1 374 ? 12.364 12.103 -32.928 1.00 94.06 374 ARG A O 1
ATOM 2925 N N . ARG A 1 375 ? 13.365 10.248 -32.125 1.00 92.50 375 ARG A N 1
ATOM 2926 C CA . ARG A 1 375 ? 12.463 9.281 -32.777 1.00 92.50 375 ARG A CA 1
ATOM 2927 C C . ARG A 1 375 ? 11.005 9.473 -32.353 1.00 92.50 375 ARG A C 1
ATOM 2929 O O . ARG A 1 375 ? 10.130 9.549 -33.212 1.00 92.50 375 ARG A O 1
ATOM 2936 N N . ALA A 1 376 ? 10.751 9.610 -31.051 1.00 92.56 376 ALA A N 1
ATOM 2937 C CA . ALA A 1 376 ? 9.405 9.781 -30.501 1.00 92.56 376 ALA A CA 1
ATOM 2938 C C . ALA A 1 376 ? 8.723 11.082 -30.964 1.00 92.56 376 ALA A C 1
ATOM 2940 O O . ALA A 1 376 ? 7.505 11.108 -31.148 1.00 92.56 376 ALA A O 1
ATOM 2941 N N . TRP A 1 377 ? 9.482 12.165 -31.164 1.00 91.25 377 TRP A N 1
ATOM 2942 C CA . TRP A 1 377 ? 8.955 13.435 -31.681 1.00 91.25 377 TRP A CA 1
ATOM 2943 C C . TRP A 1 377 ? 8.813 13.467 -33.206 1.00 91.25 377 TRP A C 1
ATOM 2945 O O . TRP A 1 377 ? 7.951 14.184 -33.707 1.00 91.25 377 TRP A O 1
ATOM 2955 N N . THR A 1 378 ? 9.604 12.682 -33.946 1.00 93.69 378 THR A N 1
ATOM 2956 C CA . THR A 1 378 ? 9.422 12.520 -35.400 1.00 93.69 378 THR A CA 1
ATOM 2957 C C . THR A 1 378 ? 8.263 11.596 -35.770 1.00 93.69 378 THR A C 1
ATOM 2959 O O . THR A 1 378 ? 7.741 11.695 -36.878 1.00 93.69 378 THR A O 1
ATOM 2962 N N . ASP A 1 379 ? 7.849 10.704 -34.867 1.00 91.06 379 ASP A N 1
ATOM 2963 C CA . ASP A 1 379 ? 6.672 9.858 -35.065 1.00 91.06 379 ASP A CA 1
ATOM 2964 C C . ASP A 1 379 ? 5.388 10.718 -35.018 1.00 91.06 379 ASP A C 1
ATOM 2966 O O . ASP A 1 379 ? 5.135 11.382 -34.011 1.00 91.06 379 ASP A O 1
ATOM 2970 N N . PRO A 1 380 ? 4.542 10.735 -36.067 1.00 92.00 380 PRO A N 1
ATOM 2971 C CA . PRO A 1 380 ? 3.328 11.552 -36.094 1.00 92.00 380 PRO A CA 1
ATOM 2972 C C . PRO A 1 380 ? 2.204 11.032 -35.178 1.00 92.00 380 PRO A C 1
ATOM 2974 O O . PRO A 1 380 ? 1.161 11.685 -35.063 1.00 92.00 380 PRO A O 1
ATOM 2977 N N . SER A 1 381 ? 2.379 9.875 -34.529 1.00 93.38 381 SER A N 1
ATOM 2978 C CA . SER A 1 381 ? 1.394 9.270 -33.636 1.00 93.38 381 SER A CA 1
ATOM 2979 C C . SER A 1 381 ? 0.967 10.219 -32.513 1.00 93.38 381 SER A C 1
ATOM 2981 O O . SER A 1 381 ? 1.767 10.919 -31.878 1.00 93.38 381 SER A O 1
ATOM 2983 N N . ARG A 1 382 ? -0.344 10.217 -32.257 1.00 92.81 382 ARG A N 1
ATOM 2984 C CA . ARG A 1 382 ? -1.008 10.949 -31.169 1.00 92.81 382 ARG A CA 1
ATOM 2985 C C . ARG A 1 382 ? -1.604 10.004 -30.127 1.00 92.81 382 ARG A C 1
ATOM 2987 O O . ARG A 1 382 ? -2.491 10.416 -29.384 1.00 92.81 382 ARG A O 1
ATOM 2994 N N . SER A 1 383 ? -1.167 8.743 -30.098 1.00 95.19 383 SER A N 1
ATOM 2995 C CA . SER A 1 383 ? -1.672 7.792 -29.110 1.00 95.19 383 SER A CA 1
ATOM 2996 C C . SER A 1 383 ? -1.313 8.237 -27.683 1.00 95.19 383 SER A C 1
ATOM 2998 O O . SER A 1 383 ? -0.258 8.855 -27.480 1.00 95.19 383 SER A O 1
ATOM 3000 N N . PRO A 1 384 ? -2.147 7.917 -26.677 1.00 95.75 384 PRO A N 1
ATOM 3001 C CA . PRO A 1 384 ? -1.835 8.204 -25.277 1.00 95.75 384 PRO A CA 1
ATOM 3002 C C . PRO A 1 384 ? -0.503 7.593 -24.818 1.00 95.75 384 PRO A C 1
ATOM 3004 O O . PRO A 1 384 ? 0.172 8.135 -23.948 1.00 95.75 384 PRO A O 1
ATOM 3007 N N . GLU A 1 385 ? -0.097 6.457 -25.384 1.00 93.12 385 GLU A N 1
ATOM 3008 C CA . GLU A 1 385 ? 1.185 5.805 -25.099 1.00 93.12 385 GLU A CA 1
ATOM 3009 C C . GLU A 1 385 ? 2.357 6.623 -25.642 1.00 93.12 385 GLU A C 1
ATOM 3011 O O . GLU A 1 385 ? 3.347 6.811 -24.940 1.00 93.12 385 GLU A O 1
ATOM 3016 N N . MET A 1 386 ? 2.239 7.155 -26.863 1.00 95.31 386 MET A N 1
ATOM 3017 C CA . MET A 1 386 ? 3.279 7.994 -27.458 1.00 95.31 386 MET A CA 1
ATOM 3018 C C . MET A 1 386 ? 3.430 9.316 -26.697 1.00 95.31 386 MET A C 1
ATOM 3020 O O . MET A 1 386 ? 4.547 9.778 -26.474 1.00 95.31 386 MET A O 1
ATOM 3024 N N . GLN A 1 387 ? 2.319 9.907 -26.245 1.00 95.19 387 GLN A N 1
ATOM 3025 C CA . GLN A 1 387 ? 2.347 11.096 -25.386 1.00 95.19 387 GLN A CA 1
ATOM 3026 C C . GLN A 1 387 ? 3.062 10.809 -24.061 1.00 95.19 387 GLN A C 1
ATOM 3028 O O . GLN A 1 387 ? 4.012 11.511 -23.723 1.00 95.19 387 GLN A O 1
ATOM 3033 N N . ARG A 1 388 ? 2.698 9.717 -23.375 1.00 96.25 388 ARG A N 1
ATOM 3034 C CA . ARG A 1 388 ? 3.370 9.283 -22.139 1.00 96.25 388 ARG A CA 1
ATOM 3035 C C . ARG A 1 388 ? 4.859 9.002 -22.338 1.00 96.25 388 ARG A C 1
ATOM 3037 O O . ARG A 1 388 ? 5.653 9.299 -21.452 1.00 96.25 388 ARG A O 1
ATOM 3044 N N . LEU A 1 389 ? 5.255 8.457 -23.490 1.00 96.50 389 LEU A N 1
ATOM 3045 C CA . LEU A 1 389 ? 6.666 8.265 -23.826 1.00 96.50 389 LEU A CA 1
ATOM 3046 C C . LEU A 1 389 ? 7.401 9.601 -23.960 1.00 96.50 389 LEU A C 1
ATOM 3048 O O . LEU A 1 389 ? 8.466 9.759 -23.368 1.00 96.50 389 LEU A O 1
ATOM 3052 N N . ARG A 1 390 ? 6.833 10.576 -24.679 1.00 96.75 390 ARG A N 1
ATOM 3053 C CA . ARG A 1 390 ? 7.416 11.925 -24.801 1.00 96.75 390 ARG A CA 1
ATOM 3054 C C . ARG A 1 390 ? 7.538 12.620 -23.444 1.00 96.75 390 ARG A C 1
ATOM 3056 O O . ARG A 1 390 ? 8.571 13.221 -23.168 1.00 96.75 390 ARG A O 1
ATOM 3063 N N . GLU A 1 391 ? 6.524 12.503 -22.590 1.00 95.81 391 GLU A N 1
ATOM 3064 C CA . GLU A 1 391 ? 6.541 13.042 -21.223 1.00 95.81 391 GLU A CA 1
ATOM 3065 C C . GLU A 1 391 ? 7.631 12.387 -20.366 1.00 95.81 391 GLU A C 1
ATOM 3067 O O . GLU A 1 391 ? 8.418 13.093 -19.736 1.00 95.81 391 GLU A O 1
ATOM 3072 N N . ALA A 1 392 ? 7.729 11.054 -20.394 1.00 96.44 392 ALA A N 1
ATOM 3073 C CA . ALA A 1 392 ? 8.766 10.310 -19.681 1.00 96.44 392 ALA A CA 1
ATOM 3074 C C . ALA A 1 392 ? 10.174 10.702 -20.154 1.00 96.44 392 ALA A C 1
ATOM 3076 O O . ALA A 1 392 ? 11.058 10.936 -19.337 1.00 96.44 392 ALA A O 1
ATOM 3077 N N . LEU A 1 393 ? 10.382 10.835 -21.467 1.00 96.44 393 LEU A N 1
ATOM 3078 C CA . LEU A 1 393 ? 11.655 11.269 -22.046 1.00 96.44 393 LEU A CA 1
ATOM 3079 C C . LEU A 1 393 ? 12.017 12.693 -21.631 1.00 96.44 393 LEU A C 1
ATOM 3081 O O . LEU A 1 393 ? 13.154 12.939 -21.232 1.00 96.44 393 LEU A O 1
ATOM 3085 N N . SER A 1 394 ? 11.052 13.613 -21.695 1.00 94.81 394 SER A N 1
ATOM 3086 C CA . SER A 1 394 ? 11.236 14.994 -21.252 1.00 94.81 394 SER A CA 1
ATOM 3087 C C . SER A 1 394 ? 11.615 15.049 -19.774 1.00 94.81 394 SER A C 1
ATOM 3089 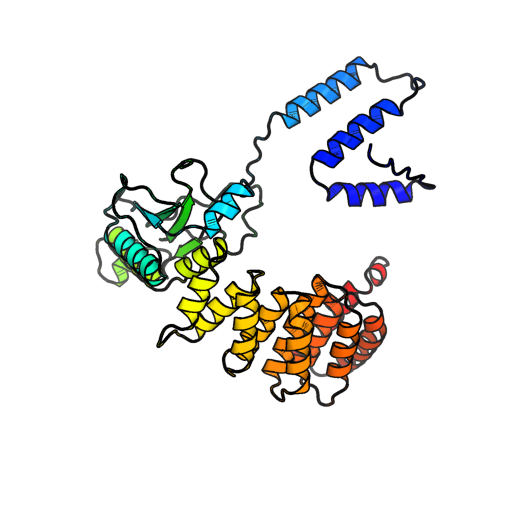O O . SER A 1 394 ? 12.556 15.752 -19.413 1.00 94.81 394 SER A O 1
ATOM 3091 N N . TRP A 1 395 ? 10.915 14.296 -18.922 1.00 94.88 395 TRP A N 1
ATOM 3092 C CA . TRP A 1 395 ? 11.202 14.235 -17.491 1.00 94.88 395 TRP A CA 1
ATOM 3093 C C . TRP A 1 395 ? 12.577 13.619 -17.209 1.00 94.88 395 TRP A C 1
ATOM 3095 O O . TRP A 1 395 ? 13.362 14.204 -16.470 1.00 94.88 395 TRP A O 1
ATOM 3105 N N . SER A 1 396 ? 12.911 12.482 -17.822 1.00 95.50 396 SER A N 1
ATOM 3106 C CA . SER A 1 396 ? 14.192 11.806 -17.589 1.00 95.50 396 SER A CA 1
ATOM 3107 C C . SER A 1 396 ? 15.383 12.621 -18.094 1.00 95.50 396 SER A C 1
ATOM 3109 O O . SER A 1 396 ? 16.404 12.687 -17.416 1.00 95.50 396 SER A O 1
ATOM 3111 N N . LEU A 1 397 ? 15.264 13.286 -19.249 1.00 95.00 397 LEU A N 1
ATOM 3112 C CA . LEU A 1 397 ? 16.298 14.208 -19.730 1.00 95.00 397 LEU A CA 1
ATOM 3113 C C . LEU A 1 397 ? 16.442 15.423 -18.808 1.00 95.00 397 LEU A C 1
ATOM 3115 O O . LEU A 1 397 ? 17.567 15.845 -18.558 1.00 95.00 397 LEU A O 1
ATOM 3119 N N . TRP A 1 398 ? 15.340 15.941 -18.258 1.00 91.88 398 TRP A N 1
ATOM 3120 C CA . TRP A 1 398 ? 15.373 17.028 -17.275 1.00 91.88 398 TRP A CA 1
ATOM 3121 C C . TRP A 1 398 ? 16.116 16.635 -15.989 1.00 91.88 398 TRP A C 1
ATOM 3123 O O . TRP A 1 398 ? 16.892 17.436 -15.473 1.00 91.88 398 TRP A O 1
ATOM 3133 N N . GLN A 1 399 ? 15.941 15.398 -15.501 1.00 90.38 399 GLN A N 1
ATOM 3134 C CA . GLN A 1 399 ? 16.695 14.894 -14.341 1.00 90.38 399 GLN A CA 1
ATOM 3135 C C . GLN A 1 399 ? 18.208 14.856 -14.607 1.00 90.38 399 GLN A C 1
ATOM 3137 O O . GLN A 1 399 ? 18.997 15.177 -13.721 1.00 90.38 399 GLN A O 1
ATOM 3142 N N . LEU A 1 400 ? 18.609 14.467 -15.822 1.00 91.38 400 LEU A N 1
ATOM 3143 C CA . LEU A 1 400 ? 20.013 14.256 -16.192 1.00 91.38 400 LEU A CA 1
ATOM 3144 C C . LEU A 1 400 ? 20.716 15.527 -16.687 1.00 91.38 400 LEU A C 1
ATOM 3146 O O . LEU A 1 400 ? 21.934 15.631 -16.577 1.00 91.38 400 LEU A O 1
ATOM 3150 N N . ILE A 1 401 ? 19.975 16.495 -17.235 1.00 89.44 401 ILE A N 1
ATOM 3151 C CA . ILE A 1 401 ? 20.515 17.739 -17.803 1.00 89.44 401 ILE A CA 1
ATOM 3152 C C . ILE A 1 401 ? 19.772 18.959 -17.223 1.00 89.44 401 ILE A C 1
ATOM 3154 O O . ILE A 1 401 ? 19.001 19.616 -17.929 1.00 89.44 401 ILE A O 1
ATOM 3158 N N . PRO A 1 402 ? 20.006 19.328 -15.950 1.00 72.62 402 PRO A N 1
ATOM 3159 C CA . PRO A 1 402 ? 19.288 20.445 -15.333 1.00 72.62 402 PRO A CA 1
ATOM 3160 C C . PRO A 1 402 ? 19.633 21.812 -15.952 1.00 72.62 402 PRO A C 1
ATOM 3162 O O . PRO A 1 402 ? 18.810 22.725 -15.955 1.00 72.62 402 PRO A O 1
ATOM 3165 N N . GLU A 1 403 ? 20.859 21.970 -16.467 1.00 64.19 403 GLU A N 1
ATOM 3166 C CA . GLU A 1 403 ? 21.409 23.254 -16.937 1.00 64.19 403 GLU A CA 1
ATOM 3167 C C . GLU A 1 403 ? 20.908 23.680 -18.327 1.00 64.19 403 GLU A C 1
ATOM 3169 O O . GLU A 1 403 ? 21.029 24.850 -18.687 1.00 64.19 403 GLU A O 1
ATOM 3174 N N . ALA A 1 404 ? 20.289 22.778 -19.098 1.00 55.91 404 ALA A N 1
ATOM 3175 C CA . ALA A 1 404 ? 19.780 23.085 -20.440 1.00 55.91 404 ALA A CA 1
ATOM 3176 C C . ALA A 1 404 ? 18.599 24.079 -20.450 1.00 55.91 404 ALA A C 1
ATOM 3178 O O . ALA A 1 404 ? 18.194 24.529 -21.518 1.00 55.91 404 ALA A O 1
ATOM 3179 N N . HIS A 1 405 ? 18.056 24.436 -19.281 1.00 52.84 405 HIS A N 1
ATOM 3180 C CA . HIS A 1 405 ? 16.798 25.180 -19.159 1.00 52.84 405 HIS A CA 1
ATOM 3181 C C . HIS A 1 405 ? 16.876 26.456 -18.304 1.00 52.84 405 HIS A C 1
ATOM 3183 O O . HIS A 1 405 ? 15.858 27.101 -18.093 1.00 52.84 405 HIS A O 1
ATOM 3189 N N . THR A 1 406 ? 18.055 26.863 -17.817 1.00 46.72 406 THR A N 1
ATOM 3190 C CA . THR A 1 406 ? 18.237 28.192 -17.183 1.00 46.72 406 THR A CA 1
ATOM 3191 C C . THR A 1 406 ? 18.668 29.279 -18.176 1.00 46.72 406 THR A C 1
ATOM 3193 O O . THR A 1 406 ? 19.068 30.363 -17.756 1.00 46.72 406 THR A O 1
ATOM 3196 N N . ALA A 1 407 ? 18.668 28.963 -19.473 1.00 38.94 407 ALA A N 1
ATOM 3197 C CA . ALA A 1 407 ? 19.128 29.834 -20.555 1.00 38.94 407 ALA A CA 1
ATOM 3198 C C . ALA A 1 407 ? 17.991 30.380 -21.446 1.00 38.94 407 ALA A C 1
ATOM 3200 O O . ALA A 1 407 ? 18.283 31.042 -22.441 1.00 38.94 407 ALA A O 1
ATOM 3201 N N . GLU A 1 408 ? 16.731 30.131 -21.081 1.00 33.72 408 GLU A N 1
ATOM 3202 C CA . GLU A 1 408 ? 15.544 30.854 -21.574 1.00 33.72 408 GLU A CA 1
ATOM 3203 C C . GLU A 1 408 ? 15.060 31.823 -20.491 1.00 33.72 408 GLU A C 1
ATOM 3205 O O . GLU A 1 408 ? 14.643 32.946 -20.857 1.00 33.72 408 GLU A O 1
#

Secondary structure (DSSP, 8-state):
----------SHHHHHHHHHHHTTS-THHHHHHHHHHHTT--S--TTS-HHHHHHHHHHHHHHTT------PPPPPHHHHHHHTT--EEEEEEEEEETTEEE--HHHHHHHHHHHHHTT-EEE--TTS--SEEEEEEEESS-----S-SS-SSTTSTTPPPSS--SSEEEEEEE-TT-TTS--S--EEEE-S-S-HHHHHHHTT-S-HHHHHHHHHHHHHHH--HHHHHHHHTT-HHHHHHHHTSTT--HHHHHHHHHHHHTS--HHHHHHHHHHTTSTTTHHHHHHHHHTTGGGGHHHHHHHHHH---HHHHHHHHHHHHHHHHH---HHHHHHHHHHHHSSS--HHHHHHHHHHHHHHT-TTHHHHHHHHHHHHHHS----HHHHHHHHHHHHHHHHH-GGGGS--

Sequence (408 aa):
MFPLFIFRFRSRYDVRRFIRRLALCGSDSMVRLVVFISRRFSPDTRGIGMRNVLLIAGVLLSLSALDTHARQRPLSPEEKSALQKIQIVSIDTLALTERGAVESSDIRRVVTDRIRDLGYTVSTDKQQPSDIVVKVKCEERKTWLGPTRLGGDADSLHAPSRVWKGPACQITYYFPESPDSPSPWRREVRTPFADAMRAAQEHHVSDSGAYAMQALAQELRQDPFPLLLAAEWRHVHRLIAALNRPNIPPARQRLVLQLLGDIPDPQALATLEKALKVPELAPTAAIALGQHGAAAIRPLVTLLEHTDSSALKKAAVAGLGIIGTHHEDPMLFEVLKNTLQHSPTPIDVTIEVVNALGKLGDERAISLLQELNRRAWTDPSRSPEMQRLREALSWSLWQLIPEAHTAE